Protein AF-0000000065775557 (afdb_homodimer)

Solvent-accessible surface area (backbone atoms only — not comparable to full-atom values): 35791 Å² total; per-residue (Å²): 135,80,48,31,35,37,38,35,32,49,50,27,34,45,52,22,47,52,51,50,43,67,72,41,70,83,31,44,38,29,42,41,37,32,56,45,27,52,47,68,38,36,59,64,46,58,73,57,49,73,91,52,60,26,36,30,23,51,44,69,69,57,49,49,49,35,45,76,69,64,54,80,61,49,35,34,23,67,68,22,69,86,49,64,82,44,52,62,54,28,52,76,65,63,39,28,30,31,41,40,51,68,70,52,51,51,36,50,65,67,54,89,65,99,52,48,33,48,39,29,44,28,35,29,48,64,18,66,68,65,29,36,47,73,89,47,44,66,60,51,53,54,52,48,72,68,26,80,47,39,38,82,69,48,29,38,31,44,59,73,31,34,47,56,41,82,86,47,64,62,40,59,52,26,51,50,48,47,51,62,72,51,59,85,57,88,42,53,39,31,48,8,32,40,36,24,53,74,72,33,70,90,32,56,36,48,26,29,37,39,36,58,42,41,48,17,36,46,72,37,92,91,44,47,19,58,80,74,75,27,37,49,17,51,32,37,34,31,24,26,74,39,70,42,82,40,48,52,71,44,35,22,30,50,72,48,72,27,61,35,88,44,62,29,27,36,32,28,30,39,46,12,26,30,36,27,47,61,54,71,40,43,67,56,38,59,31,34,45,86,88,36,77,31,27,29,42,19,46,43,34,55,60,27,29,33,27,44,58,38,67,82,54,80,80,51,65,64,40,56,29,36,64,23,17,82,93,40,44,45,51,59,44,17,55,67,48,72,57,52,39,67,54,60,48,19,16,44,15,79,72,39,42,78,41,82,41,111,133,80,48,32,35,36,38,34,32,51,51,30,34,45,53,22,47,51,51,51,43,67,72,41,72,83,32,45,38,29,43,42,36,31,58,46,28,53,46,68,37,35,62,64,45,58,74,56,48,72,89,53,60,27,36,28,24,50,45,70,70,56,50,50,49,35,47,76,67,65,54,79,62,48,35,35,23,67,68,23,71,86,48,64,83,44,52,62,55,29,52,77,64,63,38,28,31,31,40,41,50,68,70,52,52,50,36,48,66,70,53,88,66,98,53,48,33,48,40,29,44,28,36,28,48,63,20,65,68,65,30,37,46,74,90,48,44,65,61,52,52,54,52,48,71,71,26,80,48,39,40,81,69,47,28,37,32,46,61,73,31,34,47,56,41,83,87,48,65,63,40,59,52,25,51,50,49,48,50,62,73,51,58,87,57,86,41,54,37,31,45,9,32,40,35,24,56,75,73,32,70,89,32,56,37,50,28,30,38,38,37,59,42,42,48,18,37,45,70,36,94,90,43,48,18,58,80,73,74,28,38,49,19,52,32,35,34,31,25,26,73,38,69,41,82,41,51,53,73,45,34,23,30,51,70,48,70,26,59,35,89,44,62,30,27,36,32,28,31,40,46,12,27,32,35,27,46,62,54,68,41,44,66,56,39,57,30,34,44,85,88,37,78,32,26,29,42,21,46,42,35,55,59,27,29,32,28,46,58,38,67,83,55,81,81,51,66,64,38,56,30,35,64,24,18,82,94,41,44,47,51,58,46,17,56,68,46,70,58,53,38,68,56,61,48,19,15,43,16,79,74,40,41,79,41,81,40,112

pLDDT: mean 97.49, std 2.36, range [70.75, 98.88]

Foldseek 3Di:
DAQKAKEFELVLLVQLLVVLCVLQVQAAEAEECELCHLQQHRQVSLVSNPPHQHYEYQAVVSVVVNVVSPNPHAYEHANFYDALVCLQVCVVSLHAYEDFDDRRLVSQQPDDYPAAHAYEAEDALDQPPTHDYLVCLVVSCVSLVVGRNYDPDHEYEYEADCLQPLPDCRRVSSLVSRCVSCPPGPHWYAYAEQSCSQRPVSRSTRYYYYGPLSQQADPHLVDGSVNVVHFHRIWMKRWFQDKDWDAAQDADDPPSLFGHNHTFIKTKGFAFVLQVPDQLQDWQQWKDWPNDTWTWGDTTDNGITMTTQTHPHPDDGPTMIINDGRSRHLSSNQVNSVHGSSSRSSRGDPSHHYHYDD/DAFKAKEFELVLLVQLLVVLCVLQVQAAEAEECELCHLQQHRQVSLVSNPPHQHYEYQAVVSVVVNVVSPNPHAYEHANFYDALVCLQVCVVSQHAYEDFDDRRLVSQQPDDYPAAHAYEAEDALDQPPTHDYLVCLVVSCVSLVVRRNYDPDHEYEYEADCLLPLPDCRRVSSLVSRCVSCPPGPHWYAYAEQSCSQRPSSRSTRYYYYGPLSQQADPHLVDGSVNVVHFHRIWMKRWFQDKDWDAAQDADDPPSLFGHNHTFIKTKRFAFVLQVPDQLQDWQQWKDWPNDTWTWGDTTDNGITMTTQTHPHPDDGPTMMINDGRSRHLSSSQVNSVHGSSSRSSRGDPSHHYHYDD

Nearest PDB structures (foldseek):
  2odo-assembly2_D  TM=9.714E-01  e=2.229E-47  Pseudomonas fluorescens
  1rcq-assembly1_A-2  TM=9.697E-01  e=4.022E-47  Pseudomonas aeruginosa
  6a2f-assembly1_B  TM=9.727E-01  e=4.797E-46  Pseudomonas aeruginosa PAO1
  4qhr-assembly1_A  TM=9.374E-01  e=7.670E-43  Acinetobacter baumannii ACICU
  4qhr-assembly1_B  TM=9.250E-01  e=4.752E-36  Acinetobacter baumannii ACICU

InterPro domains:
  IPR000821 Alanine racemase [MF_01201] (3-357)
  IPR000821 Alanine racemase [PR00992] (26-42)
  IPR000821 Alanine racemase [PR00992] (60-78)
  IPR000821 Alanine racemase [PR00992] (120-132)
  IPR000821 Alanine racemase [PR00992] (155-166)
  IPR000821 Alanine racemase [PR00992] (192-219)
  IPR000821 Alanine racemase [PR00992] (249-264)
  IPR000821 Alanine racemase [PR00992] (266-281)
  IPR000821 Alanine racemase [PR00992] (287-304)
  IPR000821 Alanine racemase [PR00992] (339-352)
  IPR000821 Alanine racemase [PTHR30511] (2-357)
  IPR000821 Alanine racemase [TIGR00492] (4-357)
  IPR001608 Alanine racemase, N-terminal [PF01168] (8-219)
  IPR009006 Alanine racemase/group IV decarboxylase, C-terminal [G3DSA:2.40.37.10] (213-357)
  IPR009006 Alanine racemase/group IV decarboxylase, C-terminal [SSF50621] (226-357)
  IPR011079 Alanine racemase, C-terminal [PF00842] (234-356)
  IPR011079 Alanine racemase, C-terminal [SM01005] (233-357)
  IPR020622 Alanine racemase, pyridoxal-phosphate attachment site [PS00395] (31-41)
  IPR029066 PLP-binding barrel [G3DSA:3.20.20.10] (10-212)
  IPR029066 PLP-binding barrel [SSF51419] (8-234)

Secondary structure (DSSP, 8-state):
--S-EEEEEHHHHHHHHHHHHHHSTTSEEEEE-HHHHHTT-HHHHHHH-TT-SEEEESSHHHHHHHHHTT--SEEEETT--SSGGGHHHHHHTTEEEEE-SHHHHHHHHH---SS-B-EEEEB-SS--SSSB-GGGHHHHHHHHHH-TTB-SS-EEE---SSTT-TT-THHHHHHHHHHHHTTT-SS-EE---HHHHHH-GGG--SEE---GGGGT--SSTT--TGGGT----EEEEEEEEEEEEE-TT-EESGGG-EE-SSSEEEEEES--GGGT--TT--TT-EEEETTEEEEB-S---SS-EEEE--TT----TT-EEEEESSSS-HHHHHHHHTS-HHHHHH---TTSEEEEE-/--S-EEEEEHHHHHHHHHHHHHHSTTSEEEEE-HHHHHTT-HHHHHHH-TT-SEEEESSHHHHHHHHHTT--SEEEETT--SSGGGHHHHHHTTEEEEE-SHHHHHHHHH---SS-B-EEEEB-SS--SSSB-GGGHHHHHHHHHH-TTB-SS-EEE---SSTT-TT-THHHHHHHHHHHHTTT-SS-EE---HHHHHH-GGG--SEE---GGGGT--SSTT--TGGGT----EEEEEEEEEEEEE-TT-EESGGG-EE-SSSEEEEEES--GGGT--TT--TT-EEEETTEEEEB-S---SS-EEEE--TT----TT-EEEEESSSS-HHHHHHHHTS-HHHHHH---TTSEEEEE-

Radius of gyration: 26.83 Å; Cα contacts (8 Å, |Δi|>4): 1824; chains: 2; bounding box: 52×80×66 Å

Sequence (716 aa):
MTAAAAQIDMSALAHNLQKIKQQAPNSKLLAVVKANGYGHGLLNIAKGAHGVDAFGVARIEEALQLRAGGIVKQVLLLEGFYSAGDLPILVANNIQTAVHCKEQLEALENADLEGPVVVWLKVDSGMHRLGIRPEEYQEYVDRLHACKNVAQPLRYMSHFGCADELDNPTTNEQIETFMSLTDGCQGERSLAASAGLLAWPDSQLDWVRPGIIMYGVSPFSEKTAQDLGYLPTMTLTSHLIAVREVKAGESVGYGAMWTSERDTKIGVIAIGYGDGYPIAAPNGTPVLVNGRKVPVAGRVSMDMLTVDLGPDAEDNVGDEAILWGRDLPAEEVAEHIGTIAYELVTKLTSRVQMQYIPMTAAAAQIDMSALAHNLQKIKQQAPNSKLLAVVKANGYGHGLLNIAKGAHGVDAFGVARIEEALQLRAGGIVKQVLLLEGFYSAGDLPILVANNIQTAVHCKEQLEALENADLEGPVVVWLKVDSGMHRLGIRPEEYQEYVDRLHACKNVAQPLRYMSHFGCADELDNPTTNEQIETFMSLTDGCQGERSLAASAGLLAWPDSQLDWVRPGIIMYGVSPFSEKTAQDLGYLPTMTLTSHLIAVREVKAGESVGYGAMWTSERDTKIGVIAIGYGDGYPIAAPNGTPVLVNGRKVPVAGRVSMDMLTVDLGPDAEDNVGDEAILWGRDLPAEEVAEHIGTIAYELVTKLTSRVQMQYIP

Structure (mmCIF, N/CA/C/O backbone):
data_AF-0000000065775557-model_v1
#
loop_
_entity.id
_entity.type
_entity.pdbx_description
1 polymer 'Alanine racemase'
#
loop_
_atom_site.group_PDB
_atom_site.id
_atom_site.type_symbol
_atom_site.label_atom_id
_atom_site.label_alt_id
_atom_site.label_comp_id
_atom_site.label_asym_id
_atom_site.label_entity_id
_atom_site.label_seq_id
_atom_site.pdbx_PDB_ins_code
_atom_site.Cartn_x
_atom_site.Cartn_y
_atom_site.Cartn_z
_atom_site.occupancy
_atom_site.B_iso_or_equiv
_atom_site.auth_seq_id
_atom_site.auth_comp_id
_atom_site.auth_asym_id
_atom_site.auth_atom_id
_atom_site.pdbx_PDB_model_num
ATOM 1 N N . MET A 1 1 ? 16.047 -16.781 0.888 1 70.75 1 MET A N 1
ATOM 2 C CA . MET A 1 1 ? 16.125 -15.562 0.098 1 70.75 1 MET A CA 1
ATOM 3 C C . MET A 1 1 ? 14.828 -14.758 0.212 1 70.75 1 MET A C 1
ATOM 5 O O . MET A 1 1 ? 13.734 -15.32 0.126 1 70.75 1 MET A O 1
ATOM 9 N N . THR A 1 2 ? 15.008 -13.469 0.599 1 76 2 THR A N 1
ATOM 10 C CA . THR A 1 2 ? 13.859 -12.586 0.765 1 76 2 THR A CA 1
ATOM 11 C C . THR A 1 2 ? 13.383 -12.062 -0.586 1 76 2 THR A C 1
ATOM 13 O O . THR A 1 2 ? 14.18 -11.602 -1.4 1 76 2 THR A O 1
ATOM 16 N N . ALA A 1 3 ? 12.07 -12.172 -0.844 1 82.38 3 ALA A N 1
ATOM 17 C CA . ALA A 1 3 ? 11.5 -11.812 -2.143 1 82.38 3 ALA A CA 1
ATOM 18 C C . ALA A 1 3 ? 11.664 -10.32 -2.42 1 82.38 3 ALA A C 1
ATOM 20 O O . ALA A 1 3 ? 12.188 -9.93 -3.467 1 82.38 3 ALA A O 1
ATOM 21 N N . ALA A 1 4 ? 11.305 -9.484 -1.542 1 94.25 4 ALA A N 1
ATOM 22 C CA . ALA A 1 4 ? 11.391 -8.031 -1.689 1 94.25 4 ALA A CA 1
ATOM 23 C C . ALA A 1 4 ? 11.875 -7.379 -0.4 1 94.25 4 ALA A C 1
ATOM 25 O O . ALA A 1 4 ? 11.438 -7.742 0.693 1 94.25 4 ALA A O 1
ATOM 26 N N . ALA A 1 5 ? 12.836 -6.465 -0.557 1 97.12 5 ALA A N 1
ATOM 27 C CA . ALA A 1 5 ? 13.406 -5.801 0.615 1 97.12 5 ALA A CA 1
ATOM 28 C C . ALA A 1 5 ? 13.578 -4.305 0.367 1 97.12 5 ALA A C 1
ATOM 30 O O . ALA A 1 5 ? 13.961 -3.891 -0.728 1 97.12 5 ALA A O 1
ATOM 31 N N . ALA A 1 6 ? 13.242 -3.533 1.361 1 98.31 6 ALA A N 1
ATOM 32 C CA . ALA A 1 6 ? 13.555 -2.105 1.386 1 98.31 6 ALA A CA 1
ATOM 33 C C . ALA A 1 6 ? 14.773 -1.828 2.266 1 98.31 6 ALA A C 1
ATOM 35 O O . ALA A 1 6 ? 14.703 -1.947 3.49 1 98.31 6 ALA A O 1
ATOM 36 N N . GLN A 1 7 ? 15.852 -1.526 1.64 1 98.44 7 GLN A N 1
ATOM 37 C CA . GLN A 1 7 ? 17.062 -1.161 2.373 1 98.44 7 GLN A CA 1
ATOM 38 C C . GLN A 1 7 ? 17.062 0.322 2.732 1 98.44 7 GLN A C 1
ATOM 40 O O . GLN A 1 7 ? 16.984 1.18 1.85 1 98.44 7 GLN A O 1
ATOM 45 N N . ILE A 1 8 ? 17.125 0.586 3.994 1 98.75 8 ILE A N 1
ATOM 46 C CA . ILE A 1 8 ? 17.094 1.96 4.484 1 98.75 8 ILE A CA 1
ATOM 47 C C . ILE A 1 8 ? 18.484 2.391 4.922 1 98.75 8 ILE A C 1
ATOM 49 O O . ILE A 1 8 ? 19.031 1.859 5.891 1 98.75 8 ILE A O 1
ATOM 53 N N . ASP A 1 9 ? 19.047 3.309 4.258 1 98.62 9 ASP A N 1
ATOM 54 C CA . ASP A 1 9 ? 20.375 3.846 4.531 1 98.62 9 ASP A CA 1
ATOM 55 C C . ASP A 1 9 ? 20.328 4.938 5.598 1 98.62 9 ASP A C 1
ATOM 57 O O . ASP A 1 9 ? 19.984 6.086 5.301 1 98.62 9 ASP A O 1
ATOM 61 N N . MET A 1 10 ? 20.797 4.617 6.785 1 98.44 10 MET A N 1
ATOM 62 C CA . MET A 1 10 ? 20.688 5.547 7.906 1 98.44 10 MET A CA 1
ATOM 63 C C . MET A 1 10 ? 21.719 6.668 7.781 1 98.44 10 MET A C 1
ATOM 65 O O . MET A 1 10 ? 21.516 7.758 8.328 1 98.44 10 MET A O 1
ATOM 69 N N . SER A 1 11 ? 22.797 6.457 7.078 1 98.5 11 SER A N 1
ATOM 70 C CA . SER A 1 11 ? 23.766 7.52 6.828 1 98.5 11 SER A CA 1
ATOM 71 C C . SER A 1 11 ? 23.203 8.57 5.887 1 98.5 11 SER A C 1
ATOM 73 O O . SER A 1 11 ? 23.516 9.758 6.008 1 98.5 11 SER A O 1
ATOM 75 N N . ALA A 1 12 ? 22.422 8.109 4.918 1 98.69 12 ALA A N 1
ATOM 76 C CA . ALA A 1 12 ? 21.734 9.055 4.039 1 98.69 12 ALA A CA 1
ATOM 77 C C . ALA A 1 12 ? 20.766 9.93 4.828 1 98.69 12 ALA A C 1
ATOM 79 O O . ALA A 1 12 ? 20.688 11.133 4.594 1 98.69 12 ALA A O 1
ATOM 80 N N . LEU A 1 13 ? 20.047 9.328 5.75 1 98.75 13 LEU A N 1
ATOM 81 C CA . LEU A 1 13 ? 19.156 10.086 6.613 1 98.75 13 LEU A CA 1
ATOM 82 C C . LEU A 1 13 ? 19.922 11.156 7.391 1 98.75 13 LEU A C 1
ATOM 84 O O . LEU A 1 13 ? 19.5 12.312 7.438 1 98.75 13 LEU A O 1
ATOM 88 N N . ALA A 1 14 ? 21.031 10.781 7.949 1 98.56 14 ALA A N 1
ATOM 89 C CA . ALA A 1 14 ? 21.859 11.711 8.711 1 98.56 14 ALA A CA 1
ATOM 90 C C . ALA A 1 14 ? 22.344 12.859 7.832 1 98.56 14 ALA A C 1
ATOM 92 O O . ALA A 1 14 ? 22.297 14.023 8.242 1 98.56 14 ALA A O 1
ATOM 93 N N . HIS A 1 15 ? 22.797 12.5 6.684 1 98.62 15 HIS A N 1
ATOM 94 C CA . HIS A 1 15 ? 23.234 13.508 5.723 1 98.62 15 HIS A CA 1
ATOM 95 C C . HIS A 1 15 ? 22.125 14.492 5.406 1 98.62 15 HIS A C 1
ATOM 97 O O . HIS A 1 15 ? 22.344 15.711 5.406 1 98.62 15 HIS A O 1
ATOM 103 N N . ASN A 1 16 ? 20.969 13.992 5.09 1 98.81 16 ASN A N 1
ATOM 104 C CA . ASN A 1 16 ? 19.828 14.82 4.73 1 98.81 16 ASN A CA 1
ATOM 105 C C . ASN A 1 16 ? 19.438 15.766 5.867 1 98.81 16 ASN A C 1
ATOM 107 O O . ASN A 1 16 ? 19.141 16.938 5.633 1 98.81 16 ASN A O 1
ATOM 111 N N . LEU A 1 17 ? 19.422 15.234 7.09 1 98.62 17 LEU A N 1
ATOM 112 C CA . LEU A 1 17 ? 19.078 16.047 8.25 1 98.62 17 LEU A CA 1
ATOM 113 C C . LEU A 1 17 ? 20.094 17.156 8.461 1 98.62 17 LEU A C 1
ATOM 115 O O . LEU A 1 17 ? 19.719 18.297 8.781 1 98.62 17 LEU A O 1
ATOM 119 N N . GLN A 1 18 ? 21.297 16.906 8.281 1 98.38 18 GLN A N 1
ATOM 120 C CA . GLN A 1 18 ? 22.344 17.922 8.391 1 98.38 18 GLN A CA 1
ATOM 121 C C . GLN A 1 18 ? 22.156 19.016 7.332 1 98.38 18 GLN A C 1
ATOM 123 O O . GLN A 1 18 ? 22.281 20.203 7.629 1 98.38 18 GLN A O 1
ATOM 128 N N . LYS A 1 19 ? 21.859 18.609 6.176 1 98.44 19 LYS A N 1
ATOM 129 C CA . LYS A 1 19 ? 21.641 19.562 5.102 1 98.44 19 LYS A CA 1
ATOM 130 C C . LYS A 1 19 ? 20.438 20.453 5.398 1 98.44 19 LYS A C 1
ATOM 132 O O . LYS A 1 19 ? 20.469 21.656 5.133 1 98.44 19 LYS A O 1
ATOM 137 N N . ILE A 1 20 ? 19.391 19.891 5.906 1 98.44 20 ILE A N 1
ATOM 138 C CA . ILE A 1 20 ? 18.188 20.641 6.281 1 98.44 20 ILE A CA 1
ATOM 139 C C . ILE A 1 20 ? 18.547 21.688 7.32 1 98.44 20 ILE A C 1
ATOM 141 O O . ILE A 1 20 ? 18.109 22.844 7.219 1 98.44 20 ILE A O 1
ATOM 145 N N . LYS A 1 21 ? 19.328 21.328 8.281 1 97.56 21 LYS A N 1
ATOM 146 C CA . LYS A 1 21 ? 19.766 22.266 9.312 1 97.56 21 LYS A CA 1
ATOM 147 C C . LYS A 1 21 ? 20.562 23.422 8.711 1 97.56 21 LYS A C 1
ATOM 149 O O . LYS A 1 21 ? 20.438 24.562 9.156 1 97.56 21 LYS A O 1
ATOM 154 N N . GLN A 1 22 ? 21.297 23.078 7.711 1 97.25 22 GLN A N 1
ATOM 155 C CA . GLN A 1 22 ? 22.078 24.109 7.031 1 97.25 22 GLN A CA 1
ATOM 156 C C . GLN A 1 22 ? 21.172 25.047 6.234 1 97.25 22 GLN A C 1
ATOM 158 O O . GLN A 1 22 ? 21.469 26.234 6.109 1 97.25 22 GLN A O 1
ATOM 163 N N . GLN A 1 23 ? 20.156 24.562 5.754 1 96.5 23 GLN A N 1
ATOM 164 C CA . GLN A 1 23 ? 19.219 25.328 4.934 1 96.5 23 GLN A CA 1
ATOM 165 C C . GLN A 1 23 ? 18.375 26.25 5.789 1 96.5 23 GLN A C 1
ATOM 167 O O . GLN A 1 23 ? 17.969 27.328 5.34 1 96.5 23 GLN A O 1
ATOM 172 N N . ALA A 1 24 ? 18.016 25.812 6.957 1 97.44 24 ALA A N 1
ATOM 173 C CA . ALA A 1 24 ? 17.219 26.594 7.891 1 97.44 24 ALA A CA 1
ATOM 174 C C . ALA A 1 24 ? 17.891 26.688 9.258 1 97.44 24 ALA A C 1
ATOM 176 O O . ALA A 1 24 ? 17.344 26.219 10.258 1 97.44 24 ALA A O 1
ATOM 177 N N . PRO A 1 25 ? 18.984 27.375 9.312 1 96.94 25 PRO A N 1
ATOM 178 C CA . PRO A 1 25 ? 19.812 27.375 10.516 1 96.94 25 PRO A CA 1
ATOM 179 C C . PRO A 1 25 ? 19.125 28.062 11.703 1 96.94 25 PRO A C 1
ATOM 181 O O . PRO A 1 25 ? 19.5 27.812 12.852 1 96.94 25 PRO A O 1
ATOM 184 N N . ASN A 1 26 ? 18.172 28.875 11.477 1 97.88 26 ASN A N 1
ATOM 185 C CA . ASN A 1 26 ? 17.562 29.641 12.562 1 97.88 26 ASN A CA 1
ATOM 186 C C . ASN A 1 26 ? 16.234 29.016 13.008 1 97.88 26 ASN A C 1
ATOM 188 O O . ASN A 1 26 ? 15.539 29.578 13.859 1 97.88 26 ASN A O 1
ATOM 192 N N . SER A 1 27 ? 15.859 27.938 12.438 1 98.69 27 SER A N 1
ATOM 193 C CA . SER A 1 27 ? 14.602 27.266 12.766 1 98.69 27 SER A CA 1
ATOM 194 C C . SER A 1 27 ? 14.852 26 13.594 1 98.69 27 SER A C 1
ATOM 196 O O . SER A 1 27 ? 15.883 25.344 13.43 1 98.69 27 SER A O 1
ATOM 198 N N . LYS A 1 28 ? 13.93 25.719 14.508 1 98.69 28 LYS A N 1
ATOM 199 C CA . LYS A 1 28 ? 13.875 24.375 15.094 1 98.69 28 LYS A CA 1
ATOM 200 C C . LYS A 1 28 ? 13.367 23.359 14.078 1 98.69 28 LYS A C 1
ATOM 202 O O . LYS A 1 28 ? 12.641 23.703 13.148 1 98.69 28 LYS A O 1
ATOM 207 N N . LEU A 1 29 ? 13.781 22.141 14.305 1 98.56 29 LEU A N 1
ATOM 208 C CA . LEU A 1 29 ? 13.453 21.094 13.336 1 98.56 29 LEU A CA 1
ATOM 209 C C . LEU A 1 29 ? 12.43 20.125 13.906 1 98.56 29 LEU A C 1
ATOM 211 O O . LEU A 1 29 ? 12.719 19.422 14.875 1 98.56 29 LEU A O 1
ATOM 215 N N . LEU A 1 30 ? 11.266 20.125 13.375 1 98.81 30 LEU A N 1
ATOM 216 C CA . LEU A 1 30 ? 10.25 19.094 13.625 1 98.81 30 LEU A CA 1
ATOM 217 C C . LEU A 1 30 ? 10.258 18.047 12.523 1 98.81 30 LEU A C 1
ATOM 219 O O . LEU A 1 30 ? 9.719 18.266 11.438 1 98.81 30 LEU A O 1
ATOM 223 N N . ALA A 1 31 ? 10.844 16.891 12.75 1 98.88 31 ALA A N 1
ATOM 224 C CA . ALA A 1 31 ? 10.93 15.805 11.766 1 98.88 31 ALA A CA 1
ATOM 225 C C . ALA A 1 31 ? 9.594 15.07 11.648 1 98.88 31 ALA A C 1
ATOM 227 O O . ALA A 1 31 ? 9.102 14.5 12.625 1 98.88 31 ALA A O 1
ATOM 228 N N . VAL A 1 32 ? 9.07 15.102 10.484 1 98.88 32 VAL A N 1
ATOM 229 C CA . VAL A 1 32 ? 7.785 14.445 10.289 1 98.88 32 VAL A CA 1
ATOM 230 C C . VAL A 1 32 ? 8 12.961 9.984 1 98.88 32 VAL A C 1
ATOM 232 O O . VAL A 1 32 ? 8.617 12.617 8.977 1 98.88 32 VAL A O 1
ATOM 235 N N . VAL A 1 33 ? 7.43 12.07 10.852 1 98.75 33 VAL A N 1
ATOM 236 C CA . VAL A 1 33 ? 7.68 10.633 10.734 1 98.75 33 VAL A CA 1
ATOM 237 C C . VAL A 1 33 ? 6.352 9.891 10.617 1 98.75 33 VAL A C 1
ATOM 239 O O . VAL A 1 33 ? 6.273 8.703 10.945 1 98.75 33 VAL A O 1
ATOM 242 N N . LYS A 1 34 ? 5.34 10.617 10.219 1 98.12 34 LYS A N 1
ATOM 243 C CA . LYS A 1 34 ? 4.039 9.984 10.031 1 98.12 34 LYS A CA 1
ATOM 244 C C . LYS A 1 34 ? 4.098 8.93 8.93 1 98.12 34 LYS A C 1
ATOM 246 O O . LYS A 1 34 ? 5.094 8.836 8.203 1 98.12 34 LYS A O 1
ATOM 251 N N . ALA A 1 35 ? 2.941 8.062 8.852 1 97.56 35 ALA A N 1
ATOM 252 C CA . ALA A 1 35 ? 2.83 7.035 7.824 1 97.56 35 ALA A CA 1
ATOM 253 C C . ALA A 1 35 ? 4.016 6.078 7.871 1 97.56 35 ALA A C 1
ATOM 255 O O . ALA A 1 35 ? 4.656 5.816 6.852 1 97.56 35 ALA A O 1
ATOM 256 N N . ASN A 1 36 ? 4.371 5.613 9.094 1 97.44 36 ASN A N 1
ATOM 257 C CA . ASN A 1 36 ? 5.465 4.672 9.305 1 97.44 36 ASN A CA 1
ATOM 258 C C . ASN A 1 36 ? 6.797 5.242 8.828 1 97.44 36 ASN A C 1
ATOM 260 O O . ASN A 1 36 ? 7.539 4.574 8.102 1 97.44 36 ASN A O 1
ATOM 264 N N . GLY A 1 37 ? 7.039 6.559 9.188 1 98 37 GLY A N 1
ATOM 265 C CA . GLY A 1 37 ? 8.234 7.215 8.68 1 98 37 GLY A CA 1
ATOM 266 C C . GLY A 1 37 ? 8.266 7.312 7.168 1 98 37 GLY A C 1
ATOM 267 O O . GLY A 1 37 ? 9.266 6.961 6.539 1 98 37 GLY A O 1
ATOM 268 N N . TYR A 1 38 ? 7.117 7.676 6.594 1 98.25 38 TYR A N 1
ATOM 269 C CA . TYR A 1 38 ? 6.984 7.715 5.141 1 98.25 38 TYR A CA 1
ATOM 270 C C . TYR A 1 38 ? 7.398 6.387 4.52 1 98.25 38 TYR A C 1
ATOM 272 O O . TYR A 1 38 ? 8.062 6.359 3.482 1 98.25 38 TYR A O 1
ATOM 280 N N . GLY A 1 39 ? 7.066 5.316 5.203 1 97.88 39 GLY A N 1
ATOM 281 C CA . GLY A 1 39 ? 7.332 3.982 4.688 1 97.88 39 GLY A CA 1
ATOM 282 C C . GLY A 1 39 ? 8.711 3.467 5.055 1 97.88 39 GLY A C 1
ATOM 283 O O . GLY A 1 39 ? 9.086 2.357 4.672 1 97.88 39 GLY A O 1
ATOM 284 N N . HIS A 1 40 ? 9.492 4.168 5.852 1 98.62 40 HIS A N 1
ATOM 285 C CA . HIS A 1 40 ? 10.883 3.82 6.129 1 98.62 40 HIS A CA 1
ATOM 286 C C . HIS A 1 40 ? 11.039 3.232 7.527 1 98.62 40 HIS A C 1
ATOM 288 O O . HIS A 1 40 ? 12.156 2.936 7.961 1 98.62 40 HIS A O 1
ATOM 294 N N . GLY A 1 41 ? 9.938 3.07 8.281 1 97.94 41 GLY A N 1
ATOM 295 C CA . GLY A 1 41 ? 10 2.564 9.648 1 97.94 41 GLY A CA 1
ATOM 296 C C . GLY A 1 41 ? 10.031 3.664 10.688 1 97.94 41 GLY A C 1
ATOM 297 O O . GLY A 1 41 ? 11.094 4.211 10.984 1 97.94 41 GLY A O 1
ATOM 298 N N . LEU A 1 42 ? 8.961 3.857 11.336 1 97.94 42 LEU A N 1
ATOM 299 C CA . LEU A 1 42 ? 8.727 4.992 12.219 1 97.94 42 LEU A CA 1
ATOM 300 C C . LEU A 1 42 ? 9.766 5.039 13.336 1 97.94 42 LEU A C 1
ATOM 302 O O . LEU A 1 42 ? 10.492 6.027 13.469 1 97.94 42 LEU A O 1
ATOM 306 N N . LEU A 1 43 ? 9.906 3.994 14.055 1 98.06 43 LEU A N 1
ATOM 307 C CA . LEU A 1 43 ? 10.734 3.984 15.258 1 98.06 43 LEU A CA 1
ATOM 308 C C . LEU A 1 43 ? 12.211 4.07 14.906 1 98.06 43 LEU A C 1
ATOM 310 O O . LEU A 1 43 ? 12.953 4.848 15.516 1 98.06 43 LEU A O 1
ATOM 314 N N . ASN A 1 44 ? 12.625 3.287 13.867 1 98.25 44 ASN A N 1
ATOM 315 C CA . ASN A 1 44 ? 14.031 3.303 13.461 1 98.25 44 ASN A CA 1
ATOM 316 C C . ASN A 1 44 ? 14.445 4.668 12.93 1 98.25 44 ASN A C 1
ATOM 318 O O . ASN A 1 44 ? 15.547 5.148 13.219 1 98.25 44 ASN A O 1
ATOM 322 N N . ILE A 1 45 ? 13.57 5.281 12.211 1 98.75 45 ILE A N 1
ATOM 323 C CA . ILE A 1 45 ? 13.852 6.613 11.688 1 98.75 45 ILE A CA 1
ATOM 324 C C . ILE A 1 45 ? 13.961 7.609 12.844 1 98.75 45 ILE A C 1
ATOM 326 O O . ILE A 1 45 ? 14.898 8.414 12.883 1 98.75 45 ILE A O 1
ATOM 330 N N . ALA A 1 46 ? 13.016 7.543 13.75 1 98.75 46 ALA A N 1
ATOM 331 C CA . ALA A 1 46 ? 13.008 8.469 14.875 1 98.75 46 ALA A CA 1
ATOM 332 C C . ALA A 1 46 ? 14.281 8.32 15.711 1 98.75 46 ALA A C 1
ATOM 334 O O . ALA A 1 46 ? 14.898 9.312 16.094 1 98.75 46 ALA A O 1
ATOM 335 N N . LYS A 1 47 ? 14.68 7.105 15.945 1 98 47 LYS A N 1
ATOM 336 C CA . LYS A 1 47 ? 15.883 6.844 16.734 1 98 47 LYS A CA 1
ATOM 337 C C . LYS A 1 47 ? 17.141 7.312 16 1 98 47 LYS A C 1
ATOM 339 O O . LYS A 1 47 ? 18.109 7.723 16.625 1 98 47 LYS A O 1
ATOM 344 N N . GLY A 1 48 ? 17.047 7.238 14.672 1 97.38 48 GLY A N 1
ATOM 345 C CA . GLY A 1 48 ? 18.203 7.609 13.867 1 97.38 48 GLY A CA 1
ATOM 346 C C . GLY A 1 48 ? 18.234 9.086 13.516 1 97.38 48 GLY A C 1
ATOM 347 O O . GLY A 1 48 ? 19.234 9.578 12.984 1 97.38 48 GLY A O 1
ATOM 348 N N . ALA A 1 49 ? 17.188 9.781 13.805 1 97.69 49 ALA A N 1
ATOM 349 C CA . ALA A 1 49 ? 17.094 11.195 13.453 1 97.69 49 ALA A CA 1
ATOM 350 C C . ALA A 1 49 ? 17.75 12.07 14.516 1 97.69 49 ALA A C 1
ATOM 352 O O . ALA A 1 49 ? 17.062 12.805 15.242 1 97.69 49 ALA A O 1
ATOM 353 N N . HIS A 1 50 ? 19.016 12.148 14.477 1 95.31 50 HIS A N 1
ATOM 354 C CA . HIS A 1 50 ? 19.766 12.93 15.445 1 95.31 50 HIS A CA 1
ATOM 355 C C . HIS A 1 50 ? 19.688 14.422 15.148 1 95.31 50 HIS A C 1
ATOM 357 O O . HIS A 1 50 ? 19.625 14.82 13.984 1 95.31 50 HIS A O 1
ATOM 363 N N . GLY A 1 51 ? 19.625 15.195 16.156 1 94.69 51 GLY A N 1
ATOM 364 C CA . GLY A 1 51 ? 19.672 16.641 16 1 94.69 51 GLY A CA 1
ATOM 365 C C . GLY A 1 51 ? 18.297 17.266 15.797 1 94.69 51 GLY A C 1
ATOM 366 O O . GLY A 1 51 ? 18.188 18.484 15.695 1 94.69 51 GLY A O 1
ATOM 367 N N . VAL A 1 52 ? 17.297 16.5 15.719 1 97.94 52 VAL A N 1
ATOM 368 C CA . VAL A 1 52 ? 15.969 17.062 15.539 1 97.94 52 VAL A CA 1
ATOM 369 C C . VAL A 1 52 ? 15.422 17.516 16.891 1 97.94 52 VAL A C 1
ATOM 371 O O . VAL A 1 52 ? 15.844 17.031 17.938 1 97.94 52 VAL A O 1
ATOM 374 N N . ASP A 1 53 ? 14.477 18.438 16.875 1 98.56 53 ASP A N 1
ATOM 375 C CA . ASP A 1 53 ? 13.961 19.031 18.094 1 98.56 53 ASP A CA 1
ATOM 376 C C . ASP A 1 53 ? 12.648 18.359 18.516 1 98.56 53 ASP A C 1
ATOM 378 O O . ASP A 1 53 ? 12.289 18.375 19.688 1 98.56 53 ASP A O 1
ATOM 382 N N . ALA A 1 54 ? 11.945 17.844 17.594 1 98.81 54 ALA A N 1
ATOM 383 C CA . ALA A 1 54 ? 10.641 17.234 17.828 1 98.81 54 ALA A CA 1
ATOM 384 C C . ALA A 1 54 ? 10.25 16.312 16.672 1 98.81 54 ALA A C 1
ATOM 386 O O . ALA A 1 54 ? 10.906 16.312 15.625 1 98.81 54 ALA A O 1
ATOM 387 N N . PHE A 1 55 ? 9.242 15.484 16.875 1 98.88 55 PHE A N 1
ATOM 388 C CA . PHE A 1 55 ? 8.711 14.609 15.844 1 98.88 55 PHE A CA 1
ATOM 389 C C . PHE A 1 55 ? 7.25 14.922 15.562 1 98.88 55 PHE A C 1
ATOM 391 O O . PHE A 1 55 ? 6.496 15.266 16.484 1 98.88 55 PHE A O 1
ATOM 398 N N . GLY A 1 56 ? 6.879 14.898 14.312 1 98.81 56 GLY A N 1
ATOM 399 C CA . GLY A 1 56 ? 5.492 15.047 13.898 1 98.81 56 GLY A CA 1
ATOM 400 C C . GLY A 1 56 ? 4.879 13.75 13.406 1 98.81 56 GLY A C 1
ATOM 401 O O . GLY A 1 56 ? 5.496 13.023 12.625 1 98.81 56 GLY A O 1
ATOM 402 N N . VAL A 1 57 ? 3.701 13.43 13.852 1 98.44 57 VAL A N 1
ATOM 403 C CA . VAL A 1 57 ? 2.943 12.258 13.43 1 98.44 57 VAL A CA 1
ATOM 404 C C . VAL A 1 57 ? 1.519 12.664 13.062 1 98.44 57 VAL A C 1
ATOM 406 O O . VAL A 1 57 ? 1.104 13.797 13.32 1 98.44 57 VAL A O 1
ATOM 409 N N . ALA A 1 58 ? 0.827 11.758 12.383 1 96.88 58 ALA A N 1
ATOM 410 C CA . ALA A 1 58 ? -0.542 12.055 11.969 1 96.88 58 ALA A CA 1
ATOM 411 C C . ALA A 1 58 ? -1.547 11.562 13.008 1 96.88 58 ALA A C 1
ATOM 413 O O . ALA A 1 58 ? -2.547 12.227 13.281 1 96.88 58 ALA A O 1
ATOM 414 N N . ARG A 1 59 ? -1.23 10.414 13.625 1 94.12 59 ARG A N 1
ATOM 415 C CA . ARG A 1 59 ? -2.201 9.719 14.461 1 94.12 59 ARG A CA 1
ATOM 416 C C . ARG A 1 59 ? -1.628 9.43 15.852 1 94.12 59 ARG A C 1
ATOM 418 O O . ARG A 1 59 ? -0.413 9.289 16 1 94.12 59 ARG A O 1
ATOM 425 N N . ILE A 1 60 ? -2.518 9.273 16.797 1 95.88 60 ILE A N 1
ATOM 426 C CA . ILE A 1 60 ? -2.119 9.055 18.172 1 95.88 60 ILE A CA 1
ATOM 427 C C . ILE A 1 60 ? -1.348 7.742 18.297 1 95.88 60 ILE A C 1
ATOM 429 O O . ILE A 1 60 ? -0.408 7.637 19.094 1 95.88 60 ILE A O 1
ATOM 433 N N . GLU A 1 61 ? -1.714 6.723 17.5 1 95.44 61 GLU A N 1
ATOM 434 C CA . GLU A 1 61 ? -1.045 5.43 17.547 1 95.44 61 GLU A CA 1
ATOM 435 C C . GLU A 1 61 ? 0.438 5.559 17.203 1 95.44 61 GLU A C 1
ATOM 437 O O . GLU A 1 61 ? 1.275 4.863 17.781 1 95.44 61 GLU A O 1
ATOM 442 N N . GLU A 1 62 ? 0.735 6.398 16.312 1 97.38 62 GLU A N 1
ATOM 443 C CA . GLU A 1 62 ? 2.127 6.645 15.945 1 97.38 62 GLU A CA 1
ATOM 444 C C . GLU A 1 62 ? 2.887 7.316 17.094 1 97.38 62 GLU A C 1
ATOM 446 O O . GLU A 1 62 ? 4.039 6.977 17.359 1 97.38 62 GLU A O 1
ATOM 451 N N . ALA A 1 63 ? 2.227 8.266 17.719 1 98.19 63 ALA A N 1
ATOM 452 C CA . ALA A 1 63 ? 2.842 8.938 18.859 1 98.19 63 ALA A CA 1
ATOM 453 C C . ALA A 1 63 ? 3.139 7.953 19.984 1 98.19 63 ALA A C 1
ATOM 455 O O . ALA A 1 63 ? 4.219 7.988 20.578 1 98.19 63 ALA A O 1
ATOM 456 N N . LEU A 1 64 ? 2.164 7.113 20.266 1 97.81 64 LEU A N 1
ATOM 457 C CA . LEU A 1 64 ? 2.32 6.129 21.328 1 97.81 64 LEU A CA 1
ATOM 458 C C . LEU A 1 64 ? 3.43 5.137 20.984 1 97.81 64 LEU A C 1
ATOM 460 O O . LEU A 1 64 ? 4.145 4.672 21.875 1 97.81 64 LEU A O 1
ATOM 464 N N . GLN A 1 65 ? 3.561 4.809 19.703 1 97.75 65 GLN A N 1
ATOM 465 C CA . GLN A 1 65 ? 4.66 3.949 19.281 1 97.75 65 GLN A CA 1
ATOM 466 C C . GLN A 1 65 ? 6.008 4.598 19.578 1 97.75 65 GLN A C 1
ATOM 468 O O . GLN A 1 65 ? 6.945 3.924 20.016 1 97.75 65 GLN A O 1
ATOM 473 N N . LEU A 1 66 ? 6.102 5.863 19.281 1 98.62 66 LEU A N 1
ATOM 474 C CA . LEU A 1 66 ? 7.336 6.582 19.562 1 98.62 66 LEU A CA 1
ATOM 475 C C . LEU A 1 66 ? 7.648 6.539 21.062 1 98.62 66 LEU A C 1
ATOM 477 O O . LEU A 1 66 ? 8.781 6.246 21.453 1 98.62 66 LEU A O 1
ATOM 481 N N . ARG A 1 67 ? 6.625 6.801 21.906 1 98.69 67 ARG A N 1
ATOM 482 C CA . ARG A 1 67 ? 6.809 6.766 23.344 1 98.69 67 ARG A CA 1
ATOM 483 C C . ARG A 1 67 ? 7.203 5.371 23.812 1 98.69 67 ARG A C 1
ATOM 485 O O . ARG A 1 67 ? 8.156 5.215 24.578 1 98.69 67 ARG A O 1
ATOM 492 N N . ALA A 1 68 ? 6.465 4.395 23.359 1 98.12 68 ALA A N 1
ATOM 493 C CA . ALA A 1 68 ? 6.758 3.01 23.719 1 98.12 68 ALA A CA 1
ATOM 494 C C . ALA A 1 68 ? 8.172 2.619 23.297 1 98.12 68 ALA A C 1
ATOM 496 O O . ALA A 1 68 ? 8.812 1.786 23.938 1 98.12 68 ALA A O 1
ATOM 497 N N . GLY A 1 69 ? 8.625 3.285 22.281 1 98.25 69 GLY A N 1
ATOM 498 C CA . GLY A 1 69 ? 9.953 3.002 21.75 1 98.25 69 GLY A CA 1
ATOM 499 C C . GLY A 1 69 ? 11.047 3.787 22.453 1 98.25 69 GLY A C 1
ATOM 500 O O . GLY A 1 69 ? 12.227 3.674 22.094 1 98.25 69 GLY A O 1
ATOM 501 N N . GLY A 1 70 ? 10.711 4.648 23.344 1 98.06 70 GLY A N 1
ATOM 502 C CA . GLY A 1 70 ? 11.695 5.324 24.172 1 98.06 70 GLY A CA 1
ATOM 503 C C . GLY A 1 70 ? 12.008 6.734 23.703 1 98.06 70 GLY A C 1
ATOM 504 O O . GLY A 1 70 ? 12.945 7.367 24.188 1 98.06 70 GLY A O 1
ATOM 505 N N . ILE A 1 71 ? 11.281 7.203 22.75 1 98.31 71 ILE A N 1
ATOM 506 C CA . ILE A 1 71 ? 11.508 8.562 22.281 1 98.31 71 ILE A CA 1
ATOM 507 C C . ILE A 1 71 ? 11.016 9.562 23.328 1 98.31 71 ILE A C 1
ATOM 509 O O . ILE A 1 71 ? 9.836 9.539 23.703 1 98.31 71 ILE A O 1
ATOM 513 N N . VAL A 1 72 ? 11.859 10.461 23.75 1 97.19 72 VAL A N 1
ATOM 514 C CA . VAL A 1 72 ? 11.508 11.367 24.828 1 97.19 72 VAL A CA 1
ATOM 515 C C . VAL A 1 72 ? 11.266 12.773 24.281 1 97.19 72 VAL A C 1
ATOM 517 O O . VAL A 1 72 ? 10.727 13.633 24.969 1 97.19 72 VAL A O 1
ATOM 520 N N . LYS A 1 73 ? 11.68 13.023 23 1 97.69 73 LYS A N 1
ATOM 521 C CA . LYS A 1 73 ? 11.508 14.328 22.375 1 97.69 73 LYS A CA 1
ATOM 522 C C . LYS A 1 73 ? 10.031 14.68 22.234 1 97.69 73 LYS A C 1
ATOM 524 O O . LYS A 1 73 ? 9.164 13.797 22.328 1 97.69 73 LYS A O 1
ATOM 529 N N . GLN A 1 74 ? 9.812 15.953 22 1 98.19 74 GLN A N 1
ATOM 530 C CA . GLN A 1 74 ? 8.453 16.422 21.766 1 98.19 74 GLN A CA 1
ATOM 531 C C . GLN A 1 74 ? 7.828 15.719 20.562 1 98.19 74 GLN A C 1
ATOM 533 O O . GLN A 1 74 ? 8.516 15.43 19.578 1 98.19 74 GLN A O 1
ATOM 538 N N . VAL A 1 75 ? 6.547 15.375 20.703 1 98.81 75 VAL A N 1
ATOM 539 C CA . VAL A 1 75 ? 5.785 14.773 19.609 1 98.81 75 VAL A CA 1
ATOM 540 C C . VAL A 1 75 ? 4.523 15.594 19.344 1 98.81 75 VAL A C 1
ATOM 542 O O . VAL A 1 75 ? 3.779 15.906 20.281 1 98.81 75 VAL A O 1
ATOM 545 N N . LEU A 1 76 ? 4.312 15.938 18.125 1 98.88 76 LEU A N 1
ATOM 546 C CA . LEU A 1 76 ? 3.145 16.719 17.734 1 98.88 76 LEU A CA 1
ATOM 547 C C . LEU A 1 76 ? 2.191 15.891 16.875 1 98.88 76 LEU A C 1
ATOM 549 O O . LEU A 1 76 ? 2.609 15.273 15.898 1 98.88 76 LEU A O 1
ATOM 553 N N . LEU A 1 77 ? 0.923 15.859 17.219 1 98.25 77 LEU A N 1
ATOM 554 C CA . LEU A 1 77 ? -0.137 15.312 16.391 1 98.25 77 LEU A CA 1
ATOM 555 C C . LEU A 1 77 ? -0.6 16.328 15.352 1 98.25 77 LEU A C 1
ATOM 557 O O . LEU A 1 77 ? -1.354 17.25 15.68 1 98.25 77 LEU A O 1
ATOM 561 N N . LEU A 1 78 ? -0.282 16.047 14.148 1 98.12 78 LEU A N 1
ATOM 562 C CA . LEU A 1 78 ? -0.492 17.047 13.102 1 98.12 78 LEU A CA 1
ATOM 563 C C . LEU A 1 78 ? -1.968 17.141 12.734 1 98.12 78 LEU A C 1
ATOM 565 O O . LEU A 1 78 ? -2.439 18.203 12.32 1 98.12 78 LEU A O 1
ATOM 569 N N . GLU A 1 79 ? -2.738 16.047 12.859 1 96.12 79 GLU A N 1
ATOM 570 C CA . GLU A 1 79 ? -4.164 16.047 12.539 1 96.12 79 GLU A CA 1
ATOM 571 C C . GLU A 1 79 ? -5.008 16.297 13.789 1 96.12 79 GLU A C 1
ATOM 573 O O . GLU A 1 79 ? -6.238 16.234 13.734 1 96.12 79 GLU A O 1
ATOM 578 N N . GLY A 1 80 ? -4.289 16.547 14.914 1 97.31 80 GLY A N 1
ATOM 579 C CA . GLY A 1 80 ? -5.02 16.672 16.172 1 97.31 80 GLY A CA 1
ATOM 580 C C . GLY A 1 80 ? -5.613 15.352 16.641 1 97.31 80 GLY A C 1
ATOM 581 O O . GLY A 1 80 ? -5.395 14.305 16.016 1 97.31 80 GLY A O 1
ATOM 582 N N . PHE A 1 81 ? -6.262 15.43 17.828 1 97.19 81 PHE A N 1
ATOM 583 C CA . PHE A 1 81 ? -6.945 14.258 18.359 1 97.19 81 PHE A CA 1
ATOM 584 C C . PHE A 1 81 ? -8.32 14.102 17.734 1 97.19 81 PHE A C 1
ATOM 586 O O . PHE A 1 81 ? -8.898 15.07 17.234 1 97.19 81 PHE A O 1
ATOM 593 N N . TYR A 1 82 ? -8.836 12.93 17.703 1 94.25 82 TYR A N 1
ATOM 594 C CA . TYR A 1 82 ? -10.062 12.648 16.969 1 94.25 82 TYR A CA 1
ATOM 595 C C . TYR A 1 82 ? -11.281 12.75 17.875 1 94.25 82 TYR A C 1
ATOM 597 O O . TYR A 1 82 ? -12.398 12.992 17.422 1 94.25 82 TYR A O 1
ATOM 605 N N . SER A 1 83 ? -11.047 12.531 19.188 1 93.94 83 SER A N 1
ATOM 606 C CA . SER A 1 83 ? -12.148 12.562 20.141 1 93.94 83 SER A CA 1
ATOM 607 C C . SER A 1 83 ? -11.68 13.062 21.516 1 93.94 83 SER A C 1
ATOM 609 O O . SER A 1 83 ? -10.484 13.031 21.812 1 93.94 83 SER A O 1
ATOM 611 N N . ALA A 1 84 ? -12.656 13.469 22.297 1 96.19 84 ALA A N 1
ATOM 612 C CA . ALA A 1 84 ? -12.359 13.953 23.641 1 96.19 84 ALA A CA 1
ATOM 613 C C . ALA A 1 84 ? -11.664 12.883 24.469 1 96.19 84 ALA A C 1
ATOM 615 O O . ALA A 1 84 ? -10.828 13.188 25.328 1 96.19 84 ALA A O 1
ATOM 616 N N . GLY A 1 85 ? -11.977 11.648 24.188 1 95.5 85 GLY A N 1
ATOM 617 C CA . GLY A 1 85 ? -11.398 10.531 24.922 1 95.5 85 GLY A CA 1
ATOM 618 C C . GLY A 1 85 ? -9.898 10.391 24.703 1 95.5 85 GLY A C 1
ATOM 619 O O . GLY A 1 85 ? -9.219 9.711 25.469 1 95.5 85 GLY A O 1
ATOM 620 N N . ASP A 1 86 ? -9.344 11.078 23.734 1 96.56 86 ASP A N 1
ATOM 621 C CA . ASP A 1 86 ? -7.918 11.031 23.438 1 96.56 86 ASP A CA 1
ATOM 622 C C . ASP A 1 86 ? -7.129 11.969 24.344 1 96.56 86 ASP A C 1
ATOM 624 O O . ASP A 1 86 ? -5.918 11.805 24.516 1 96.56 86 ASP A O 1
ATOM 628 N N . LEU A 1 87 ? -7.777 12.977 24.906 1 98.12 87 LEU A N 1
ATOM 629 C CA . LEU A 1 87 ? -7.102 14.078 25.578 1 98.12 87 LEU A CA 1
ATOM 630 C C . LEU A 1 87 ? -6.324 13.57 26.797 1 98.12 87 LEU A C 1
ATOM 632 O O . LEU A 1 87 ? -5.152 13.906 26.969 1 98.12 87 LEU A O 1
ATOM 636 N N . PRO A 1 88 ? -6.934 12.656 27.641 1 97.94 88 PRO A N 1
ATOM 637 C CA . PRO A 1 88 ? -6.137 12.133 28.75 1 97.94 88 PRO A CA 1
ATOM 638 C C . PRO A 1 88 ? -4.895 11.383 28.281 1 97.94 88 PRO A C 1
ATOM 640 O O . PRO A 1 88 ? -3.865 11.391 28.969 1 97.94 88 PRO A O 1
ATOM 643 N N . ILE A 1 89 ? -4.984 10.734 27.125 1 97.56 89 ILE A N 1
ATOM 644 C CA . ILE A 1 89 ? -3.857 10 26.562 1 97.56 89 ILE A CA 1
ATOM 645 C C . ILE A 1 89 ? -2.748 10.969 26.172 1 97.56 89 ILE A C 1
ATOM 647 O O . ILE A 1 89 ? -1.568 10.703 26.406 1 97.56 89 ILE A O 1
ATOM 651 N N . LEU A 1 90 ? -3.146 12.086 25.547 1 98.19 90 LEU A N 1
ATOM 652 C CA . LEU A 1 90 ? -2.168 13.094 25.172 1 98.19 90 LEU A CA 1
ATOM 653 C C . LEU A 1 90 ? -1.422 13.617 26.406 1 98.19 90 LEU A C 1
ATOM 655 O O . LEU A 1 90 ? -0.194 13.727 26.391 1 98.19 90 LEU A O 1
ATOM 659 N N . VAL A 1 91 ? -2.16 13.898 27.469 1 98.12 91 VAL A N 1
ATOM 660 C CA . VAL A 1 91 ? -1.576 14.445 28.688 1 98.12 91 VAL A CA 1
ATOM 661 C C . VAL A 1 91 ? -0.644 13.414 29.328 1 98.12 91 VAL A C 1
ATOM 663 O O . VAL A 1 91 ? 0.502 13.727 29.656 1 98.12 91 VAL A O 1
ATOM 666 N N . ALA A 1 92 ? -1.143 12.18 29.406 1 97.81 92 ALA A N 1
ATOM 667 C CA . ALA A 1 92 ? -0.388 11.117 30.062 1 97.81 92 ALA A CA 1
ATOM 668 C C . ALA A 1 92 ? 0.924 10.844 29.328 1 97.81 92 ALA A C 1
ATOM 670 O O . ALA A 1 92 ? 1.903 10.414 29.938 1 97.81 92 ALA A O 1
ATOM 671 N N . ASN A 1 93 ? 0.992 11.141 28.047 1 98.06 93 ASN A N 1
ATOM 672 C CA . ASN A 1 93 ? 2.16 10.789 27.25 1 98.06 93 ASN A CA 1
ATOM 673 C C . ASN A 1 93 ? 2.898 12.031 26.766 1 98.06 93 ASN A C 1
ATOM 675 O O . ASN A 1 93 ? 3.799 11.938 25.922 1 98.06 93 ASN A O 1
ATOM 679 N N . ASN A 1 94 ? 2.479 13.211 27.203 1 98.06 94 ASN A N 1
ATOM 680 C CA . ASN A 1 94 ? 3.088 14.492 26.844 1 98.06 94 ASN A CA 1
ATOM 681 C C . ASN A 1 94 ? 3.139 14.672 25.328 1 98.06 94 ASN A C 1
ATOM 683 O O . ASN A 1 94 ? 4.207 14.922 24.766 1 98.06 94 ASN A O 1
ATOM 687 N N . ILE A 1 95 ? 2.029 14.453 24.703 1 98.5 95 ILE A N 1
ATOM 688 C CA . ILE A 1 95 ? 1.877 14.617 23.266 1 98.5 95 ILE A CA 1
ATOM 689 C C . ILE A 1 95 ? 1.193 15.953 22.969 1 98.5 95 ILE A C 1
ATOM 691 O O . ILE A 1 95 ? 0.171 16.281 23.578 1 98.5 95 ILE A O 1
ATOM 695 N N . GLN A 1 96 ? 1.808 16.766 22.094 1 98.81 96 GLN A N 1
ATOM 696 C CA . GLN A 1 96 ? 1.236 18.047 21.656 1 98.81 96 GLN A CA 1
ATOM 697 C C . GLN A 1 96 ? 0.207 17.828 20.547 1 98.81 96 GLN A C 1
ATOM 699 O O . GLN A 1 96 ? 0.212 16.781 19.891 1 98.81 96 GLN A O 1
ATOM 704 N N . THR A 1 97 ? -0.685 18.781 20.391 1 98.81 97 THR A N 1
ATOM 705 C CA . THR A 1 97 ? -1.746 18.531 19.422 1 98.81 97 THR A CA 1
ATOM 706 C C . THR A 1 97 ? -2.045 19.797 18.609 1 98.81 97 THR A C 1
ATOM 708 O O . THR A 1 97 ? -2.025 20.906 19.141 1 98.81 97 THR A O 1
ATOM 711 N N . ALA A 1 98 ? -2.25 19.625 17.344 1 98.75 98 ALA A N 1
ATOM 712 C CA . ALA A 1 98 ? -2.891 20.672 16.547 1 98.75 98 ALA A CA 1
ATOM 713 C C . ALA A 1 98 ? -4.367 20.812 16.891 1 98.75 98 ALA A C 1
ATOM 715 O O . ALA A 1 98 ? -5.012 19.828 17.281 1 98.75 98 ALA A O 1
ATOM 716 N N . VAL A 1 99 ? -4.887 21.938 16.844 1 98.75 99 VAL A N 1
ATOM 717 C CA . VAL A 1 99 ? -6.312 22.234 16.906 1 98.75 99 VAL A CA 1
ATOM 718 C C . VAL A 1 99 ? -6.762 22.938 15.625 1 98.75 99 VAL A C 1
ATOM 720 O O . VAL A 1 99 ? -6.23 23.984 15.266 1 98.75 99 VAL A O 1
ATOM 723 N N . HIS A 1 100 ? -7.727 22.312 14.984 1 98 100 HIS A N 1
ATOM 724 C CA . HIS A 1 100 ? -8.055 22.828 13.664 1 98 100 HIS A CA 1
ATOM 725 C C . HIS A 1 100 ? -9.562 22.938 13.469 1 98 100 HIS A C 1
ATOM 727 O O . HIS A 1 100 ? -10.031 23.328 12.398 1 98 100 HIS A O 1
ATOM 733 N N . CYS A 1 101 ? -10.375 22.594 14.484 1 96.75 101 CYS A N 1
ATOM 734 C CA . CYS A 1 101 ? -11.82 22.672 14.328 1 96.75 101 CYS A CA 1
ATOM 735 C C . CYS A 1 101 ? -12.508 22.938 15.664 1 96.75 101 CYS A C 1
ATOM 737 O O . CYS A 1 101 ? -11.867 22.859 16.719 1 96.75 101 CYS A O 1
ATOM 739 N N . LYS A 1 102 ? -13.789 23.203 15.602 1 97.12 102 LYS A N 1
ATOM 740 C CA . LYS A 1 102 ? -14.578 23.594 16.766 1 97.12 102 LYS A CA 1
ATOM 741 C C . LYS A 1 102 ? -14.734 22.422 17.734 1 97.12 102 LYS A C 1
ATOM 743 O O . LYS A 1 102 ? -14.734 22.609 18.953 1 97.12 102 LYS A O 1
ATOM 748 N N . GLU A 1 103 ? -14.867 21.25 17.219 1 97.38 103 GLU A N 1
ATOM 749 C CA . GLU A 1 103 ? -15.047 20.062 18.062 1 97.38 103 GLU A CA 1
ATOM 750 C C . GLU A 1 103 ? -13.852 19.844 18.984 1 97.38 103 GLU A C 1
ATOM 752 O O . GLU A 1 103 ? -14.008 19.516 20.156 1 97.38 103 GLU A O 1
ATOM 757 N N . GLN A 1 104 ? -12.703 20.047 18.484 1 98.12 104 GLN A N 1
ATOM 758 C CA . GLN A 1 104 ? -11.484 19.906 19.266 1 98.12 104 GLN A CA 1
ATOM 759 C C . GLN A 1 104 ? -11.398 21 20.328 1 98.12 104 GLN A C 1
ATOM 761 O O . GLN A 1 104 ? -11.039 20.734 21.484 1 98.12 104 GLN A O 1
ATOM 766 N N . LEU A 1 105 ? -11.711 22.266 19.906 1 98.56 105 LEU A N 1
ATOM 767 C CA . LEU A 1 105 ? -11.711 23.391 20.844 1 98.56 105 LEU A CA 1
ATOM 768 C C . LEU A 1 105 ? -12.656 23.125 22.016 1 98.56 105 LEU A C 1
ATOM 770 O O . LEU A 1 105 ? -12.266 23.25 23.172 1 98.56 105 LEU A O 1
ATOM 774 N N . GLU A 1 106 ? -13.852 22.703 21.688 1 98.56 106 GLU A N 1
ATOM 775 C CA . GLU A 1 106 ? -14.859 22.438 22.703 1 98.56 106 GLU A CA 1
ATOM 776 C C . GLU A 1 106 ? -14.453 21.266 23.594 1 98.56 106 GLU A C 1
ATOM 778 O O . GLU A 1 106 ? -14.703 21.281 24.797 1 98.56 106 GLU A O 1
ATOM 783 N N . ALA A 1 107 ? -13.859 20.266 23 1 98.38 107 ALA A N 1
ATOM 784 C CA . ALA A 1 107 ? -13.367 19.141 23.797 1 98.38 107 ALA A CA 1
ATOM 785 C C . ALA A 1 107 ? -12.336 19.594 24.828 1 98.38 107 ALA A C 1
ATOM 787 O O . ALA A 1 107 ? -12.375 19.156 25.969 1 98.38 107 ALA A O 1
ATOM 788 N N . LEU A 1 108 ? -11.445 20.438 24.438 1 98.69 108 LEU A N 1
ATOM 789 C CA . LEU A 1 108 ? -10.438 20.984 25.344 1 98.69 108 LEU A CA 1
ATOM 790 C C . LEU A 1 108 ? -11.086 21.781 26.469 1 98.69 108 LEU A C 1
ATOM 792 O O . LEU A 1 108 ? -10.742 21.609 27.641 1 98.69 108 LEU A O 1
ATOM 796 N N . GLU A 1 109 ? -12.047 22.625 26.078 1 98.69 109 GLU A N 1
ATOM 797 C CA . GLU A 1 109 ? -12.703 23.5 27.031 1 98.69 109 GLU A CA 1
ATOM 798 C C . GLU A 1 109 ? -13.477 22.703 28.078 1 98.69 109 GLU A C 1
ATOM 800 O O . GLU A 1 109 ? -13.594 23.125 29.234 1 98.69 109 GLU A O 1
ATOM 805 N N . ASN A 1 110 ? -13.938 21.562 27.688 1 98.38 110 ASN A N 1
ATOM 806 C CA . ASN A 1 110 ? -14.836 20.797 28.547 1 98.38 110 ASN A CA 1
ATOM 807 C C . ASN A 1 110 ? -14.102 19.672 29.281 1 98.38 110 ASN A C 1
ATOM 809 O O . ASN A 1 110 ? -14.688 18.984 30.109 1 98.38 110 ASN A O 1
ATOM 813 N N . ALA A 1 111 ? -12.898 19.531 29.016 1 98.12 111 ALA A N 1
ATOM 814 C CA . ALA A 1 111 ? -12.148 18.406 29.578 1 98.12 111 ALA A CA 1
ATOM 815 C C . ALA A 1 111 ? -11.68 18.719 31 1 98.12 111 ALA A C 1
ATOM 817 O O . ALA A 1 111 ? -11.57 19.891 31.375 1 98.12 111 ALA A O 1
ATOM 818 N N . ASP A 1 112 ? -11.586 17.688 31.797 1 98 112 ASP A N 1
ATOM 819 C CA . ASP A 1 112 ? -10.898 17.719 33.094 1 98 112 ASP A CA 1
ATOM 820 C C . ASP A 1 112 ? -9.578 16.938 33.031 1 98 112 ASP A C 1
ATOM 822 O O . ASP A 1 112 ? -9.57 15.711 33.125 1 98 112 ASP A O 1
ATOM 826 N N . LEU A 1 113 ? -8.555 17.672 32.812 1 98.19 113 LEU A N 1
ATOM 827 C CA . LEU A 1 113 ? -7.258 17.047 32.594 1 98.19 113 LEU A CA 1
ATOM 828 C C . LEU A 1 113 ? -6.32 17.25 33.75 1 98.19 113 LEU A C 1
ATOM 830 O O . LEU A 1 113 ? -6.465 18.234 34.5 1 98.19 113 LEU A O 1
ATOM 834 N N . GLU A 1 114 ? -5.352 16.406 33.906 1 97.94 114 GLU A N 1
ATOM 835 C CA . GLU A 1 114 ? -4.379 16.484 35 1 97.94 114 GLU A CA 1
ATOM 836 C C . GLU A 1 114 ? -3.373 17.609 34.75 1 97.94 114 GLU A C 1
ATOM 838 O O . GLU A 1 114 ? -2.682 18.031 35.688 1 97.94 114 GLU A O 1
ATOM 843 N N . GLY A 1 115 ? -3.275 18.094 33.594 1 97.69 115 GLY A N 1
ATOM 844 C CA . GLY A 1 115 ? -2.398 19.172 33.156 1 97.69 115 GLY A CA 1
ATOM 845 C C . GLY A 1 115 ? -2.736 19.719 31.797 1 97.69 115 GLY A C 1
ATOM 846 O O . GLY A 1 115 ? -3.502 19.109 31.047 1 97.69 115 GLY A O 1
ATOM 847 N N . PRO A 1 116 ? -2.176 20.812 31.516 1 98.25 116 PRO A N 1
ATOM 848 C CA . PRO A 1 116 ? -2.494 21.422 30.219 1 98.25 116 PRO A CA 1
ATOM 849 C C . PRO A 1 116 ? -1.785 20.719 29.047 1 98.25 116 PRO A C 1
ATOM 851 O O . PRO A 1 116 ? -0.761 20.062 29.25 1 98.25 116 PRO A O 1
ATOM 854 N N . VAL A 1 117 ? -2.342 20.844 27.938 1 98.44 117 VAL A N 1
ATOM 855 C CA . VAL A 1 117 ? -1.771 20.312 26.719 1 98.44 117 VAL A CA 1
ATOM 856 C C . VAL A 1 117 ? -1.197 21.438 25.859 1 98.44 117 VAL A C 1
ATOM 858 O O . VAL A 1 117 ? -1.767 22.531 25.812 1 98.44 117 VAL A O 1
ATOM 861 N N . VAL A 1 118 ? -0.056 21.188 25.234 1 98.69 118 VAL A N 1
ATOM 862 C CA . VAL A 1 118 ? 0.519 22.156 24.312 1 98.69 118 VAL A CA 1
ATOM 863 C C . VAL A 1 118 ? -0.254 22.141 23 1 98.69 118 VAL A C 1
ATOM 865 O O . VAL A 1 118 ? -0.407 21.078 22.375 1 98.69 118 VAL A O 1
ATOM 868 N N . VAL A 1 119 ? -0.663 23.312 22.578 1 98.75 119 VAL A N 1
ATOM 869 C CA . VAL A 1 119 ? -1.563 23.391 21.438 1 98.75 119 VAL A CA 1
ATOM 870 C C . VAL A 1 119 ? -0.909 24.203 20.312 1 98.75 119 VAL A C 1
ATOM 872 O O . VAL A 1 119 ? -0.333 25.266 20.578 1 98.75 119 VAL A O 1
ATOM 875 N N . TRP A 1 120 ? -0.947 23.656 19.109 1 98.88 120 TRP A N 1
ATOM 876 C CA . TRP A 1 120 ? -0.659 24.375 17.875 1 98.88 120 TRP A CA 1
ATOM 877 C C . TRP A 1 120 ? -1.947 24.75 17.141 1 98.88 120 TRP A C 1
ATOM 879 O O . TRP A 1 120 ? -2.619 23.891 16.578 1 98.88 120 TRP A O 1
ATOM 889 N N . LEU A 1 121 ? -2.322 25.984 17.125 1 98.81 121 LEU A N 1
ATOM 890 C CA . LEU A 1 121 ? -3.506 26.391 16.375 1 98.81 121 LEU A CA 1
ATOM 891 C C . LEU A 1 121 ? -3.234 26.391 14.875 1 98.81 121 LEU A C 1
ATOM 893 O O . LEU A 1 121 ? -2.342 27.094 14.398 1 98.81 121 LEU A O 1
ATOM 897 N N . LYS A 1 122 ? -3.92 25.562 14.172 1 98.75 122 LYS A N 1
ATOM 898 C CA . LYS A 1 122 ? -3.76 25.469 12.719 1 98.75 122 LYS A CA 1
ATOM 899 C C . LYS A 1 122 ? -4.727 26.391 12 1 98.75 122 LYS A C 1
ATOM 901 O O . LYS A 1 122 ? -5.938 26.344 12.227 1 98.75 122 LYS A O 1
ATOM 906 N N . VAL A 1 123 ? -4.172 27.188 11.156 1 97.94 123 VAL A N 1
ATOM 907 C CA . VAL A 1 123 ? -4.949 28.141 10.391 1 97.94 123 VAL A CA 1
ATOM 908 C C . VAL A 1 123 ? -5.094 27.672 8.945 1 97.94 123 VAL A C 1
ATOM 910 O O . VAL A 1 123 ? -4.137 27.156 8.352 1 97.94 123 VAL A O 1
ATOM 913 N N . ASP A 1 124 ? -6.312 27.719 8.438 1 97.88 124 ASP A N 1
ATOM 914 C CA . ASP A 1 124 ? -6.535 27.5 7.012 1 97.88 124 ASP A CA 1
ATOM 915 C C . ASP A 1 124 ? -6.164 28.75 6.207 1 97.88 124 ASP A C 1
ATOM 917 O O . ASP A 1 124 ? -7.004 29.625 5.98 1 97.88 124 ASP A O 1
ATOM 921 N N . SER A 1 125 ? -4.992 28.719 5.691 1 97.31 125 SER A N 1
ATOM 922 C CA . SER A 1 125 ? -4.516 29.906 4.98 1 97.31 125 SER A CA 1
ATOM 923 C C . SER A 1 125 ? -4.875 29.844 3.5 1 97.31 125 SER A C 1
ATOM 925 O O . SER A 1 125 ? -4.625 30.797 2.754 1 97.31 125 SER A O 1
ATOM 927 N N . GLY A 1 126 ? -5.477 28.688 3.086 1 94.75 126 GLY A N 1
ATOM 928 C CA . GLY A 1 126 ? -5.844 28.672 1.679 1 94.75 126 GLY A CA 1
ATOM 929 C C . GLY A 1 126 ? -6.051 27.281 1.134 1 94.75 126 GLY A C 1
ATOM 930 O O . GLY A 1 126 ? -6.648 27.094 0.071 1 94.75 126 GLY A O 1
ATOM 931 N N . MET A 1 127 ? -5.59 26.219 1.811 1 94.81 127 MET A N 1
ATOM 932 C CA . MET A 1 127 ? -5.664 24.828 1.354 1 94.81 127 MET A CA 1
ATOM 933 C C . MET A 1 127 ? -7.07 24.281 1.542 1 94.81 127 MET A C 1
ATOM 935 O O . MET A 1 127 ? -7.48 23.359 0.825 1 94.81 127 MET A O 1
ATOM 939 N N . HIS A 1 128 ? -7.824 24.703 2.512 1 95.44 128 HIS A N 1
ATOM 940 C CA . HIS A 1 128 ? -9.211 24.375 2.842 1 95.44 128 HIS A CA 1
ATOM 941 C C . HIS A 1 128 ? -9.367 22.891 3.109 1 95.44 128 HIS A C 1
ATOM 943 O O . HIS A 1 128 ? -10.328 22.266 2.637 1 95.44 128 HIS A O 1
ATOM 949 N N . ARG A 1 129 ? -8.367 22.266 3.715 1 94.81 129 ARG A N 1
ATOM 950 C CA . ARG A 1 129 ? -8.414 20.875 4.164 1 94.81 129 ARG A CA 1
ATOM 951 C C . ARG A 1 129 ? -8.586 20.797 5.68 1 94.81 129 ARG A C 1
ATOM 953 O O . ARG A 1 129 ? -9.656 20.438 6.168 1 94.81 129 ARG A O 1
ATOM 960 N N . LEU A 1 130 ? -7.66 21.281 6.402 1 96.88 130 LEU A N 1
ATOM 961 C CA . LEU A 1 130 ? -7.762 21.453 7.848 1 96.88 130 LEU A CA 1
ATOM 962 C C . LEU A 1 130 ? -7.387 22.859 8.266 1 96.88 130 LEU A C 1
ATOM 964 O O . LEU A 1 130 ? -6.648 23.547 7.555 1 96.88 130 LEU A O 1
ATOM 968 N N . GLY A 1 131 ? -7.914 23.297 9.43 1 97.94 131 GLY A N 1
ATOM 969 C CA . GLY A 1 131 ? -7.551 24.578 9.984 1 97.94 131 GLY A CA 1
ATOM 970 C C . GLY A 1 131 ? -8.734 25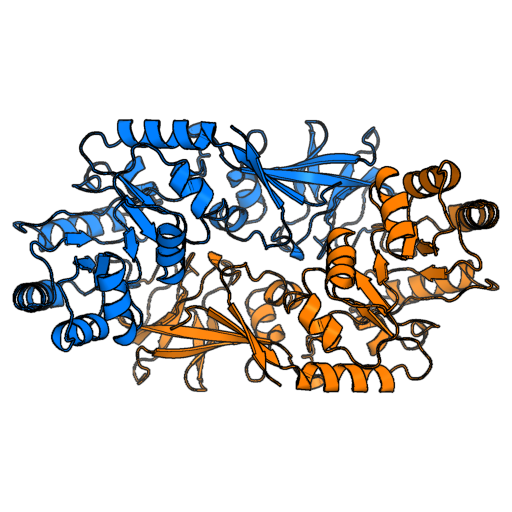.516 10.148 1 97.94 131 GLY A C 1
ATOM 971 O O . GLY A 1 131 ? -9.719 25.422 9.414 1 97.94 131 GLY A O 1
ATOM 972 N N . ILE A 1 132 ? -8.578 26.453 10.984 1 97.44 132 ILE A N 1
ATOM 973 C CA . ILE A 1 132 ? -9.641 27.422 11.211 1 97.44 132 ILE A CA 1
ATOM 974 C C . ILE A 1 132 ? -9.562 28.531 10.172 1 97.44 132 ILE A C 1
ATOM 976 O O . ILE A 1 132 ? -8.477 28.875 9.711 1 97.44 132 ILE A O 1
ATOM 980 N N . ARG A 1 133 ? -10.633 29.109 9.875 1 97.06 133 ARG A N 1
ATOM 981 C CA . ARG A 1 133 ? -10.68 30.203 8.906 1 97.06 133 ARG A CA 1
ATOM 982 C C . ARG A 1 133 ? -10.094 31.469 9.5 1 97.06 133 ARG A C 1
ATOM 984 O O . ARG A 1 133 ? -10.172 31.688 10.711 1 97.06 133 ARG A O 1
ATOM 991 N N . PRO A 1 134 ? -9.609 32.312 8.594 1 97.56 134 PRO A N 1
ATOM 992 C CA . PRO A 1 134 ? -9.023 33.562 9.07 1 97.56 134 PRO A CA 1
ATOM 993 C C . PRO A 1 134 ? -10.008 34.406 9.898 1 97.56 134 PRO A C 1
ATOM 995 O O . PRO A 1 134 ? -9.617 35 10.906 1 97.56 134 PRO A O 1
ATOM 998 N N . GLU A 1 135 ? -11.266 34.344 9.562 1 96.94 135 GLU A N 1
ATOM 999 C CA . GLU A 1 135 ? -12.258 35.188 10.258 1 96.94 135 GLU A CA 1
ATOM 1000 C C . GLU A 1 135 ? -12.539 34.625 11.656 1 96.94 135 GLU A C 1
ATOM 1002 O O . GLU A 1 135 ? -13.109 35.344 12.492 1 96.94 135 GLU A O 1
ATOM 1007 N N . GLU A 1 136 ? -12.188 33.406 11.906 1 97.12 136 GLU A N 1
ATOM 1008 C CA . GLU A 1 136 ? -12.43 32.781 13.195 1 97.12 136 GLU A CA 1
ATOM 1009 C C . GLU A 1 136 ? -11.203 32.875 14.102 1 97.12 136 GLU A C 1
ATOM 1011 O O . GLU A 1 136 ? -11.273 32.531 15.289 1 97.12 136 GLU A O 1
ATOM 1016 N N . TYR A 1 137 ? -10.141 33.375 13.594 1 97.81 137 TYR A N 1
ATOM 1017 C CA . TYR A 1 137 ? -8.82 33.281 14.211 1 97.81 137 TYR A CA 1
ATOM 1018 C C . TYR A 1 137 ? -8.836 33.906 15.609 1 97.81 137 TYR A C 1
ATOM 1020 O O . TYR A 1 137 ? -8.469 33.219 16.578 1 97.81 137 TYR A O 1
ATOM 1028 N N . GLN A 1 138 ? -9.297 35.094 15.695 1 97.88 138 GLN A N 1
ATOM 1029 C CA . GLN A 1 138 ? -9.227 35.812 16.969 1 97.88 138 GLN A CA 1
ATOM 1030 C C . GLN A 1 138 ? -10.094 35.125 18.031 1 97.88 138 GLN A C 1
ATOM 1032 O O . GLN A 1 138 ? -9.695 35.031 19.188 1 97.88 138 GLN A O 1
ATOM 1037 N N . GLU A 1 139 ? -11.234 34.688 17.625 1 98.31 139 GLU A N 1
ATOM 1038 C CA . GLU A 1 139 ? -12.102 33.969 18.547 1 98.31 139 GLU A CA 1
ATOM 1039 C C . GLU A 1 139 ? -11.414 32.75 19.125 1 98.31 139 GLU A C 1
ATOM 1041 O O . GLU A 1 139 ? -11.453 32.5 20.328 1 98.31 139 GLU A O 1
ATOM 1046 N N . TYR A 1 140 ? -10.828 31.922 18.297 1 98.5 140 TYR A N 1
ATOM 1047 C CA . TYR A 1 140 ? -10.133 30.719 18.719 1 98.5 140 TYR A CA 1
ATOM 1048 C C . TYR A 1 140 ? -8.969 31.062 19.641 1 98.5 140 TYR A C 1
ATOM 1050 O O . TYR A 1 140 ? -8.773 30.406 20.672 1 98.5 140 TYR A O 1
ATOM 1058 N N . VAL A 1 141 ? -8.18 32.062 19.297 1 98.44 141 VAL A N 1
ATOM 1059 C CA . VAL A 1 141 ? -7.039 32.469 20.094 1 98.44 141 VAL A CA 1
ATOM 1060 C C . VAL A 1 141 ? -7.508 32.875 21.5 1 98.44 141 VAL A C 1
ATOM 1062 O O . VAL A 1 141 ? -6.961 32.406 22.5 1 98.44 141 VAL A O 1
ATOM 1065 N N . ASP A 1 142 ? -8.562 33.688 21.547 1 98.44 142 ASP A N 1
ATOM 1066 C CA . ASP A 1 142 ? -9.086 34.156 22.828 1 98.44 142 ASP A CA 1
ATOM 1067 C C . ASP A 1 142 ? -9.57 32.969 23.672 1 98.44 142 ASP A C 1
ATOM 1069 O O . ASP A 1 142 ? -9.258 32.875 24.859 1 98.44 142 ASP A O 1
ATOM 1073 N N . ARG A 1 143 ? -10.266 32.094 23.078 1 98.69 143 ARG A N 1
ATOM 1074 C CA . ARG A 1 143 ? -10.844 30.953 23.797 1 98.69 143 ARG A CA 1
ATOM 1075 C C . ARG A 1 143 ? -9.758 30 24.25 1 98.69 143 ARG A C 1
ATOM 1077 O O . ARG A 1 143 ? -9.812 29.469 25.359 1 98.69 143 ARG A O 1
ATOM 1084 N N . LEU A 1 144 ? -8.789 29.75 23.438 1 98.69 144 LEU A N 1
ATOM 1085 C CA . LEU A 1 144 ? -7.695 28.859 23.812 1 98.69 144 LEU A CA 1
ATOM 1086 C C . LEU A 1 144 ? -6.852 29.453 24.922 1 98.69 144 LEU A C 1
ATOM 1088 O O . LEU A 1 144 ? -6.387 28.75 25.812 1 98.69 144 LEU A O 1
ATOM 1092 N N . HIS A 1 145 ? -6.621 30.797 24.891 1 98.25 145 HIS A N 1
ATOM 1093 C CA . HIS A 1 145 ? -5.879 31.469 25.953 1 98.25 145 HIS A CA 1
ATOM 1094 C C . HIS A 1 145 ? -6.621 31.391 27.281 1 98.25 145 HIS A C 1
ATOM 1096 O O . HIS A 1 145 ? -5.992 31.297 28.344 1 98.25 145 HIS A O 1
ATOM 1102 N N . ALA A 1 146 ? -7.887 31.375 27.203 1 98.31 146 ALA A N 1
ATOM 1103 C CA . ALA A 1 146 ? -8.711 31.359 28.406 1 98.31 146 ALA A CA 1
ATOM 1104 C C . ALA A 1 146 ? -8.875 29.953 28.953 1 98.31 146 ALA A C 1
ATOM 1106 O O . ALA A 1 146 ? -9.32 29.75 30.094 1 98.31 146 ALA A O 1
ATOM 1107 N N . CYS A 1 147 ? -8.531 28.984 28.25 1 98.56 147 CYS A N 1
ATOM 1108 C CA . CYS A 1 147 ? -8.766 27.578 28.594 1 98.56 147 CYS A CA 1
ATOM 1109 C C . CYS A 1 147 ? -7.684 27.062 29.531 1 98.56 147 CYS A C 1
ATOM 1111 O O . CYS A 1 147 ? -6.512 27 29.156 1 98.56 147 CYS A O 1
ATOM 1113 N N . LYS A 1 148 ? -8.031 26.578 30.656 1 98.19 148 LYS A N 1
ATOM 1114 C CA . LYS A 1 148 ? -7.086 26.094 31.672 1 98.19 148 LYS A CA 1
ATOM 1115 C C . LYS A 1 148 ? -6.355 24.844 31.188 1 98.19 148 LYS A C 1
ATOM 1117 O O . LYS A 1 148 ? -5.27 24.531 31.672 1 98.19 148 LYS A O 1
ATOM 1122 N N . ASN A 1 149 ? -6.957 24.109 30.219 1 98.62 149 ASN A N 1
ATOM 1123 C CA . ASN A 1 149 ? -6.41 22.844 29.734 1 98.62 149 ASN A CA 1
ATOM 1124 C C . ASN A 1 149 ? -5.367 23.078 28.641 1 98.62 149 ASN A C 1
ATOM 1126 O O . ASN A 1 149 ? -4.852 22.125 28.062 1 98.62 149 ASN A O 1
ATOM 1130 N N . VAL A 1 150 ? -5.078 24.344 28.375 1 98.75 150 VAL A N 1
ATOM 1131 C CA . VAL A 1 150 ? -4.164 24.672 27.281 1 98.75 150 VAL A CA 1
ATOM 1132 C C . VAL A 1 150 ? -2.936 25.391 27.844 1 98.75 150 VAL A C 1
ATOM 1134 O O . VAL A 1 150 ? -3.059 26.406 28.531 1 98.75 150 VAL A O 1
ATOM 1137 N N . ALA A 1 151 ? -1.813 24.812 27.547 1 98.31 151 ALA A N 1
ATOM 1138 C CA . ALA A 1 151 ? -0.556 25.422 27.953 1 98.31 151 ALA A CA 1
ATOM 1139 C C . ALA A 1 151 ? -0.3 26.719 27.172 1 98.31 151 ALA A C 1
ATOM 1141 O O . ALA A 1 151 ? -0.628 26.797 25.984 1 98.31 151 ALA A O 1
ATOM 1142 N N . GLN A 1 152 ? 0.288 27.719 27.859 1 97.38 152 GLN A N 1
ATOM 1143 C CA . GLN A 1 152 ? 0.651 28.984 27.219 1 97.38 152 GLN A CA 1
ATOM 1144 C C . GLN A 1 152 ? 2.164 29.109 27.078 1 97.38 152 GLN A C 1
ATOM 1146 O O . GLN A 1 152 ? 2.92 28.609 27.906 1 97.38 152 GLN A O 1
ATOM 1151 N N . PRO A 1 153 ? 2.695 29.797 26.031 1 97.69 153 PRO A N 1
ATOM 1152 C CA . PRO A 1 153 ? 1.923 30.391 24.938 1 97.69 153 PRO A CA 1
ATOM 1153 C C . PRO A 1 153 ? 1.476 29.375 23.891 1 97.69 153 PRO A C 1
ATOM 1155 O O . PRO A 1 153 ? 2.043 28.281 23.812 1 97.69 153 PRO A O 1
ATOM 1158 N N . LEU A 1 154 ? 0.496 29.75 23.062 1 98.19 154 LEU A N 1
ATOM 1159 C CA . LEU A 1 154 ? 0.088 28.953 21.906 1 98.19 154 LEU A CA 1
ATOM 1160 C C . LEU A 1 154 ? 1.198 28.906 20.875 1 98.19 154 LEU A C 1
ATOM 1162 O O . LEU A 1 154 ? 2.1 29.75 20.875 1 98.19 154 LEU A O 1
ATOM 1166 N N . ARG A 1 155 ? 1.138 27.906 20.047 1 98.69 155 ARG A N 1
ATOM 1167 C CA . ARG A 1 155 ? 1.882 27.891 18.797 1 98.69 155 ARG A CA 1
ATOM 1168 C C . ARG A 1 155 ? 0.94 27.938 17.609 1 98.69 155 ARG A C 1
ATOM 1170 O O . ARG A 1 155 ? -0.259 27.688 17.734 1 98.69 155 ARG A O 1
ATOM 1177 N N . TYR A 1 156 ? 1.478 28.344 16.453 1 98.81 156 TYR A N 1
ATOM 1178 C CA . TYR A 1 156 ? 0.646 28.578 15.273 1 98.81 156 TYR A CA 1
ATOM 1179 C C . TYR A 1 156 ? 1.229 27.891 14.047 1 98.81 156 TYR A C 1
ATOM 1181 O O . TYR A 1 156 ? 2.447 27.875 13.852 1 98.81 156 TYR A O 1
ATOM 1189 N N . MET A 1 157 ? 0.346 27.312 13.266 1 98.81 157 MET A N 1
ATOM 1190 C CA . MET A 1 157 ? 0.847 26.641 12.07 1 98.81 157 MET A CA 1
ATOM 1191 C C . MET A 1 157 ? -0.175 26.703 10.938 1 98.81 157 MET A C 1
ATOM 1193 O O . MET A 1 157 ? -1.348 27 11.172 1 98.81 157 MET A O 1
ATOM 1197 N N . SER A 1 158 ? 0.217 26.516 9.758 1 98.62 158 SER A N 1
ATOM 1198 C CA . SER A 1 158 ? -0.581 26.297 8.555 1 98.62 158 SER A CA 1
ATOM 1199 C C . SER A 1 158 ? 0.094 25.312 7.617 1 98.62 158 SER A C 1
ATOM 1201 O O . SER A 1 158 ? 1.1 24.688 7.977 1 98.62 158 SER A O 1
ATOM 1203 N N . HIS A 1 159 ? -0.54 24.953 6.559 1 98.19 159 HIS A N 1
ATOM 1204 C CA . HIS A 1 159 ? 0.005 24.016 5.582 1 98.19 159 HIS A CA 1
ATOM 1205 C C . HIS A 1 159 ? -0.247 24.5 4.156 1 98.19 159 HIS A C 1
ATOM 1207 O O . HIS A 1 159 ? -1.343 24.953 3.84 1 98.19 159 HIS A O 1
ATOM 1213 N N . PHE A 1 160 ? 0.777 24.406 3.32 1 98 160 PHE A N 1
ATOM 1214 C CA . PHE A 1 160 ? 0.706 24.891 1.949 1 98 160 PHE A CA 1
ATOM 1215 C C . PHE A 1 160 ? -0.023 23.891 1.055 1 98 160 PHE A C 1
ATOM 1217 O O . PHE A 1 160 ? 0.149 22.688 1.195 1 98 160 PHE A O 1
ATOM 1224 N N . GLY A 1 161 ? -0.765 24.422 0.067 1 96.25 161 GLY A N 1
ATOM 1225 C CA . GLY A 1 161 ? -1.423 23.578 -0.927 1 96.25 161 GLY A CA 1
ATOM 1226 C C . GLY A 1 161 ? -0.628 23.453 -2.213 1 96.25 161 GLY A C 1
ATOM 1227 O O . GLY A 1 161 ? -0.793 22.484 -2.951 1 96.25 161 GLY A O 1
ATOM 1228 N N . CYS A 1 162 ? 0.295 24.422 -2.469 1 97.38 162 CYS A N 1
ATOM 1229 C CA . CYS A 1 162 ? 0.933 24.484 -3.779 1 97.38 162 CYS A CA 1
ATOM 1230 C C . CYS A 1 162 ? 2.391 24.906 -3.658 1 97.38 162 CYS A C 1
ATOM 1232 O O . CYS A 1 162 ? 2.912 25.609 -4.535 1 97.38 162 CYS A O 1
ATOM 1234 N N . ALA A 1 163 ? 3.018 24.562 -2.564 1 97.44 163 ALA A N 1
ATOM 1235 C CA . ALA A 1 163 ? 4.375 25.047 -2.314 1 97.44 163 ALA A CA 1
ATOM 1236 C C . ALA A 1 163 ? 5.352 24.484 -3.342 1 97.44 163 ALA A C 1
ATOM 1238 O O . ALA A 1 163 ? 6.426 25.047 -3.561 1 97.44 163 ALA A O 1
ATOM 1239 N N . ASP A 1 164 ? 5.059 23.359 -3.988 1 97 164 ASP A N 1
ATOM 1240 C CA . ASP A 1 164 ? 5.949 22.719 -4.953 1 97 164 ASP A CA 1
ATOM 1241 C C . ASP A 1 164 ? 5.762 23.328 -6.348 1 97 164 ASP A C 1
ATOM 1243 O O . ASP A 1 164 ? 6.492 22.984 -7.277 1 97 164 ASP A O 1
ATOM 1247 N N . GLU A 1 165 ? 4.766 24.141 -6.469 1 96.62 165 GLU A N 1
ATOM 1248 C CA . GLU A 1 165 ? 4.527 24.859 -7.711 1 96.62 165 GLU A CA 1
ATOM 1249 C C . GLU A 1 165 ? 5.062 26.297 -7.633 1 96.62 165 GLU A C 1
ATOM 1251 O O . GLU A 1 165 ? 4.328 27.219 -7.27 1 96.62 165 GLU A O 1
ATOM 1256 N N . LEU A 1 166 ? 6.211 26.5 -8.117 1 95.5 166 LEU A N 1
ATOM 1257 C CA . LEU A 1 166 ? 6.977 27.703 -7.82 1 95.5 166 LEU A CA 1
ATOM 1258 C C . LEU A 1 166 ? 6.379 28.906 -8.531 1 95.5 166 LEU A C 1
ATOM 1260 O O . LEU A 1 166 ? 6.574 30.047 -8.102 1 95.5 166 LEU A O 1
ATOM 1264 N N . ASP A 1 167 ? 5.648 28.688 -9.594 1 94.69 167 ASP A N 1
ATOM 1265 C CA . ASP A 1 167 ? 5.051 29.797 -10.336 1 94.69 167 ASP A CA 1
ATOM 1266 C C . ASP A 1 167 ? 3.623 30.062 -9.867 1 94.69 167 ASP A C 1
ATOM 1268 O O . ASP A 1 167 ? 2.959 30.969 -10.375 1 94.69 167 ASP A O 1
ATOM 1272 N N . ASN A 1 168 ? 3.172 29.312 -8.914 1 94.5 168 ASN A N 1
ATOM 1273 C CA . ASN A 1 168 ? 1.825 29.469 -8.375 1 94.5 168 ASN A CA 1
ATOM 1274 C C . ASN A 1 168 ? 1.778 30.547 -7.289 1 94.5 168 ASN A C 1
ATOM 1276 O O . ASN A 1 168 ? 2.523 30.484 -6.309 1 94.5 168 ASN A O 1
ATOM 1280 N N . PRO A 1 169 ? 0.922 31.547 -7.445 1 95.25 169 PRO A N 1
ATOM 1281 C CA . PRO A 1 169 ? 0.882 32.625 -6.465 1 95.25 169 PRO A CA 1
ATOM 1282 C C . PRO A 1 169 ? 0.293 32.219 -5.125 1 95.25 169 PRO A C 1
ATOM 1284 O O . PRO A 1 169 ? 0.427 32.906 -4.129 1 95.25 169 PRO A O 1
ATOM 1287 N N . THR A 1 170 ? -0.318 31.109 -5.066 1 95.75 170 THR A N 1
ATOM 1288 C CA . THR A 1 170 ? -1.063 30.641 -3.9 1 95.75 170 THR A CA 1
ATOM 1289 C C . THR A 1 170 ? -0.167 30.609 -2.666 1 95.75 170 THR A C 1
ATOM 1291 O O . THR A 1 170 ? -0.583 31 -1.577 1 95.75 170 THR A O 1
ATOM 1294 N N . THR A 1 171 ? 1.051 30.156 -2.811 1 97.81 171 THR A N 1
ATOM 1295 C CA . THR A 1 171 ? 1.946 30.016 -1.668 1 97.81 171 THR A CA 1
ATOM 1296 C C . THR A 1 171 ? 2.254 31.375 -1.044 1 97.81 171 THR A C 1
ATOM 1298 O O . THR A 1 171 ? 2.207 31.531 0.179 1 97.81 171 THR A O 1
ATOM 1301 N N . ASN A 1 172 ? 2.508 32.344 -1.898 1 97.94 172 ASN A N 1
ATOM 1302 C CA . ASN A 1 172 ? 2.748 33.688 -1.385 1 97.94 172 ASN A CA 1
ATOM 1303 C C . ASN A 1 172 ? 1.522 34.219 -0.666 1 97.94 172 ASN A C 1
ATOM 1305 O O . ASN A 1 172 ? 1.646 34.875 0.381 1 97.94 172 ASN A O 1
ATOM 1309 N N . GLU A 1 173 ? 0.387 34.031 -1.25 1 97.69 173 GLU A N 1
ATOM 1310 C CA . GLU A 1 173 ? -0.859 34.469 -0.629 1 97.69 173 GLU A CA 1
ATOM 1311 C C . GLU A 1 173 ? -1.055 33.812 0.736 1 97.69 173 GLU A C 1
ATOM 1313 O O . GLU A 1 173 ? -1.485 34.469 1.688 1 97.69 173 GLU A O 1
ATOM 1318 N N . GLN A 1 174 ? -0.726 32.562 0.856 1 98.25 174 GLN A N 1
ATOM 1319 C CA . GLN A 1 174 ? -0.852 31.828 2.119 1 98.25 174 GLN A CA 1
ATOM 1320 C C . GLN A 1 174 ? 0.122 32.375 3.162 1 98.25 174 GLN A C 1
ATOM 1322 O O . GLN A 1 174 ? -0.224 32.5 4.34 1 98.25 174 GLN A O 1
ATOM 1327 N N . ILE A 1 175 ? 1.351 32.656 2.721 1 98.56 175 ILE A N 1
ATOM 1328 C CA . ILE A 1 175 ? 2.348 33.219 3.625 1 98.56 175 ILE A CA 1
ATOM 1329 C C . ILE A 1 175 ? 1.848 34.562 4.176 1 98.56 175 ILE A C 1
ATOM 1331 O O . ILE A 1 175 ? 1.865 34.781 5.387 1 98.56 175 ILE A O 1
ATOM 1335 N N . GLU A 1 176 ? 1.35 35.406 3.277 1 98.5 176 GLU A N 1
ATOM 1336 C CA . GLU A 1 176 ? 0.868 36.719 3.678 1 98.5 176 GLU A CA 1
ATOM 1337 C C . GLU A 1 176 ? -0.294 36.594 4.66 1 98.5 176 GLU A C 1
ATOM 1339 O O . GLU A 1 176 ? -0.328 37.312 5.672 1 98.5 176 GLU A O 1
ATOM 1344 N N . THR A 1 177 ? -1.218 35.781 4.344 1 98.31 177 THR A N 1
ATOM 1345 C CA . THR A 1 177 ? -2.381 35.562 5.199 1 98.31 177 THR A CA 1
ATOM 1346 C C . THR A 1 177 ? -1.954 35.094 6.594 1 98.31 177 THR A C 1
ATOM 1348 O O . THR A 1 177 ? -2.381 35.688 7.598 1 98.31 177 THR A O 1
ATOM 1351 N N . PHE A 1 178 ? -1.08 34.156 6.656 1 98.69 178 PHE A N 1
ATOM 1352 C CA . PHE A 1 178 ? -0.634 33.594 7.922 1 98.69 178 PHE A CA 1
ATOM 1353 C C . PHE A 1 178 ? 0.139 34.625 8.742 1 98.69 178 PHE A C 1
ATOM 1355 O O . PHE A 1 178 ? -0.08 34.75 9.945 1 98.69 178 PHE A O 1
ATOM 1362 N N . MET A 1 179 ? 1.018 35.312 8.031 1 98.38 179 MET A N 1
ATOM 1363 C CA . MET A 1 179 ? 1.844 36.312 8.703 1 98.38 179 MET A CA 1
ATOM 1364 C C . MET A 1 179 ? 0.986 37.438 9.25 1 98.38 179 MET A C 1
ATOM 1366 O O . MET A 1 179 ? 1.218 37.906 10.367 1 98.38 179 MET A O 1
ATOM 1370 N N . SER A 1 180 ? 0.039 37.844 8.469 1 98.31 180 SER A N 1
ATOM 1371 C CA . SER A 1 180 ? -0.846 38.906 8.898 1 98.31 180 SER A CA 1
ATOM 1372 C C . SER A 1 180 ? -1.664 38.5 10.117 1 98.31 180 SER A C 1
ATOM 1374 O O . SER A 1 180 ? -1.788 39.25 11.078 1 98.31 180 SER A O 1
ATOM 1376 N N . LEU A 1 181 ? -2.184 37.312 10.164 1 98.12 181 LEU A N 1
ATOM 1377 C CA . LEU A 1 181 ? -3.033 36.812 11.242 1 98.12 181 LEU A CA 1
ATOM 1378 C C . LEU A 1 181 ? -2.234 36.656 12.531 1 98.12 181 LEU A C 1
ATOM 1380 O O . LEU A 1 181 ? -2.756 36.875 13.625 1 98.12 181 LEU A O 1
ATOM 1384 N N . THR A 1 182 ? -0.973 36.25 12.375 1 98.19 182 THR A N 1
ATOM 1385 C CA . THR A 1 182 ? -0.204 35.906 13.555 1 98.19 182 THR A CA 1
ATOM 1386 C C . THR A 1 182 ? 0.741 37.031 13.961 1 98.19 182 THR A C 1
ATOM 1388 O O . THR A 1 182 ? 1.657 36.812 14.758 1 98.19 182 THR A O 1
ATOM 1391 N N . ASP A 1 183 ? 0.573 38.125 13.312 1 97.25 183 ASP A N 1
ATOM 1392 C CA . ASP A 1 183 ? 1.378 39.281 13.688 1 97.25 183 ASP A CA 1
ATOM 1393 C C . ASP A 1 183 ? 1.17 39.656 15.156 1 97.25 183 ASP A C 1
ATOM 1395 O O . ASP A 1 183 ? 0.032 39.781 15.617 1 97.25 183 ASP A O 1
ATOM 1399 N N . GLY A 1 184 ? 2.234 39.688 15.898 1 95 184 GLY A N 1
ATOM 1400 C CA . GLY A 1 184 ? 2.164 40.094 17.297 1 95 184 GLY A CA 1
ATOM 1401 C C . GLY A 1 184 ? 1.888 38.938 18.234 1 95 184 GLY A C 1
ATOM 1402 O O . GLY A 1 184 ? 1.814 39.125 19.453 1 95 184 GLY A O 1
ATOM 1403 N N . CYS A 1 185 ? 1.751 37.781 17.734 1 93.44 185 CYS A N 1
ATOM 1404 C CA . CYS A 1 185 ? 1.508 36.656 18.594 1 93.44 185 CYS A CA 1
ATOM 1405 C C . CYS A 1 185 ? 2.709 36.375 19.5 1 93.44 185 CYS A C 1
ATOM 1407 O O . CYS A 1 185 ? 3.828 36.781 19.188 1 93.44 185 CYS A O 1
ATOM 1409 N N . GLN A 1 186 ? 2.52 35.812 20.641 1 92.12 186 GLN A N 1
ATOM 1410 C CA . GLN A 1 186 ? 3.596 35.5 21.578 1 92.12 186 GLN A CA 1
ATOM 1411 C C . GLN A 1 186 ? 4.207 34.125 21.266 1 92.12 186 GLN A C 1
ATOM 1413 O O . GLN A 1 186 ? 5.391 33.906 21.547 1 92.12 186 GLN A O 1
ATOM 1418 N N . GLY A 1 187 ? 3.588 33.219 20.688 1 96.25 187 GLY A N 1
ATOM 1419 C CA . GLY A 1 187 ? 4.047 31.844 20.516 1 96.25 187 GLY A CA 1
ATOM 1420 C C . GLY A 1 187 ? 4.77 31.625 19.203 1 96.25 187 GLY A C 1
ATOM 1421 O O . GLY A 1 187 ? 4.875 32.531 18.375 1 96.25 187 GLY A O 1
ATOM 1422 N N . GLU A 1 188 ? 5.375 30.438 19 1 98.44 188 GLU A N 1
ATOM 1423 C CA . GLU A 1 188 ? 6.18 30.062 17.844 1 98.44 188 GLU A CA 1
ATOM 1424 C C . GLU A 1 188 ? 5.301 29.672 16.672 1 98.44 188 GLU A C 1
ATOM 1426 O O . GLU A 1 188 ? 4.152 29.266 16.844 1 98.44 188 GLU A O 1
ATOM 1431 N N . ARG A 1 189 ? 5.902 29.844 15.469 1 98.75 189 ARG A N 1
ATOM 1432 C CA . ARG A 1 189 ? 5.145 29.688 14.234 1 98.75 189 ARG A CA 1
ATOM 1433 C C . ARG A 1 189 ? 5.824 28.688 13.305 1 98.75 189 ARG A C 1
ATOM 1435 O O . ARG A 1 189 ? 7.055 28.562 13.297 1 98.75 189 ARG A O 1
ATOM 1442 N N . SER A 1 190 ? 4.98 27.984 12.562 1 98.81 190 SER A N 1
ATOM 1443 C CA . SER A 1 190 ? 5.492 27.031 11.586 1 98.81 190 SER A CA 1
ATOM 1444 C C . SER A 1 190 ? 4.672 27.062 10.297 1 98.81 190 SER A C 1
ATOM 1446 O O . SER A 1 190 ? 3.445 26.953 10.336 1 98.81 190 SER A O 1
ATOM 1448 N N . LEU A 1 191 ? 5.379 27.172 9.141 1 98.69 191 LEU A N 1
ATOM 1449 C CA . LEU A 1 191 ? 4.734 27.109 7.832 1 98.69 191 LEU A CA 1
ATOM 1450 C C . LEU A 1 191 ? 5.391 26.047 6.953 1 98.69 191 LEU A C 1
ATOM 1452 O O . LEU A 1 191 ? 4.699 25.25 6.316 1 98.69 191 LEU A O 1
ATOM 1456 N N . ALA A 1 192 ? 6.711 25.984 6.965 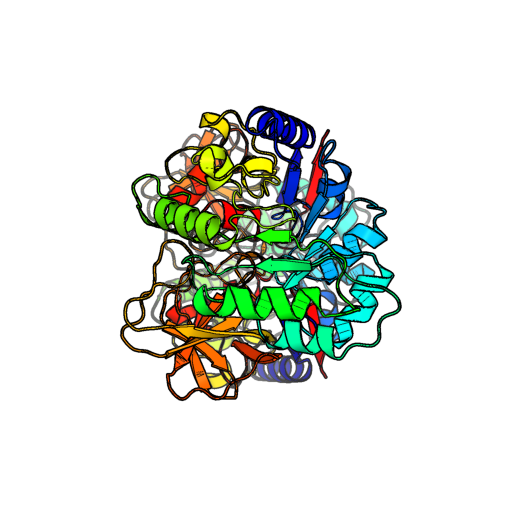1 98.5 192 ALA A N 1
ATOM 1457 C CA . ALA A 1 192 ? 7.5 25.312 5.938 1 98.5 192 ALA A CA 1
ATOM 1458 C C . ALA A 1 192 ? 7.594 23.812 6.215 1 98.5 192 ALA A C 1
ATOM 1460 O O . ALA A 1 192 ? 8.195 23.391 7.211 1 98.5 192 ALA A O 1
ATOM 1461 N N . ALA A 1 193 ? 6.953 23.078 5.336 1 98.25 193 ALA A N 1
ATOM 1462 C CA . ALA A 1 193 ? 7.344 21.688 5.191 1 98.25 193 ALA A CA 1
ATOM 1463 C C . ALA A 1 193 ? 8.484 21.531 4.191 1 98.25 193 ALA A C 1
ATOM 1465 O O . ALA A 1 193 ? 9.336 22.422 4.07 1 98.25 193 ALA A O 1
ATOM 1466 N N . SER A 1 194 ? 8.594 20.406 3.479 1 98.62 194 SER A N 1
ATOM 1467 C CA . SER A 1 194 ? 9.75 20.156 2.623 1 98.62 194 SER A CA 1
ATOM 1468 C C . SER A 1 194 ? 9.844 21.203 1.513 1 98.62 194 SER A C 1
ATOM 1470 O O . SER A 1 194 ? 10.875 21.859 1.355 1 98.62 194 SER A O 1
ATOM 1472 N N . ALA A 1 195 ? 8.758 21.375 0.719 1 98.25 195 ALA A N 1
ATOM 1473 C CA . ALA A 1 195 ? 8.805 22.312 -0.401 1 98.25 195 ALA A CA 1
ATOM 1474 C C . ALA A 1 195 ? 8.992 23.734 0.09 1 98.25 195 ALA A C 1
ATOM 1476 O O . ALA A 1 195 ? 9.758 24.516 -0.5 1 98.25 195 ALA A O 1
ATOM 1477 N N . GLY A 1 196 ? 8.266 24.109 1.167 1 98.25 196 GLY A N 1
ATOM 1478 C CA . GLY A 1 196 ? 8.438 25.438 1.758 1 98.25 196 GLY A CA 1
ATOM 1479 C C . GLY A 1 196 ? 9.867 25.703 2.189 1 98.25 196 GLY A C 1
ATOM 1480 O O . GLY A 1 196 ? 10.422 26.766 1.873 1 98.25 196 GLY A O 1
ATOM 1481 N N . LEU A 1 197 ? 10.453 24.75 2.852 1 98.19 197 LEU A N 1
ATOM 1482 C CA . LEU A 1 197 ? 11.82 24.828 3.354 1 98.19 197 LEU A CA 1
ATOM 1483 C C . LEU A 1 197 ? 12.805 25.062 2.211 1 98.19 197 LEU A C 1
ATOM 1485 O O . LEU A 1 197 ? 13.734 25.859 2.334 1 98.19 197 LEU A O 1
ATOM 1489 N N . LEU A 1 198 ? 12.547 24.422 1.126 1 97.88 198 LEU A N 1
ATOM 1490 C CA . LEU A 1 198 ? 13.523 24.406 0.041 1 97.88 198 LEU A CA 1
ATOM 1491 C C . LEU A 1 198 ? 13.352 25.609 -0.875 1 97.88 198 LEU A C 1
ATOM 1493 O O . LEU A 1 198 ? 14.328 26.125 -1.43 1 97.88 198 LEU A O 1
ATOM 1497 N N . ALA A 1 199 ? 12.086 26.156 -0.988 1 97.69 199 ALA A N 1
ATOM 1498 C CA . ALA A 1 199 ? 11.859 27.094 -2.094 1 97.69 199 ALA A CA 1
ATOM 1499 C C . ALA A 1 199 ? 11.297 28.406 -1.59 1 97.69 199 ALA A C 1
ATOM 1501 O O . ALA A 1 199 ? 11.219 29.391 -2.342 1 97.69 199 ALA A O 1
ATOM 1502 N N . TRP A 1 200 ? 10.914 28.5 -0.365 1 98.06 200 TRP A N 1
ATOM 1503 C CA . TRP A 1 200 ? 10.258 29.703 0.157 1 98.06 200 TRP A CA 1
ATOM 1504 C C . TRP A 1 200 ? 10.914 30.156 1.46 1 98.06 200 TRP A C 1
ATOM 1506 O O . TRP A 1 200 ? 10.375 29.906 2.545 1 98.06 200 TRP A O 1
ATOM 1516 N N . PRO A 1 201 ? 11.969 30.875 1.361 1 97.06 201 PRO A N 1
ATOM 1517 C CA . PRO A 1 201 ? 12.742 31.25 2.547 1 97.06 201 PRO A CA 1
ATOM 1518 C C . PRO A 1 201 ? 11.906 31.984 3.592 1 97.06 201 PRO A C 1
ATOM 1520 O O . PRO A 1 201 ? 12.125 31.812 4.793 1 97.06 201 PRO A O 1
ATOM 1523 N N . ASP A 1 202 ? 10.938 32.75 3.127 1 97.12 202 ASP A N 1
ATOM 1524 C CA . ASP A 1 202 ? 10.109 33.531 4.035 1 97.12 202 ASP A CA 1
ATOM 1525 C C . ASP A 1 202 ? 9.211 32.625 4.883 1 97.12 202 ASP A C 1
ATOM 1527 O O . ASP A 1 202 ? 8.625 33.062 5.871 1 97.12 202 ASP A O 1
ATOM 1531 N N . SER A 1 203 ? 9.125 31.359 4.531 1 98.19 203 SER A N 1
ATOM 1532 C CA . SER A 1 203 ? 8.273 30.438 5.262 1 98.19 203 SER A CA 1
ATOM 1533 C C . SER A 1 203 ? 9.055 29.703 6.352 1 98.19 203 SER A C 1
ATOM 1535 O O . SER A 1 203 ? 8.469 28.953 7.145 1 98.19 203 SER A O 1
ATOM 1537 N N . GLN A 1 204 ? 10.375 29.891 6.344 1 98.5 204 GLN A N 1
ATOM 1538 C CA . GLN A 1 204 ? 11.211 29.297 7.383 1 98.5 204 GLN A CA 1
ATOM 1539 C C . GLN A 1 204 ? 11.086 30.078 8.695 1 98.5 204 GLN A C 1
ATOM 1541 O O . GLN A 1 204 ? 11.984 30.828 9.055 1 98.5 204 GLN A O 1
ATOM 1546 N N . LEU A 1 205 ? 10.062 29.875 9.422 1 98.5 205 LEU A N 1
ATOM 1547 C CA . LEU A 1 205 ? 9.781 30.594 10.664 1 98.5 205 LEU A CA 1
ATOM 1548 C C . LEU A 1 205 ? 10.445 29.891 11.852 1 98.5 205 LEU A C 1
ATOM 1550 O O . LEU A 1 205 ? 11.586 29.438 11.75 1 98.5 205 LEU A O 1
ATOM 1554 N N . ASP A 1 206 ? 9.836 29.906 13.016 1 98.75 206 ASP A N 1
ATOM 1555 C CA . ASP A 1 206 ? 10.453 29.344 14.219 1 98.75 206 ASP A CA 1
ATOM 1556 C C . ASP A 1 206 ? 10.688 27.844 14.07 1 98.75 206 ASP A C 1
ATOM 1558 O O . ASP A 1 206 ? 11.688 27.328 14.57 1 98.75 206 ASP A O 1
ATOM 1562 N N . TRP A 1 207 ? 9.781 27.156 13.391 1 98.81 207 TRP A N 1
ATOM 1563 C CA . TRP A 1 207 ? 9.867 25.719 13.156 1 98.81 207 TRP A CA 1
ATOM 1564 C C . TRP A 1 207 ? 9.758 25.406 11.664 1 98.81 207 TRP A C 1
ATOM 1566 O O . TRP A 1 207 ? 8.945 26 10.961 1 98.81 207 TRP A O 1
ATOM 1576 N N . VAL A 1 208 ? 10.578 24.516 11.195 1 98.75 208 VAL A N 1
ATOM 1577 C CA . VAL A 1 208 ? 10.359 23.875 9.906 1 98.75 208 VAL A CA 1
ATOM 1578 C C . VAL A 1 208 ? 10.008 22.406 10.125 1 98.75 208 VAL A C 1
ATOM 1580 O O . VAL A 1 208 ? 10.453 21.781 11.102 1 98.75 208 VAL A O 1
ATOM 1583 N N . ARG A 1 209 ? 9.195 21.828 9.227 1 98.62 209 ARG A N 1
ATOM 1584 C CA . ARG A 1 209 ? 8.672 20.469 9.375 1 98.62 209 ARG A CA 1
ATOM 1585 C C . ARG A 1 209 ? 8.992 19.625 8.156 1 98.62 209 ARG A C 1
ATOM 1587 O O . ARG A 1 209 ? 8.094 19.172 7.441 1 98.62 209 ARG A O 1
ATOM 1594 N N . PRO A 1 210 ? 10.25 19.328 7.945 1 98.5 210 PRO A N 1
ATOM 1595 C CA . PRO A 1 210 ? 10.57 18.5 6.789 1 98.5 210 PRO A CA 1
ATOM 1596 C C . PRO A 1 210 ? 9.977 17.094 6.891 1 98.5 210 PRO A C 1
ATOM 1598 O O . PRO A 1 210 ? 10 16.484 7.969 1 98.5 210 PRO A O 1
ATOM 1601 N N . GLY A 1 211 ? 9.375 16.625 5.82 1 98.31 211 GLY A N 1
ATOM 1602 C CA . GLY A 1 211 ? 8.914 15.258 5.633 1 98.31 211 GLY A CA 1
ATOM 1603 C C . GLY A 1 211 ? 9.68 14.516 4.551 1 98.31 211 GLY A C 1
ATOM 1604 O O . GLY A 1 211 ? 10.773 14.008 4.793 1 98.31 211 GLY A O 1
ATOM 1605 N N . ILE A 1 212 ? 9.258 14.609 3.301 1 98.62 212 ILE A N 1
ATOM 1606 C CA . ILE A 1 212 ? 9.695 13.758 2.197 1 98.62 212 ILE A CA 1
ATOM 1607 C C . ILE A 1 212 ? 11.172 14.023 1.901 1 98.62 212 ILE A C 1
ATOM 1609 O O . ILE A 1 212 ? 11.914 13.102 1.552 1 98.62 212 ILE A O 1
ATOM 1613 N N . ILE A 1 213 ? 11.656 15.258 2.07 1 98.75 213 ILE A N 1
ATOM 1614 C CA . ILE A 1 213 ? 13.023 15.57 1.675 1 98.75 213 ILE A CA 1
ATOM 1615 C C . ILE A 1 213 ? 14.008 14.938 2.654 1 98.75 213 ILE A C 1
ATOM 1617 O O . ILE A 1 213 ? 15.133 14.594 2.283 1 98.75 213 ILE A O 1
ATOM 1621 N N . MET A 1 214 ? 13.578 14.773 3.881 1 98.38 214 MET A N 1
ATOM 1622 C CA . MET A 1 214 ? 14.438 14.117 4.859 1 98.38 214 MET A CA 1
ATOM 1623 C C . MET A 1 214 ? 14.742 12.68 4.445 1 98.38 214 MET A C 1
ATOM 1625 O O . MET A 1 214 ? 15.789 12.141 4.793 1 98.38 214 MET A O 1
ATOM 1629 N N . TYR A 1 215 ? 13.875 12.109 3.641 1 98.81 215 TYR A N 1
ATOM 1630 C CA . TYR A 1 215 ? 14.008 10.727 3.195 1 98.81 215 TYR A CA 1
ATOM 1631 C C . TYR A 1 215 ? 14.688 10.664 1.833 1 98.81 215 TYR A C 1
ATOM 1633 O O . TYR A 1 215 ? 14.805 9.586 1.243 1 98.81 215 TYR A O 1
ATOM 1641 N N . GLY A 1 216 ? 15.109 11.742 1.321 1 98.75 216 GLY A N 1
ATOM 1642 C CA . GLY A 1 216 ? 15.828 11.781 0.055 1 98.75 216 GLY A CA 1
ATOM 1643 C C . GLY A 1 216 ? 14.914 11.617 -1.148 1 98.75 216 GLY A C 1
ATOM 1644 O O . GLY A 1 216 ? 15.273 10.938 -2.113 1 98.75 216 GLY A O 1
ATOM 1645 N N . VAL A 1 217 ? 13.789 12.172 -1.107 1 98.81 217 VAL A N 1
ATOM 1646 C CA . VAL A 1 217 ? 12.836 12.258 -2.209 1 98.81 217 VAL A CA 1
ATOM 1647 C C . VAL A 1 217 ? 12.445 13.719 -2.443 1 98.81 217 VAL A C 1
ATOM 1649 O O . VAL A 1 217 ? 12.148 14.445 -1.495 1 98.81 217 VAL A O 1
ATOM 1652 N N . SER A 1 218 ? 12.453 14.148 -3.645 1 98.62 218 SER A N 1
ATOM 1653 C CA . SER A 1 218 ? 12.188 15.547 -3.992 1 98.62 218 SER A CA 1
ATOM 1654 C C . SER A 1 218 ? 10.695 15.859 -3.906 1 98.62 218 SER A C 1
ATOM 1656 O O . SER A 1 218 ? 9.859 15.078 -4.355 1 98.62 218 SER A O 1
ATOM 1658 N N . PRO A 1 219 ? 10.352 17 -3.336 1 98 219 PRO A N 1
ATOM 1659 C CA . PRO A 1 219 ? 8.953 17.438 -3.408 1 98 219 PRO A CA 1
ATOM 1660 C C . PRO A 1 219 ? 8.602 18.078 -4.746 1 98 219 PRO A C 1
ATOM 1662 O O . PRO A 1 219 ? 7.438 18.391 -4.996 1 98 219 PRO A O 1
ATOM 1665 N N . PHE A 1 220 ? 9.578 18.266 -5.59 1 97.25 220 PHE A N 1
ATOM 1666 C CA . PHE A 1 220 ? 9.375 18.922 -6.867 1 97.25 220 PHE A CA 1
ATOM 1667 C C . PHE A 1 220 ? 9.352 17.922 -8.008 1 97.25 220 PHE A C 1
ATOM 1669 O O . PHE A 1 220 ? 10.109 16.953 -8.008 1 97.25 220 PHE A O 1
ATOM 1676 N N . SER A 1 221 ? 8.523 18.125 -9.016 1 91.94 221 SER A N 1
ATOM 1677 C CA . SER A 1 221 ? 8.352 17.188 -10.125 1 91.94 221 SER A CA 1
ATOM 1678 C C . SER A 1 221 ? 9.555 17.219 -11.062 1 91.94 221 SER A C 1
ATOM 1680 O O . SER A 1 221 ? 9.875 16.203 -11.703 1 91.94 221 SER A O 1
ATOM 1682 N N . GLU A 1 222 ? 10.297 18.297 -11.117 1 91.5 222 GLU A N 1
ATOM 1683 C CA . GLU A 1 222 ? 11.297 18.438 -12.172 1 91.5 222 GLU A CA 1
ATOM 1684 C C . GLU A 1 222 ? 12.703 18.219 -11.633 1 91.5 222 GLU A C 1
ATOM 1686 O O . GLU A 1 222 ? 13.688 18.422 -12.352 1 91.5 222 GLU A O 1
ATOM 1691 N N . LYS A 1 223 ? 12.781 17.891 -10.383 1 95.88 223 LYS A N 1
ATOM 1692 C CA . LYS A 1 223 ? 14.086 17.672 -9.75 1 95.88 223 LYS A CA 1
ATOM 1693 C C . LYS A 1 223 ? 14.07 16.406 -8.891 1 95.88 223 LYS A C 1
ATOM 1695 O O . LYS A 1 223 ? 13.086 16.125 -8.211 1 95.88 223 LYS A O 1
ATOM 1700 N N . THR A 1 224 ? 15.133 15.648 -8.961 1 97.81 224 THR A N 1
ATOM 1701 C CA . THR A 1 224 ? 15.328 14.57 -8 1 97.81 224 THR A CA 1
ATOM 1702 C C . THR A 1 224 ? 15.93 15.109 -6.703 1 97.81 224 THR A C 1
ATOM 1704 O O . THR A 1 224 ? 16.438 16.234 -6.664 1 97.81 224 THR A O 1
ATOM 1707 N N . ALA A 1 225 ? 15.836 14.328 -5.68 1 98.44 225 ALA A N 1
ATOM 1708 C CA . ALA A 1 225 ? 16.484 14.711 -4.426 1 98.44 225 ALA A CA 1
ATOM 1709 C C . ALA A 1 225 ? 17.984 14.898 -4.613 1 98.44 225 ALA A C 1
ATOM 1711 O O . ALA A 1 225 ? 18.578 15.805 -4.023 1 98.44 225 ALA A O 1
ATOM 1712 N N . GLN A 1 226 ? 18.562 14.062 -5.434 1 98 226 GLN A N 1
ATOM 1713 C CA . GLN A 1 226 ? 20 14.156 -5.688 1 98 226 GLN A CA 1
ATOM 1714 C C . GLN A 1 226 ? 20.359 15.477 -6.371 1 98 226 GLN A C 1
ATOM 1716 O O . GLN A 1 226 ? 21.406 16.062 -6.094 1 98 226 GLN A O 1
ATOM 1721 N N . ASP A 1 227 ? 19.516 15.945 -7.289 1 97.88 227 ASP A N 1
ATOM 1722 C CA . ASP A 1 227 ? 19.688 17.266 -7.906 1 97.88 227 ASP A CA 1
ATOM 1723 C C . ASP A 1 227 ? 19.75 18.359 -6.848 1 97.88 227 ASP A C 1
ATOM 1725 O O . ASP A 1 227 ? 20.344 19.422 -7.078 1 97.88 227 ASP A O 1
ATOM 1729 N N . LEU A 1 228 ? 19.141 18.141 -5.688 1 98.12 228 LEU A N 1
ATOM 1730 C CA . LEU A 1 228 ? 19.031 19.125 -4.625 1 98.12 228 LEU A CA 1
ATOM 1731 C C . LEU A 1 228 ? 20.094 18.891 -3.551 1 98.12 228 LEU A C 1
ATOM 1733 O O . LEU A 1 228 ? 20.094 19.578 -2.523 1 98.12 228 LEU A O 1
ATOM 1737 N N . GLY A 1 229 ? 20.906 17.875 -3.773 1 98.38 229 GLY A N 1
ATOM 1738 C CA . GLY A 1 229 ? 22 17.578 -2.848 1 98.38 229 GLY A CA 1
ATOM 1739 C C . GLY A 1 229 ? 21.594 16.625 -1.741 1 98.38 229 GLY A C 1
ATOM 1740 O O . GLY A 1 229 ? 22.328 16.453 -0.761 1 98.38 229 GLY A O 1
ATOM 1741 N N . TYR A 1 230 ? 20.469 16.016 -1.836 1 98.75 230 TYR A N 1
ATOM 1742 C CA . TYR A 1 230 ? 19.984 15.055 -0.857 1 98.75 230 TYR A CA 1
ATOM 1743 C C . TYR A 1 230 ? 20.188 13.625 -1.349 1 98.75 230 TYR A C 1
ATOM 1745 O O . TYR A 1 230 ? 20.375 13.391 -2.547 1 98.75 230 TYR A O 1
ATOM 1753 N N . LEU A 1 231 ? 20.203 12.648 -0.427 1 98.75 231 LEU A N 1
ATOM 1754 C CA . LEU A 1 231 ? 20.5 11.266 -0.766 1 98.75 231 LEU A CA 1
ATOM 1755 C C . LEU A 1 231 ? 19.281 10.375 -0.514 1 98.75 231 LEU A C 1
ATOM 1757 O O . LEU A 1 231 ? 18.703 10.398 0.575 1 98.75 231 LEU A O 1
ATOM 1761 N N . PRO A 1 232 ? 18.922 9.578 -1.54 1 98.62 232 PRO A N 1
ATOM 1762 C CA . PRO A 1 232 ? 17.844 8.617 -1.281 1 98.62 232 PRO A CA 1
ATOM 1763 C C . PRO A 1 232 ? 18.156 7.684 -0.113 1 98.62 232 PRO A C 1
ATOM 1765 O O . PRO A 1 232 ? 19.234 7.105 -0.052 1 98.62 232 PRO A O 1
ATOM 1768 N N . THR A 1 233 ? 17.156 7.539 0.79 1 98.69 233 THR A N 1
ATOM 1769 C CA . THR A 1 233 ? 17.375 6.711 1.971 1 98.69 233 THR A CA 1
ATOM 1770 C C . THR A 1 233 ? 16.906 5.281 1.723 1 98.69 233 THR A C 1
ATOM 1772 O O . THR A 1 233 ? 17.328 4.352 2.412 1 98.69 233 THR A O 1
ATOM 1775 N N . MET A 1 234 ? 16.047 5.066 0.736 1 98.81 234 MET A N 1
ATOM 1776 C CA . MET A 1 234 ? 15.477 3.748 0.488 1 98.81 234 MET A CA 1
ATOM 1777 C C . MET A 1 234 ? 15.953 3.191 -0.85 1 98.81 234 MET A C 1
ATOM 1779 O O . MET A 1 234 ? 15.922 3.891 -1.864 1 98.81 234 MET A O 1
ATOM 1783 N N . THR A 1 235 ? 16.391 2.021 -0.837 1 98.69 235 THR A N 1
ATOM 1784 C CA . THR A 1 235 ? 16.562 1.203 -2.033 1 98.69 235 THR A CA 1
ATOM 1785 C C . THR A 1 235 ? 15.648 -0.021 -1.979 1 98.69 235 THR A C 1
ATOM 1787 O O . THR A 1 235 ? 15.773 -0.855 -1.079 1 98.69 235 THR A O 1
ATOM 1790 N N . LEU A 1 236 ? 14.703 -0.09 -2.873 1 98.81 236 LEU A N 1
ATOM 1791 C CA . LEU A 1 236 ? 13.82 -1.249 -2.961 1 98.81 236 LEU A CA 1
ATOM 1792 C C . LEU A 1 236 ? 14.398 -2.307 -3.891 1 98.81 236 LEU A C 1
ATOM 1794 O O . LEU A 1 236 ? 14.641 -2.039 -5.07 1 98.81 236 LEU A O 1
ATOM 1798 N N . THR A 1 237 ? 14.594 -3.5 -3.346 1 98.12 237 THR A N 1
ATOM 1799 C CA . THR A 1 237 ? 15.281 -4.547 -4.098 1 98.12 237 THR A CA 1
ATOM 1800 C C . THR A 1 237 ? 14.453 -5.824 -4.129 1 98.12 237 THR A C 1
ATOM 1802 O O . THR A 1 237 ? 13.602 -6.039 -3.258 1 98.12 237 THR A O 1
ATOM 1805 N N . SER A 1 238 ? 14.617 -6.531 -5.137 1 97.81 238 SER A N 1
ATOM 1806 C CA . SER A 1 238 ? 14.141 -7.898 -5.309 1 97.81 238 SER A CA 1
ATOM 1807 C C . SER A 1 238 ? 15.102 -8.711 -6.172 1 97.81 238 SER A C 1
ATOM 1809 O O . SER A 1 238 ? 16.297 -8.406 -6.246 1 97.81 238 SER A O 1
ATOM 1811 N N . HIS A 1 239 ? 14.609 -9.836 -6.762 1 97.19 239 HIS A N 1
ATOM 1812 C CA . HIS A 1 239 ? 15.5 -10.672 -7.555 1 97.19 239 HIS A CA 1
ATOM 1813 C C . HIS A 1 239 ? 14.75 -11.375 -8.68 1 97.19 239 HIS A C 1
ATOM 1815 O O . HIS A 1 239 ? 13.531 -11.562 -8.594 1 97.19 239 HIS A O 1
ATOM 1821 N N . LEU A 1 240 ? 15.523 -11.734 -9.695 1 97.88 240 LEU A N 1
ATOM 1822 C CA . LEU A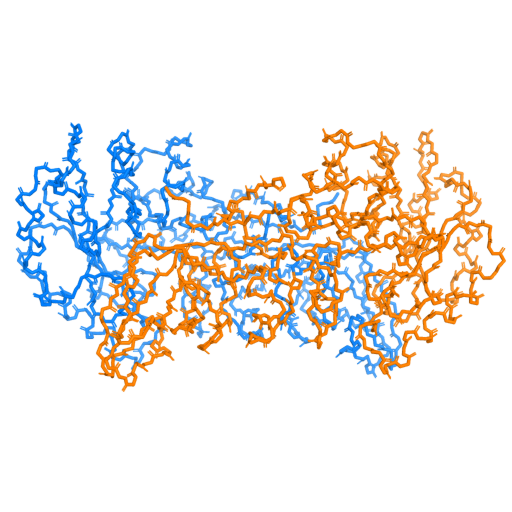 1 240 ? 14.992 -12.578 -10.758 1 97.88 240 LEU A CA 1
ATOM 1823 C C . LEU A 1 240 ? 14.695 -13.984 -10.242 1 97.88 240 LEU A C 1
ATOM 1825 O O . LEU A 1 240 ? 15.562 -14.633 -9.656 1 97.88 240 LEU A O 1
ATOM 1829 N N . ILE A 1 241 ? 13.461 -14.445 -10.508 1 97.19 241 ILE A N 1
ATOM 1830 C CA . ILE A 1 241 ? 13.117 -15.789 -10.062 1 97.19 241 ILE A CA 1
ATOM 1831 C C . ILE A 1 241 ? 12.93 -16.703 -11.273 1 97.19 241 ILE A C 1
ATOM 1833 O O . ILE A 1 241 ? 12.758 -17.922 -11.125 1 97.19 241 ILE A O 1
ATOM 1837 N N . ALA A 1 242 ? 12.953 -16.141 -12.422 1 97.25 242 ALA A N 1
ATOM 1838 C CA . ALA A 1 242 ? 12.938 -16.875 -13.68 1 97.25 242 ALA A CA 1
ATOM 1839 C C . ALA A 1 242 ? 13.508 -16.047 -14.82 1 97.25 242 ALA A C 1
ATOM 1841 O O . ALA A 1 242 ? 13.391 -14.812 -14.812 1 97.25 242 ALA A O 1
ATOM 1842 N N . VAL A 1 243 ? 14.18 -16.594 -15.703 1 97.5 243 VAL A N 1
ATOM 1843 C CA . VAL A 1 243 ? 14.602 -16.047 -16.984 1 97.5 243 VAL A CA 1
ATOM 1844 C C . VAL A 1 243 ? 14.164 -16.969 -18.125 1 97.5 243 VAL A C 1
ATOM 1846 O O . VAL A 1 243 ? 14.516 -18.156 -18.141 1 97.5 243 VAL A O 1
ATOM 1849 N N . ARG A 1 244 ? 13.375 -16.391 -19.062 1 94.75 244 ARG A N 1
ATOM 1850 C CA . ARG A 1 244 ? 12.758 -17.25 -20.062 1 94.75 244 ARG A CA 1
ATOM 1851 C C . ARG A 1 244 ? 12.898 -16.656 -21.469 1 94.75 244 ARG A C 1
ATOM 1853 O O . ARG A 1 244 ? 12.844 -15.43 -21.641 1 94.75 244 ARG A O 1
ATOM 1860 N N . GLU A 1 245 ? 12.977 -17.609 -22.391 1 95.62 245 GLU A N 1
ATOM 1861 C CA . GLU A 1 245 ? 12.922 -17.188 -23.781 1 95.62 245 GLU A CA 1
ATOM 1862 C C . GLU A 1 245 ? 11.477 -16.938 -24.219 1 95.62 245 GLU A C 1
ATOM 1864 O O . GLU A 1 245 ? 10.578 -17.703 -23.859 1 95.62 245 GLU A O 1
ATOM 1869 N N . VAL A 1 246 ? 11.312 -15.898 -24.844 1 97.25 246 VAL A N 1
ATOM 1870 C CA . VAL A 1 246 ? 10.023 -15.555 -25.422 1 97.25 246 VAL A CA 1
ATOM 1871 C C . VAL A 1 246 ? 10.188 -15.242 -26.906 1 97.25 246 VAL A C 1
ATOM 1873 O O . VAL A 1 246 ? 11.094 -14.5 -27.297 1 97.25 246 VAL A O 1
ATOM 1876 N N . LYS A 1 247 ? 9.352 -15.859 -27.719 1 97.06 247 LYS A N 1
ATOM 1877 C CA . LYS A 1 247 ? 9.445 -15.688 -29.172 1 97.06 247 LYS A CA 1
ATOM 1878 C C . LYS A 1 247 ? 8.664 -14.461 -29.625 1 97.06 247 LYS A C 1
ATOM 1880 O O . LYS A 1 247 ? 7.707 -14.039 -28.969 1 97.06 247 LYS A O 1
ATOM 1885 N N . ALA A 1 248 ? 9.133 -13.945 -30.812 1 98.06 248 ALA A N 1
ATOM 1886 C CA . ALA A 1 248 ? 8.344 -12.898 -31.453 1 98.06 248 ALA A CA 1
ATOM 1887 C C . ALA A 1 248 ? 6.887 -13.328 -31.609 1 98.06 248 ALA A C 1
ATOM 1889 O O . ALA A 1 248 ? 6.609 -14.461 -32 1 98.06 248 ALA A O 1
ATOM 1890 N N . GLY A 1 249 ? 5.984 -12.383 -31.172 1 97.5 249 GLY A N 1
ATOM 1891 C CA . GLY A 1 249 ? 4.566 -12.672 -31.312 1 97.5 249 GLY A CA 1
ATOM 1892 C C . GLY A 1 249 ? 3.936 -13.242 -30.062 1 97.5 249 GLY A C 1
ATOM 1893 O O . GLY A 1 249 ? 2.711 -13.258 -29.922 1 97.5 249 GLY A O 1
ATOM 1894 N N . GLU A 1 250 ? 4.695 -13.719 -29.109 1 96.69 250 GLU A N 1
ATOM 1895 C CA . GLU A 1 250 ? 4.16 -14.234 -27.859 1 96.69 250 GLU A CA 1
ATOM 1896 C C . GLU A 1 250 ? 3.861 -13.094 -26.875 1 96.69 250 GLU A C 1
ATOM 1898 O O . GLU A 1 250 ? 4.594 -12.109 -26.828 1 96.69 250 GLU A O 1
ATOM 1903 N N . SER A 1 251 ? 2.789 -13.266 -26.125 1 96.94 251 SER A N 1
ATOM 1904 C CA . SER A 1 251 ? 2.371 -12.266 -25.156 1 96.94 251 SER A CA 1
ATOM 1905 C C . SER A 1 251 ? 2.654 -12.727 -23.719 1 96.94 251 SER A C 1
ATOM 1907 O O . SER A 1 251 ? 2.654 -13.922 -23.438 1 96.94 251 SER A O 1
ATOM 1909 N N . VAL A 1 252 ? 2.926 -11.773 -22.891 1 96.94 252 VAL A N 1
ATOM 1910 C CA . VAL A 1 252 ? 3.363 -12.102 -21.531 1 96.94 252 VAL A CA 1
ATOM 1911 C C . VAL A 1 252 ? 2.367 -11.547 -20.516 1 96.94 252 VAL A C 1
ATOM 1913 O O . VAL A 1 252 ? 1.973 -10.375 -20.594 1 96.94 252 VAL A O 1
ATOM 1916 N N . GLY A 1 253 ? 1.943 -12.406 -19.578 1 95.25 253 GLY A N 1
ATOM 1917 C CA . GLY A 1 253 ? 1.228 -11.953 -18.391 1 95.25 253 GLY A CA 1
ATOM 1918 C C . GLY A 1 253 ? -0.266 -11.812 -18.625 1 95.25 253 GLY A C 1
ATOM 1919 O O . GLY A 1 253 ? -0.804 -12.336 -19.594 1 95.25 253 GLY A O 1
ATOM 1920 N N . TYR A 1 254 ? -0.97 -11.195 -17.656 1 96.25 254 TYR A N 1
ATOM 1921 C CA . TYR A 1 254 ? -2.42 -11.031 -17.656 1 96.25 254 TYR A CA 1
ATOM 1922 C C . TYR A 1 254 ? -2.861 -10.125 -18.797 1 96.25 254 TYR A C 1
ATOM 1924 O O . TYR A 1 254 ? -2.244 -9.094 -19.062 1 96.25 254 TYR A O 1
ATOM 1932 N N . GLY A 1 255 ? -3.908 -10.547 -19.438 1 94.25 255 GLY A N 1
ATOM 1933 C CA . GLY A 1 255 ? -4.535 -9.734 -20.469 1 94.25 255 GLY A CA 1
ATOM 1934 C C . GLY A 1 255 ? -3.727 -9.672 -21.75 1 94.25 255 GLY A C 1
ATOM 1935 O O . GLY A 1 255 ? -4.141 -9.039 -22.734 1 94.25 255 GLY A O 1
ATOM 1936 N N . ALA A 1 256 ? -2.541 -10.312 -21.719 1 94.19 256 ALA A N 1
ATOM 1937 C CA . ALA A 1 256 ? -1.671 -10.289 -22.891 1 94.19 256 ALA A CA 1
ATOM 1938 C C . ALA A 1 256 ? -1.365 -8.859 -23.312 1 94.19 256 ALA A C 1
ATOM 1940 O O . ALA A 1 256 ? -1.389 -8.539 -24.5 1 94.19 256 ALA A O 1
ATOM 1941 N N . MET A 1 257 ? -1.06 -8.023 -22.328 1 93.12 257 MET A N 1
ATOM 1942 C CA . MET A 1 257 ? -0.949 -6.586 -22.578 1 93.12 257 MET A CA 1
ATOM 1943 C C . MET A 1 257 ? 0.376 -6.254 -23.25 1 93.12 257 MET A C 1
ATOM 1945 O O . MET A 1 257 ? 0.581 -5.125 -23.703 1 93.12 257 MET A O 1
ATOM 1949 N N . TRP A 1 258 ? 1.312 -7.117 -23.266 1 97.06 258 TRP A N 1
ATOM 1950 C CA . TRP A 1 258 ? 2.607 -6.945 -23.922 1 97.06 258 TRP A CA 1
ATOM 1951 C C . TRP A 1 258 ? 2.918 -8.125 -24.844 1 97.06 258 TRP A C 1
ATOM 1953 O O . TRP A 1 258 ? 2.832 -9.281 -24.422 1 97.06 258 TRP A O 1
ATOM 1963 N N . THR A 1 259 ? 3.195 -7.887 -26 1 97.94 259 THR A N 1
ATOM 1964 C CA . THR A 1 259 ? 3.598 -8.875 -27 1 97.94 259 THR A CA 1
ATOM 1965 C C . THR A 1 259 ? 4.992 -8.57 -27.531 1 97.94 259 THR A C 1
ATOM 1967 O O . THR A 1 259 ? 5.277 -7.426 -27.906 1 97.94 259 THR A O 1
ATOM 1970 N N . SER A 1 260 ? 5.785 -9.586 -27.547 1 97.75 260 SER A N 1
ATOM 1971 C CA . SER A 1 260 ? 7.16 -9.344 -27.969 1 97.75 260 SER A CA 1
ATOM 1972 C C . SER A 1 260 ? 7.242 -9.133 -29.469 1 97.75 260 SER A C 1
ATOM 1974 O O . SER A 1 260 ? 6.617 -9.867 -30.25 1 97.75 260 SER A O 1
ATOM 1976 N N . GLU A 1 261 ? 8.031 -8.164 -29.859 1 97.5 261 GLU A N 1
ATOM 1977 C CA . GLU A 1 261 ? 8.227 -7.883 -31.281 1 97.5 261 GLU A CA 1
ATOM 1978 C C . GLU A 1 261 ? 9.43 -8.648 -31.828 1 97.5 261 GLU A C 1
ATOM 1980 O O . GLU A 1 261 ? 9.641 -8.695 -33.062 1 97.5 261 GLU A O 1
ATOM 1985 N N . ARG A 1 262 ? 10.172 -9.211 -31.031 1 98.19 262 ARG A N 1
ATOM 1986 C CA . ARG A 1 262 ? 11.383 -9.961 -31.359 1 98.19 262 ARG A CA 1
ATOM 1987 C C . ARG A 1 262 ? 11.57 -11.133 -30.391 1 98.19 262 ARG A C 1
ATOM 1989 O O . ARG A 1 262 ? 10.961 -11.164 -29.328 1 98.19 262 ARG A O 1
ATOM 1996 N N . ASP A 1 263 ? 12.383 -12.086 -30.891 1 98.31 263 ASP A N 1
ATOM 1997 C CA . ASP A 1 263 ? 12.859 -13.055 -29.906 1 98.31 263 ASP A CA 1
ATOM 1998 C C . ASP A 1 263 ? 13.633 -12.359 -28.781 1 98.31 263 ASP A C 1
ATOM 2000 O O . ASP A 1 263 ? 14.461 -11.484 -29.047 1 98.31 263 ASP A O 1
ATOM 2004 N N . THR A 1 264 ? 13.359 -12.695 -27.562 1 98.44 264 THR A N 1
ATOM 2005 C CA . THR A 1 264 ? 14.023 -12.031 -26.438 1 98.44 264 THR A CA 1
ATOM 2006 C C . THR A 1 264 ? 14.008 -12.922 -25.203 1 98.44 264 THR A C 1
ATOM 2008 O O . THR A 1 264 ? 13.609 -14.086 -25.266 1 98.44 264 THR A O 1
ATOM 2011 N N . LYS A 1 265 ? 14.586 -12.391 -24.109 1 98.25 265 LYS A N 1
ATOM 2012 C CA . LYS A 1 265 ? 14.508 -13.023 -22.781 1 98.25 265 LYS A CA 1
ATOM 2013 C C . LYS A 1 265 ? 13.719 -12.156 -21.812 1 98.25 265 LYS A C 1
ATOM 2015 O O . LYS A 1 265 ? 13.93 -10.945 -21.734 1 98.25 265 LYS A O 1
ATOM 2020 N N . ILE A 1 266 ? 12.852 -12.82 -21.172 1 98.25 266 ILE A N 1
ATOM 2021 C CA . ILE A 1 266 ? 12.031 -12.164 -20.156 1 98.25 266 ILE A CA 1
ATOM 2022 C C . ILE A 1 266 ? 12.492 -12.586 -18.766 1 98.25 266 ILE A C 1
ATOM 2024 O O . ILE A 1 266 ? 12.758 -13.766 -18.531 1 98.25 266 ILE A O 1
ATOM 2028 N N . GLY A 1 267 ? 12.68 -11.578 -17.906 1 98.56 267 GLY A N 1
ATOM 2029 C CA . GLY A 1 267 ? 12.922 -11.844 -16.5 1 98.56 267 GLY A CA 1
ATOM 2030 C C . GLY A 1 267 ? 11.68 -11.672 -15.648 1 98.56 267 GLY A C 1
ATOM 2031 O O . GLY A 1 267 ? 10.891 -10.75 -15.859 1 98.56 267 GLY A O 1
ATOM 2032 N N . VAL A 1 268 ? 11.453 -12.602 -14.734 1 98.38 268 VAL A N 1
ATOM 2033 C CA . VAL A 1 268 ? 10.391 -12.477 -13.742 1 98.38 268 VAL A CA 1
ATOM 2034 C C . VAL A 1 268 ? 10.977 -12.078 -12.398 1 98.38 268 VAL A C 1
ATOM 2036 O O . VAL A 1 268 ? 11.891 -12.734 -11.891 1 98.38 268 VAL A O 1
ATOM 2039 N N . ILE A 1 269 ? 10.492 -11.008 -11.852 1 98.5 269 ILE A N 1
ATOM 2040 C CA . ILE A 1 269 ? 10.984 -10.477 -10.586 1 98.5 269 ILE A CA 1
ATOM 2041 C C . ILE A 1 269 ? 9.953 -10.703 -9.492 1 98.5 269 ILE A C 1
ATOM 2043 O O . ILE A 1 269 ? 8.758 -10.508 -9.711 1 98.5 269 ILE A O 1
ATOM 2047 N N . ALA A 1 270 ? 10.398 -11.047 -8.281 1 97.75 270 ALA A N 1
ATOM 2048 C CA . ALA A 1 270 ? 9.516 -11.445 -7.188 1 97.75 270 ALA A CA 1
ATOM 2049 C C . ALA A 1 270 ? 9.008 -10.227 -6.422 1 97.75 270 ALA A C 1
ATOM 2051 O O . ALA A 1 270 ? 9.242 -10.102 -5.215 1 97.75 270 ALA A O 1
ATOM 2052 N N . ILE A 1 271 ? 8.305 -9.367 -7.07 1 98.12 271 ILE A N 1
ATOM 2053 C CA . ILE A 1 271 ? 7.648 -8.211 -6.465 1 98.12 271 ILE A CA 1
ATOM 2054 C C . ILE A 1 271 ? 6.457 -7.793 -7.32 1 98.12 271 ILE A C 1
ATOM 2056 O O . ILE A 1 271 ? 6.531 -7.805 -8.555 1 98.12 271 ILE A O 1
ATOM 2060 N N . GLY A 1 272 ? 5.359 -7.473 -6.727 1 98.06 272 GLY A N 1
ATOM 2061 C CA . GLY A 1 272 ? 4.156 -7.047 -7.422 1 98.06 272 GLY A CA 1
ATOM 2062 C C . GLY A 1 272 ? 3.314 -6.074 -6.621 1 98.06 272 GLY A C 1
ATOM 2063 O O . GLY A 1 272 ? 3.801 -5.465 -5.668 1 98.06 272 GLY A O 1
ATOM 2064 N N . TYR A 1 273 ? 2.055 -5.914 -7.086 1 97.94 273 TYR A N 1
ATOM 2065 C CA . TYR A 1 273 ? 1.247 -4.883 -6.441 1 97.94 273 TYR A CA 1
ATOM 2066 C C . TYR A 1 273 ? 0.834 -5.312 -5.039 1 97.94 273 TYR A C 1
ATOM 2068 O O . TYR A 1 273 ? 0.506 -4.473 -4.195 1 97.94 273 TYR A O 1
ATOM 2076 N N . GLY A 1 274 ? 0.887 -6.582 -4.676 1 97.62 274 GLY A N 1
ATOM 2077 C CA . GLY A 1 274 ? 0.682 -7.023 -3.307 1 97.62 274 GLY A CA 1
ATOM 2078 C C . GLY A 1 274 ? 1.767 -6.551 -2.357 1 97.62 274 GLY A C 1
ATOM 2079 O O . GLY A 1 274 ? 1.582 -6.562 -1.139 1 97.62 274 GLY A O 1
ATOM 2080 N N . ASP A 1 275 ? 2.895 -6.168 -2.932 1 97.88 275 ASP A N 1
ATOM 2081 C CA . ASP A 1 275 ? 4 -5.625 -2.152 1 97.88 275 ASP A CA 1
ATOM 2082 C C . ASP A 1 275 ? 3.945 -4.098 -2.109 1 97.88 275 ASP A C 1
ATOM 2084 O O . ASP A 1 275 ? 4.73 -3.465 -1.401 1 97.88 275 ASP A O 1
ATOM 2088 N N . GLY A 1 276 ? 3.072 -3.553 -2.848 1 97.5 276 GLY A N 1
ATOM 2089 C CA . GLY A 1 276 ? 2.938 -2.105 -2.883 1 97.5 276 GLY A CA 1
ATOM 2090 C C . GLY A 1 276 ? 3.379 -1.497 -4.199 1 97.5 276 GLY A C 1
ATOM 2091 O O . GLY A 1 276 ? 3.152 -0.311 -4.449 1 97.5 276 GLY A O 1
ATOM 2092 N N . TYR A 1 277 ? 4.094 -2.268 -5.105 1 98.38 277 TYR A N 1
ATOM 2093 C CA . TYR A 1 277 ? 4.473 -1.745 -6.418 1 98.38 277 TYR A CA 1
ATOM 2094 C C . TYR A 1 277 ? 3.24 -1.494 -7.277 1 98.38 277 TYR A C 1
ATOM 2096 O O . TYR A 1 277 ? 2.35 -2.344 -7.363 1 98.38 277 TYR A O 1
ATOM 2104 N N . PRO A 1 278 ? 3.135 -0.395 -7.973 1 97.19 278 PRO A N 1
ATOM 2105 C CA . PRO A 1 278 ? 1.878 0.008 -8.609 1 97.19 278 PRO A CA 1
ATOM 2106 C C . PRO A 1 278 ? 1.494 -0.893 -9.781 1 97.19 278 PRO A C 1
ATOM 2108 O O . PRO A 1 278 ? 2.287 -1.077 -10.703 1 97.19 278 PRO A O 1
ATOM 2111 N N . ILE A 1 279 ? 0.303 -1.376 -9.734 1 96.88 279 ILE A N 1
ATOM 2112 C CA . ILE A 1 279 ? -0.212 -2.164 -10.852 1 96.88 279 ILE A CA 1
ATOM 2113 C C . ILE A 1 279 ? -0.284 -1.296 -12.109 1 96.88 279 ILE A C 1
ATOM 2115 O O . ILE A 1 279 ? -0.253 -1.811 -13.227 1 96.88 279 ILE A O 1
ATOM 2119 N N . ALA A 1 280 ? -0.348 0.01 -11.953 1 96.06 280 ALA A N 1
ATOM 2120 C CA . ALA A 1 280 ? -0.508 0.954 -13.055 1 96.06 280 ALA A CA 1
ATOM 2121 C C . ALA A 1 280 ? 0.812 1.165 -13.789 1 96.06 280 ALA A C 1
ATOM 2123 O O . ALA A 1 280 ? 0.854 1.848 -14.82 1 96.06 280 ALA A O 1
ATOM 2124 N N . ALA A 1 281 ? 1.941 0.648 -13.25 1 97.94 281 ALA A N 1
ATOM 2125 C CA . ALA A 1 281 ? 3.213 0.788 -13.953 1 97.94 281 ALA A CA 1
ATOM 2126 C C . ALA A 1 281 ? 3.102 0.277 -15.391 1 97.94 281 ALA A C 1
ATOM 2128 O O . ALA A 1 281 ? 2.855 -0.91 -15.617 1 97.94 281 ALA A O 1
ATOM 2129 N N . PRO A 1 282 ? 3.209 1.126 -16.375 1 97.88 282 PRO A N 1
ATOM 2130 C CA . PRO A 1 282 ? 3.059 0.697 -17.766 1 97.88 282 PRO A CA 1
ATOM 2131 C C . PRO A 1 282 ? 4.289 -0.034 -18.297 1 97.88 282 PRO A C 1
ATOM 2133 O O . PRO A 1 282 ? 5.352 0.005 -17.672 1 97.88 282 PRO A O 1
ATOM 2136 N N . ASN A 1 283 ? 4.051 -0.695 -19.422 1 98 283 ASN A N 1
ATOM 2137 C CA . ASN A 1 283 ? 5.211 -1.195 -20.156 1 98 283 ASN A CA 1
ATOM 2138 C C . ASN A 1 283 ? 6.277 -0.116 -20.312 1 98 283 ASN A C 1
ATOM 2140 O O . ASN A 1 283 ? 5.957 1.05 -20.547 1 98 283 ASN A O 1
ATOM 2144 N N . GLY A 1 284 ? 7.523 -0.507 -20.109 1 98.31 284 GLY A N 1
ATOM 2145 C CA . GLY A 1 284 ? 8.602 0.449 -20.312 1 98.31 284 GLY A CA 1
ATOM 2146 C C . GLY A 1 284 ? 9.117 1.033 -19.016 1 98.31 284 GLY A C 1
ATOM 2147 O O . GLY A 1 284 ? 10.188 1.644 -18.984 1 98.31 284 GLY A O 1
ATOM 2148 N N . THR A 1 285 ? 8.375 0.938 -17.875 1 98.81 285 THR A N 1
ATOM 2149 C CA . THR A 1 285 ? 8.867 1.414 -16.594 1 98.81 285 THR A CA 1
ATOM 2150 C C . THR A 1 285 ? 10.242 0.825 -16.281 1 98.81 285 THR A C 1
ATOM 2152 O O . THR A 1 285 ? 10.453 -0.38 -16.438 1 98.81 285 THR A O 1
ATOM 2155 N N . PRO A 1 286 ? 11.148 1.598 -15.844 1 98.81 286 PRO A N 1
ATOM 2156 C CA . PRO A 1 286 ? 12.523 1.101 -15.703 1 98.81 286 PRO A CA 1
ATOM 2157 C C . PRO A 1 286 ? 12.734 0.303 -14.422 1 98.81 286 PRO A C 1
ATOM 2159 O O . PRO A 1 286 ? 12.172 0.645 -13.375 1 98.81 286 PRO A O 1
ATOM 2162 N N . VAL A 1 287 ? 13.531 -0.698 -14.516 1 98.88 287 VAL A N 1
ATOM 2163 C CA . VAL A 1 287 ? 14.086 -1.491 -13.43 1 98.88 287 VAL A CA 1
ATOM 2164 C C . VAL A 1 287 ? 15.586 -1.713 -13.656 1 98.88 287 VAL A C 1
ATOM 2166 O O . VAL A 1 287 ? 16.016 -1.92 -14.797 1 98.88 287 VAL A O 1
ATOM 2169 N N . LEU A 1 288 ? 16.375 -1.65 -12.602 1 98.75 288 LEU A N 1
ATOM 2170 C CA . LEU A 1 288 ? 17.797 -1.922 -12.742 1 98.75 288 LEU A CA 1
ATOM 2171 C C . LEU A 1 288 ? 18.109 -3.396 -12.492 1 98.75 288 LEU A C 1
ATOM 2173 O O . LEU A 1 288 ? 17.766 -3.93 -11.43 1 98.75 288 LEU A O 1
ATOM 2177 N N . VAL A 1 289 ? 18.672 -4.078 -13.461 1 98.56 289 VAL A N 1
ATOM 2178 C CA . VAL A 1 289 ? 19.172 -5.445 -13.328 1 98.56 289 VAL A CA 1
ATOM 2179 C C . VAL A 1 289 ? 20.625 -5.52 -13.766 1 98.56 289 VAL A C 1
ATOM 2181 O O . VAL A 1 289 ? 20.953 -5.199 -14.914 1 98.56 289 VAL A O 1
ATOM 2184 N N . ASN A 1 290 ? 21.469 -5.875 -12.859 1 97.31 290 ASN A N 1
ATOM 2185 C CA . ASN A 1 290 ? 22.891 -5.961 -13.133 1 97.31 290 ASN A CA 1
ATOM 2186 C C . ASN A 1 290 ? 23.438 -4.664 -13.734 1 97.31 290 ASN A C 1
ATOM 2188 O O . ASN A 1 290 ? 24.172 -4.688 -14.719 1 97.31 290 ASN A O 1
ATOM 2192 N N . GLY A 1 291 ? 22.938 -3.592 -13.195 1 95.25 291 GLY A N 1
ATOM 2193 C CA . GLY A 1 291 ? 23.453 -2.283 -13.547 1 95.25 291 GLY A CA 1
ATOM 2194 C C . GLY A 1 291 ? 22.828 -1.718 -14.812 1 95.25 291 GLY A C 1
ATOM 2195 O O . GLY A 1 291 ? 23.125 -0.586 -15.203 1 95.25 291 GLY A O 1
ATOM 2196 N N . ARG A 1 292 ? 21.906 -2.426 -15.461 1 97.38 292 ARG A N 1
ATOM 2197 C CA . ARG A 1 292 ? 21.234 -1.986 -16.688 1 97.38 292 ARG A CA 1
ATOM 2198 C C . ARG A 1 292 ? 19.766 -1.666 -16.406 1 97.38 292 ARG A C 1
ATOM 2200 O O . ARG A 1 292 ? 19.094 -2.391 -15.672 1 97.38 292 ARG A O 1
ATOM 2207 N N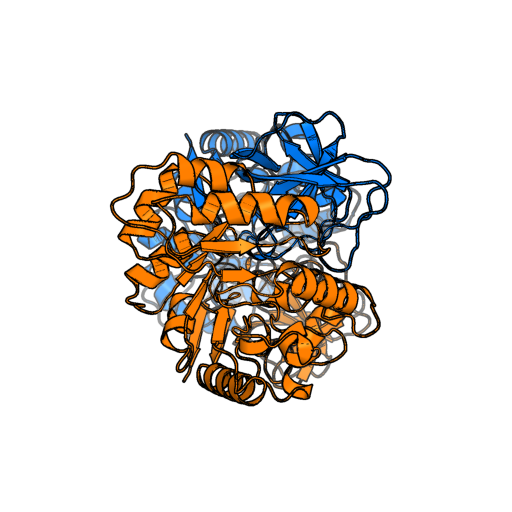 . LYS A 1 293 ? 19.344 -0.566 -16.984 1 98.25 293 LYS A N 1
ATOM 2208 C CA . LYS A 1 293 ? 17.906 -0.307 -16.969 1 98.25 293 LYS A CA 1
ATOM 2209 C C . LYS A 1 293 ? 17.172 -1.174 -17.984 1 98.25 293 LYS A C 1
ATOM 2211 O O . LYS A 1 293 ? 17.5 -1.152 -19.172 1 98.25 293 LYS A O 1
ATOM 2216 N N . VAL A 1 294 ? 16.266 -1.935 -17.562 1 98.75 294 VAL A N 1
ATOM 2217 C CA . VAL A 1 294 ? 15.43 -2.76 -18.438 1 98.75 294 VAL A CA 1
ATOM 2218 C C . VAL A 1 294 ? 13.961 -2.41 -18.219 1 98.75 294 VAL A C 1
ATOM 2220 O O . VAL A 1 294 ? 13.57 -1.964 -17.141 1 98.75 294 VAL A O 1
ATOM 2223 N N . PRO A 1 295 ? 13.156 -2.557 -19.203 1 98.69 295 PRO A N 1
ATOM 2224 C CA . PRO A 1 295 ? 11.766 -2.107 -19.125 1 98.69 295 PRO A CA 1
ATOM 2225 C C . PRO A 1 295 ? 10.82 -3.195 -18.625 1 98.69 295 PRO A C 1
ATOM 2227 O O . PRO A 1 295 ? 10.969 -4.363 -18.984 1 98.69 295 PRO A O 1
ATOM 2230 N N . VAL A 1 296 ? 9.945 -2.824 -17.781 1 98.75 296 VAL A N 1
ATOM 2231 C CA . VAL A 1 296 ? 8.82 -3.697 -17.438 1 98.75 296 VAL A CA 1
ATOM 2232 C C . VAL A 1 296 ? 8.094 -4.113 -18.719 1 98.75 296 VAL A C 1
ATOM 2234 O O . VAL A 1 296 ? 7.906 -3.301 -19.625 1 98.75 296 VAL A O 1
ATOM 2237 N N . ALA A 1 297 ? 7.73 -5.398 -18.844 1 98.38 297 ALA A N 1
ATOM 2238 C CA . ALA A 1 297 ? 7.062 -5.984 -20 1 98.38 297 ALA A CA 1
ATOM 2239 C C . ALA A 1 297 ? 5.84 -6.797 -19.578 1 98.38 297 ALA A C 1
ATOM 2241 O O . ALA A 1 297 ? 5.957 -7.984 -19.266 1 98.38 297 ALA A O 1
ATOM 2242 N N . GLY A 1 298 ? 4.656 -6.203 -19.734 1 97.12 298 GLY A N 1
ATOM 2243 C CA . GLY A 1 298 ? 3.416 -6.828 -19.297 1 97.12 298 GLY A CA 1
ATOM 2244 C C . GLY A 1 298 ? 2.85 -6.215 -18.031 1 97.12 298 GLY A C 1
ATOM 2245 O O . GLY A 1 298 ? 3.51 -5.402 -17.375 1 97.12 298 GLY A O 1
ATOM 2246 N N . ARG A 1 299 ? 1.719 -6.699 -17.656 1 96.5 299 ARG A N 1
ATOM 2247 C CA . ARG A 1 299 ? 1.015 -6.172 -16.484 1 96.5 299 ARG A CA 1
ATOM 2248 C C . ARG A 1 299 ? 1.684 -6.625 -15.195 1 96.5 299 ARG A C 1
ATOM 2250 O O . ARG A 1 299 ? 2.084 -7.785 -15.062 1 96.5 299 ARG A O 1
ATOM 2257 N N . VAL A 1 300 ? 1.807 -5.691 -14.242 1 98.19 300 VAL A N 1
ATOM 2258 C CA . VAL A 1 300 ? 2.27 -6.047 -12.906 1 98.19 300 VAL A CA 1
ATOM 2259 C C . VAL A 1 300 ? 1.261 -6.984 -12.242 1 98.19 300 VAL A C 1
ATOM 2261 O O . VAL A 1 300 ? 0.067 -6.68 -12.188 1 98.19 300 VAL A O 1
ATOM 2264 N N . SER A 1 301 ? 1.719 -8.125 -11.773 1 97.5 301 SER A N 1
ATOM 2265 C CA . SER A 1 301 ? 0.877 -9.078 -11.062 1 97.5 301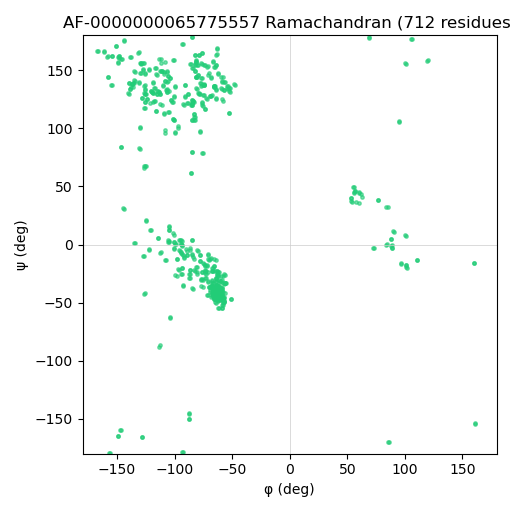 SER A CA 1
ATOM 2266 C C . SER A 1 301 ? 0.945 -8.852 -9.555 1 97.5 301 SER A C 1
ATOM 2268 O O . SER A 1 301 ? 1.588 -7.906 -9.094 1 97.5 301 SER A O 1
ATOM 2270 N N . MET A 1 302 ? 0.231 -9.68 -8.781 1 97.62 302 MET A N 1
ATOM 2271 C CA . MET A 1 302 ? 0.123 -9.492 -7.336 1 97.62 302 MET A CA 1
ATOM 2272 C C . MET A 1 302 ? 1.469 -9.711 -6.656 1 97.62 302 MET A C 1
ATOM 2274 O O . MET A 1 302 ? 1.869 -8.93 -5.793 1 97.62 302 MET A O 1
ATOM 2278 N N . ASP A 1 303 ? 2.227 -10.734 -7.211 1 97.06 303 ASP A N 1
ATOM 2279 C CA . ASP A 1 303 ? 3.42 -11.141 -6.477 1 97.06 303 ASP A CA 1
ATOM 2280 C C . ASP A 1 303 ? 4.672 -11 -7.34 1 97.06 303 ASP A C 1
ATOM 2282 O O . ASP A 1 303 ? 5.785 -11.258 -6.875 1 97.06 303 ASP A O 1
ATOM 2286 N N . MET A 1 304 ? 4.473 -10.641 -8.578 1 97.75 304 MET A N 1
ATOM 2287 C CA . MET A 1 304 ? 5.629 -10.602 -9.469 1 97.75 304 MET A CA 1
ATOM 2288 C C . MET A 1 304 ? 5.402 -9.625 -10.617 1 97.75 304 MET A C 1
ATOM 2290 O O . MET A 1 304 ? 4.27 -9.211 -10.875 1 97.75 304 MET A O 1
ATOM 2294 N N . LEU A 1 305 ? 6.453 -9.242 -11.242 1 98.38 305 LEU A N 1
ATOM 2295 C CA . LEU A 1 305 ? 6.398 -8.484 -12.492 1 98.38 305 LEU A CA 1
ATOM 2296 C C . LEU A 1 305 ? 7.441 -9 -13.484 1 98.38 305 LEU A C 1
ATOM 2298 O O . LEU A 1 305 ? 8.336 -9.758 -13.109 1 98.38 305 LEU A O 1
ATOM 2302 N N . THR A 1 306 ? 7.258 -8.688 -14.688 1 98.62 306 THR A N 1
ATOM 2303 C CA . THR A 1 306 ? 8.141 -9.164 -15.75 1 98.62 306 THR A CA 1
ATOM 2304 C C . THR A 1 306 ? 8.867 -7.996 -16.406 1 98.62 306 THR A C 1
ATOM 2306 O O . THR A 1 306 ? 8.328 -6.895 -16.5 1 98.62 306 THR A O 1
ATOM 2309 N N . VAL A 1 307 ? 10.086 -8.242 -16.828 1 98.81 307 VAL A N 1
ATOM 2310 C CA . VAL A 1 307 ? 10.883 -7.254 -17.547 1 98.81 307 VAL A CA 1
ATOM 2311 C C . VAL A 1 307 ? 11.445 -7.871 -18.812 1 98.81 307 VAL A C 1
ATOM 2313 O O . VAL A 1 307 ? 11.688 -9.078 -18.875 1 98.81 307 VAL A O 1
ATOM 2316 N N . ASP A 1 308 ? 11.602 -7.094 -19.828 1 98.81 308 ASP A N 1
ATOM 2317 C CA . ASP A 1 308 ? 12.312 -7.492 -21.031 1 98.81 308 ASP A CA 1
ATOM 2318 C C . ASP A 1 308 ? 13.82 -7.312 -20.859 1 98.81 308 ASP A C 1
ATOM 2320 O O . ASP A 1 308 ? 14.336 -6.195 -20.938 1 98.81 308 ASP A O 1
ATOM 2324 N N . LEU A 1 309 ? 14.539 -8.414 -20.719 1 98.81 309 LEU A N 1
ATOM 2325 C CA . LEU A 1 309 ? 15.977 -8.383 -20.453 1 98.81 309 LEU A CA 1
ATOM 2326 C C . LEU A 1 309 ? 16.766 -8.156 -21.734 1 98.81 309 LEU A C 1
ATOM 2328 O O . LEU A 1 309 ? 17.938 -7.773 -21.688 1 98.81 309 LEU A O 1
ATOM 2332 N N . GLY A 1 310 ? 16.188 -8.406 -22.859 1 98.38 310 GLY A N 1
ATOM 2333 C CA . GLY A 1 310 ? 16.844 -8.273 -24.141 1 98.38 310 GLY A CA 1
ATOM 2334 C C . GLY A 1 310 ? 17.328 -9.594 -24.719 1 98.38 310 GLY A C 1
ATOM 2335 O O . GLY A 1 310 ? 17.5 -10.57 -23.984 1 98.38 310 GLY A O 1
ATOM 2336 N N . PRO A 1 311 ? 17.5 -9.727 -26.016 1 97.81 311 PRO A N 1
ATOM 2337 C CA . PRO A 1 311 ? 17.828 -10.977 -26.703 1 97.81 311 PRO A CA 1
ATOM 2338 C C . PRO A 1 311 ? 19.203 -11.523 -26.297 1 97.81 311 PRO A C 1
ATOM 2340 O O . PRO A 1 311 ? 19.422 -12.734 -26.344 1 97.81 311 PRO A O 1
ATOM 2343 N N . ASP A 1 312 ? 20.141 -10.641 -25.906 1 96.88 312 ASP A N 1
ATOM 2344 C CA . ASP A 1 312 ? 21.5 -11.062 -25.625 1 96.88 312 ASP A CA 1
ATOM 2345 C C . ASP A 1 312 ? 21.766 -11.086 -24.109 1 96.88 312 ASP A C 1
ATOM 2347 O O . ASP A 1 312 ? 22.922 -11.039 -23.672 1 96.88 312 ASP A O 1
ATOM 2351 N N . ALA A 1 313 ? 20.641 -11.047 -23.391 1 97.69 313 ALA A N 1
ATOM 2352 C CA . ALA A 1 313 ? 20.766 -10.969 -21.938 1 97.69 313 ALA A CA 1
ATOM 2353 C C . ALA A 1 313 ? 21.531 -12.164 -21.391 1 97.69 313 ALA A C 1
ATOM 2355 O O . ALA A 1 313 ? 21.375 -13.289 -21.875 1 97.69 313 ALA A O 1
ATOM 2356 N N . GLU A 1 314 ? 22.328 -11.93 -20.359 1 97.62 314 GLU A N 1
ATOM 2357 C CA . GLU A 1 314 ? 23.078 -12.977 -19.672 1 97.62 314 GLU A CA 1
ATOM 2358 C C . GLU A 1 314 ? 22.688 -13.055 -18.203 1 97.62 314 GLU A C 1
ATOM 2360 O O . GLU A 1 314 ? 23.422 -13.641 -17.391 1 97.62 314 GLU A O 1
ATOM 2365 N N . ASP A 1 315 ? 21.656 -12.43 -17.844 1 98.44 315 ASP A N 1
ATOM 2366 C CA . ASP A 1 315 ? 21.172 -12.414 -16.469 1 98.44 315 ASP A CA 1
ATOM 2367 C C . ASP A 1 315 ? 20.75 -13.812 -16.016 1 98.44 315 ASP A C 1
ATOM 2369 O O . ASP A 1 315 ? 20.391 -14.656 -16.828 1 98.44 315 ASP A O 1
ATOM 2373 N N . ASN A 1 316 ? 20.797 -14.016 -14.727 1 97 316 ASN A N 1
ATOM 2374 C CA . ASN A 1 316 ? 20.484 -15.32 -14.148 1 97 316 ASN A CA 1
ATOM 2375 C C . ASN A 1 316 ? 19.469 -15.211 -13.016 1 97 316 ASN A C 1
ATOM 2377 O O . ASN A 1 316 ? 19.344 -14.148 -12.398 1 97 316 ASN A O 1
ATOM 2381 N N . VAL A 1 317 ? 18.797 -16.328 -12.82 1 96.75 317 VAL A N 1
ATOM 2382 C CA . VAL A 1 317 ? 17.969 -16.438 -11.625 1 96.75 317 VAL A CA 1
ATOM 2383 C C . VAL A 1 317 ? 18.797 -16.125 -10.383 1 96.75 317 VAL A C 1
ATOM 2385 O O . VAL A 1 317 ? 19.938 -16.594 -10.258 1 96.75 317 VAL A O 1
ATOM 2388 N N . GLY A 1 318 ? 18.25 -15.312 -9.508 1 95.75 318 GLY A N 1
ATOM 2389 C CA . GLY A 1 318 ? 18.969 -14.922 -8.305 1 95.75 318 GLY A CA 1
ATOM 2390 C C . GLY A 1 318 ? 19.578 -13.539 -8.383 1 95.75 318 GLY A C 1
ATOM 2391 O O . GLY A 1 318 ? 19.875 -12.922 -7.363 1 95.75 318 GLY A O 1
ATOM 2392 N N . ASP A 1 319 ? 19.75 -13.039 -9.609 1 97.62 319 ASP A N 1
ATOM 2393 C CA . ASP A 1 319 ? 20.312 -11.695 -9.766 1 97.62 319 ASP A CA 1
ATOM 2394 C C . ASP A 1 319 ? 19.406 -10.648 -9.125 1 97.62 319 ASP A C 1
ATOM 2396 O O . ASP A 1 319 ? 18.188 -10.766 -9.164 1 97.62 319 ASP A O 1
ATOM 2400 N N . GLU A 1 320 ? 20.031 -9.617 -8.609 1 97.19 320 GLU A N 1
ATOM 2401 C CA . GLU A 1 320 ? 19.312 -8.547 -7.926 1 97.19 320 GLU A CA 1
ATOM 2402 C C . GLU A 1 320 ? 18.641 -7.609 -8.922 1 97.19 320 GLU A C 1
ATOM 2404 O O . GLU A 1 320 ? 19.219 -7.293 -9.969 1 97.19 320 GLU A O 1
ATOM 2409 N N . ALA A 1 321 ? 17.5 -7.238 -8.625 1 98.5 321 ALA A N 1
ATOM 2410 C CA . ALA A 1 321 ? 16.75 -6.188 -9.328 1 98.5 321 ALA A CA 1
ATOM 2411 C C . ALA A 1 321 ? 16.453 -5.02 -8.391 1 98.5 321 ALA A C 1
ATOM 2413 O O . ALA A 1 321 ? 16.094 -5.219 -7.234 1 98.5 321 ALA A O 1
ATOM 2414 N N . ILE A 1 322 ? 16.656 -3.812 -8.828 1 98.81 322 ILE A N 1
ATOM 2415 C CA . ILE A 1 322 ? 16.375 -2.609 -8.062 1 98.81 322 ILE A CA 1
ATOM 2416 C C . ILE A 1 322 ? 15.195 -1.858 -8.688 1 98.81 322 ILE A C 1
ATOM 2418 O O . ILE A 1 322 ? 15.266 -1.447 -9.852 1 98.81 322 ILE A O 1
ATOM 2422 N N . LEU A 1 323 ? 14.164 -1.668 -7.961 1 98.88 323 LEU A N 1
ATOM 2423 C CA . LEU A 1 323 ? 12.961 -1.009 -8.453 1 98.88 323 LEU A CA 1
ATOM 2424 C C . LEU A 1 323 ? 13.086 0.506 -8.336 1 98.88 323 LEU A C 1
ATOM 2426 O O . LEU A 1 323 ? 12.57 1.241 -9.18 1 98.88 323 LEU A O 1
ATOM 2430 N N . TRP A 1 324 ? 13.711 1.011 -7.266 1 98.81 324 TRP A N 1
ATOM 2431 C CA . TRP A 1 324 ? 14.18 2.385 -7.133 1 98.81 324 TRP A CA 1
ATOM 2432 C C . TRP A 1 324 ? 15.266 2.486 -6.066 1 98.81 324 TRP A C 1
ATOM 2434 O O . TRP A 1 324 ? 15.438 1.575 -5.254 1 98.81 324 TRP A O 1
ATOM 2444 N N . GLY A 1 325 ? 16.016 3.502 -6.078 1 97.94 325 GLY A N 1
ATOM 2445 C CA . GLY A 1 325 ? 17.141 3.762 -5.191 1 97.94 325 GLY A CA 1
ATOM 2446 C C . GLY A 1 325 ? 18.094 4.809 -5.734 1 97.94 325 GLY A C 1
ATOM 2447 O O . GLY A 1 325 ? 17.688 5.711 -6.469 1 97.94 325 GLY A O 1
ATOM 2448 N N . ARG A 1 326 ? 19.328 4.738 -5.316 1 95.44 326 ARG A N 1
ATOM 2449 C CA . ARG A 1 326 ? 20.328 5.758 -5.641 1 95.44 326 ARG A CA 1
ATOM 2450 C C . ARG A 1 326 ? 20.547 5.848 -7.145 1 95.44 326 ARG A C 1
ATOM 2452 O O . ARG A 1 326 ? 20.609 6.945 -7.707 1 95.44 326 ARG A O 1
ATOM 2459 N N . ASP A 1 327 ? 20.641 4.699 -7.793 1 97 327 ASP A N 1
ATOM 2460 C CA . ASP A 1 327 ? 20.984 4.68 -9.211 1 97 327 ASP A CA 1
ATOM 2461 C C . ASP A 1 327 ? 19.734 4.66 -10.086 1 97 327 ASP A C 1
ATOM 2463 O O . ASP A 1 327 ? 19.828 4.684 -11.312 1 97 327 ASP A O 1
ATOM 2467 N N . LEU A 1 328 ? 18.625 4.648 -9.562 1 98.38 328 LEU A N 1
ATOM 2468 C CA . LEU A 1 328 ? 17.312 4.766 -10.172 1 98.38 328 LEU A CA 1
ATOM 2469 C C . LEU A 1 328 ? 16.344 5.488 -9.242 1 98.38 328 LEU A C 1
ATOM 2471 O O . LEU A 1 328 ? 15.57 4.848 -8.523 1 98.38 328 LEU A O 1
ATOM 2475 N N . PRO A 1 329 ? 16.391 6.809 -9.281 1 98.19 329 PRO A N 1
ATOM 2476 C CA . PRO A 1 329 ? 15.602 7.594 -8.336 1 98.19 329 PRO A CA 1
ATOM 2477 C C . PRO A 1 329 ? 14.109 7.27 -8.391 1 98.19 329 PRO A C 1
ATOM 2479 O O . PRO A 1 329 ? 13.562 7.07 -9.484 1 98.19 329 PRO A O 1
ATOM 2482 N N . ALA A 1 330 ? 13.5 7.219 -7.23 1 98.62 330 ALA A N 1
ATOM 2483 C CA . ALA A 1 330 ? 12.062 6.961 -7.148 1 98.62 330 ALA A CA 1
ATOM 2484 C C . ALA A 1 330 ? 11.281 7.98 -7.969 1 98.62 330 ALA A C 1
ATOM 2486 O O . ALA A 1 330 ? 10.234 7.656 -8.539 1 98.62 330 ALA A O 1
ATOM 2487 N N . GLU A 1 331 ? 11.773 9.227 -8.055 1 98.56 331 GLU A N 1
ATOM 2488 C CA . GLU A 1 331 ? 11.125 10.289 -8.82 1 98.56 331 GLU A CA 1
ATOM 2489 C C . GLU A 1 331 ? 11.031 9.922 -10.305 1 98.56 331 GLU A C 1
ATOM 2491 O O . GLU A 1 331 ? 10.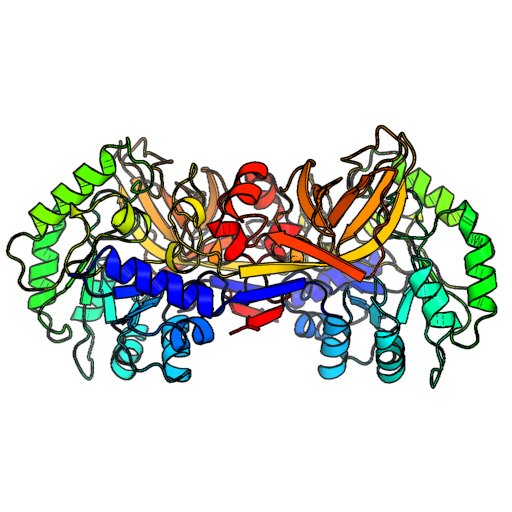008 10.164 -10.945 1 98.56 331 GLU A O 1
ATOM 2496 N N . GLU A 1 332 ? 12.094 9.32 -10.82 1 98.06 332 GLU A N 1
ATOM 2497 C CA . GLU A 1 332 ? 12.102 8.883 -12.219 1 98.06 332 GLU A CA 1
ATOM 2498 C C . GLU A 1 332 ? 11.062 7.797 -12.461 1 98.06 332 GLU A C 1
ATOM 2500 O O . GLU A 1 332 ? 10.305 7.863 -13.43 1 98.06 332 GLU A O 1
ATOM 2505 N N . VAL A 1 333 ? 11.016 6.836 -11.602 1 98.62 333 VAL A N 1
ATOM 2506 C CA . VAL A 1 333 ? 10.055 5.738 -11.711 1 98.62 333 VAL A CA 1
ATOM 2507 C C . VAL A 1 333 ? 8.633 6.277 -11.609 1 98.62 333 VAL A C 1
ATOM 2509 O O . VAL A 1 333 ? 7.77 5.918 -12.414 1 98.62 333 VAL A O 1
ATOM 2512 N N . ALA A 1 334 ? 8.414 7.16 -10.656 1 98.38 334 ALA A N 1
ATOM 2513 C CA . ALA A 1 334 ? 7.094 7.75 -10.445 1 98.38 334 ALA A CA 1
ATOM 2514 C C . ALA A 1 334 ? 6.641 8.523 -11.68 1 98.38 334 ALA A C 1
ATOM 2516 O O . ALA A 1 334 ? 5.473 8.453 -12.07 1 98.38 334 ALA A O 1
ATOM 2517 N N . GLU A 1 335 ? 7.559 9.258 -12.234 1 97.5 335 GLU A N 1
ATOM 2518 C CA . GLU A 1 335 ? 7.242 10.023 -13.438 1 97.5 335 GLU A CA 1
ATOM 2519 C C . GLU A 1 335 ? 6.789 9.109 -14.57 1 97.5 335 GLU A C 1
ATOM 2521 O O . GLU A 1 335 ? 5.809 9.398 -15.258 1 97.5 335 GLU A O 1
ATOM 2526 N N . HIS A 1 336 ? 7.449 8.016 -14.781 1 97.44 336 HIS A N 1
ATOM 2527 C CA . HIS A 1 336 ? 7.086 7.059 -15.82 1 97.44 336 HIS A CA 1
ATOM 2528 C C . HIS A 1 336 ? 5.695 6.48 -15.578 1 97.44 336 HIS A C 1
ATOM 2530 O O . HIS A 1 336 ? 4.941 6.246 -16.531 1 97.44 336 HIS A O 1
ATOM 2536 N N . ILE A 1 337 ? 5.367 6.262 -14.359 1 97.19 337 ILE A N 1
ATOM 2537 C CA . ILE A 1 337 ? 4.113 5.617 -13.969 1 97.19 337 ILE A CA 1
ATOM 2538 C C . ILE A 1 337 ? 2.977 6.637 -14.008 1 97.19 337 ILE A C 1
ATOM 2540 O O . ILE A 1 337 ? 1.816 6.273 -14.211 1 97.19 337 ILE A O 1
ATOM 2544 N N . GLY A 1 338 ? 3.291 7.926 -13.859 1 96.12 338 GLY A N 1
ATOM 2545 C CA . GLY A 1 338 ? 2.283 8.969 -13.758 1 96.12 338 GLY A CA 1
ATOM 2546 C C . GLY A 1 338 ? 1.767 9.156 -12.344 1 96.12 338 GLY A C 1
ATOM 2547 O O . GLY A 1 338 ? 0.575 9.398 -12.141 1 96.12 338 GLY A O 1
ATOM 2548 N N . THR A 1 339 ? 2.551 8.945 -11.344 1 96.5 339 THR A N 1
ATOM 2549 C CA . THR A 1 339 ? 2.271 9.18 -9.93 1 96.5 339 THR A CA 1
ATOM 2550 C C . THR A 1 339 ? 3.375 10.023 -9.289 1 96.5 339 THR A C 1
ATOM 2552 O O . THR A 1 339 ? 4.102 10.727 -9.992 1 96.5 339 THR A O 1
ATOM 2555 N N . ILE A 1 340 ? 3.412 10.07 -7.941 1 96.56 340 ILE A N 1
ATOM 2556 C CA . ILE A 1 340 ? 4.445 10.82 -7.234 1 96.56 340 ILE A CA 1
ATOM 2557 C C . ILE A 1 340 ? 5.305 9.867 -6.41 1 96.56 340 ILE A C 1
ATOM 2559 O O . ILE A 1 340 ? 4.844 8.789 -6.016 1 96.56 340 ILE A O 1
ATOM 2563 N N . ALA A 1 341 ? 6.516 10.242 -6.211 1 97.88 341 ALA A N 1
ATOM 2564 C CA . ALA A 1 341 ? 7.449 9.383 -5.496 1 97.88 341 ALA A CA 1
ATOM 2565 C C . ALA A 1 341 ? 6.984 9.133 -4.062 1 97.88 341 ALA A C 1
ATOM 2567 O O . ALA A 1 341 ? 7.27 8.086 -3.484 1 97.88 341 ALA A O 1
ATOM 2568 N N . TYR A 1 342 ? 6.18 10.094 -3.438 1 97.62 342 TYR A N 1
ATOM 2569 C CA . TYR A 1 342 ? 5.594 9.914 -2.117 1 97.62 342 TYR A CA 1
ATOM 2570 C C . TYR A 1 342 ? 4.859 8.578 -2.029 1 97.62 342 TYR A C 1
ATOM 2572 O O . TYR A 1 342 ? 5.039 7.828 -1.065 1 97.62 342 TYR A O 1
ATOM 2580 N N . GLU A 1 343 ? 4.07 8.352 -3.059 1 97.38 343 GLU A N 1
ATOM 2581 C CA . GLU A 1 343 ? 3.23 7.156 -3.068 1 97.38 343 GLU A CA 1
ATOM 2582 C C . GLU A 1 343 ? 4.078 5.887 -3.107 1 97.38 343 GLU A C 1
ATOM 2584 O O . GLU A 1 343 ? 3.766 4.906 -2.426 1 97.38 343 GLU A O 1
ATOM 2589 N N . LEU A 1 344 ? 5.133 5.91 -3.934 1 98.25 344 LEU A N 1
ATOM 2590 C CA . LEU A 1 344 ? 5.977 4.73 -4.094 1 98.25 344 LEU A CA 1
ATOM 2591 C C . LEU A 1 344 ? 6.598 4.32 -2.762 1 98.25 344 LEU A C 1
ATOM 2593 O O . LEU A 1 344 ? 6.543 3.15 -2.381 1 98.25 344 LEU A O 1
ATOM 2597 N N . VAL A 1 345 ? 7.074 5.273 -1.998 1 98.44 345 VAL A N 1
ATOM 2598 C CA . VAL A 1 345 ? 7.859 4.922 -0.818 1 98.44 345 VAL A CA 1
ATOM 2599 C C . VAL A 1 345 ? 6.926 4.676 0.368 1 98.44 345 VAL A C 1
ATOM 2601 O O . VAL A 1 345 ? 7.258 3.916 1.279 1 98.44 345 VAL A O 1
ATOM 2604 N N . THR A 1 346 ? 5.715 5.219 0.329 1 97.94 346 THR A N 1
ATOM 2605 C CA . THR A 1 346 ? 4.863 5.145 1.51 1 97.94 346 THR A CA 1
ATOM 2606 C C . THR A 1 346 ? 3.875 3.986 1.394 1 97.94 346 THR A C 1
ATOM 2608 O O . THR A 1 346 ? 3.254 3.592 2.383 1 97.94 346 THR A O 1
ATOM 2611 N N . LYS A 1 347 ? 3.719 3.385 0.25 1 97.31 347 LYS A N 1
ATOM 2612 C CA . LYS A 1 347 ? 2.646 2.418 0.042 1 97.31 347 LYS A CA 1
ATOM 2613 C C . LYS A 1 347 ? 3.186 0.99 0.04 1 97.31 347 LYS A C 1
ATOM 2615 O O . LYS A 1 347 ? 2.498 0.062 -0.391 1 97.31 347 LYS A O 1
ATOM 2620 N N . LEU A 1 348 ? 4.375 0.787 0.452 1 97.62 348 LEU A N 1
ATOM 2621 C CA . LEU A 1 348 ? 4.859 -0.583 0.581 1 97.62 348 LEU A CA 1
ATOM 2622 C C . LEU A 1 348 ? 4.098 -1.331 1.668 1 97.62 348 LEU A C 1
ATOM 2624 O O . LEU A 1 348 ? 3.793 -0.765 2.721 1 97.62 348 LEU A O 1
ATOM 2628 N N . THR A 1 349 ? 3.729 -2.553 1.364 1 96.56 349 THR A N 1
ATOM 2629 C CA . THR A 1 349 ? 2.949 -3.344 2.311 1 96.56 349 THR A CA 1
ATOM 2630 C C . THR A 1 349 ? 3.863 -4.051 3.307 1 96.56 349 THR A C 1
ATOM 2632 O O . THR A 1 349 ? 5.09 -3.943 3.217 1 96.56 349 THR A O 1
ATOM 2635 N N . SER A 1 350 ? 3.256 -4.77 4.227 1 93.12 350 SER A N 1
ATOM 2636 C CA . SER A 1 350 ? 3.982 -5.457 5.289 1 93.12 350 SER A CA 1
ATOM 2637 C C . SER A 1 350 ? 4.77 -6.645 4.738 1 93.12 350 SER A C 1
ATOM 2639 O O . SER A 1 350 ? 5.617 -7.207 5.434 1 93.12 350 SER A O 1
ATOM 2641 N N . ARG A 1 351 ? 4.57 -6.992 3.477 1 94.94 351 ARG A N 1
ATOM 2642 C CA . ARG A 1 351 ? 5.266 -8.109 2.844 1 94.94 351 ARG A CA 1
ATOM 2643 C C . ARG A 1 351 ? 6.719 -7.754 2.549 1 94.94 351 ARG A C 1
ATOM 2645 O O . ARG A 1 351 ? 7.551 -8.641 2.342 1 94.94 351 ARG A O 1
ATOM 2652 N N . VAL A 1 352 ? 7.012 -6.48 2.449 1 96.81 352 VAL A N 1
ATOM 2653 C CA . VAL A 1 352 ? 8.359 -6.016 2.123 1 96.81 352 VAL A CA 1
ATOM 2654 C C . VAL A 1 352 ? 9.203 -5.953 3.393 1 96.81 352 VAL A C 1
ATOM 2656 O O . VAL A 1 352 ? 8.836 -5.293 4.363 1 96.81 352 VAL A O 1
ATOM 2659 N N . GLN A 1 353 ? 10.312 -6.633 3.395 1 96.44 353 GLN A N 1
ATOM 2660 C CA . GLN A 1 353 ? 11.195 -6.648 4.559 1 96.44 353 GLN A CA 1
ATOM 2661 C C . GLN A 1 353 ? 12.016 -5.367 4.641 1 96.44 353 GLN A C 1
ATOM 2663 O O . GLN A 1 353 ? 12.656 -4.969 3.662 1 96.44 353 GLN A O 1
ATOM 2668 N N . MET A 1 354 ? 12 -4.77 5.773 1 97.12 354 MET A N 1
ATOM 2669 C CA . MET A 1 354 ? 12.82 -3.586 6 1 97.12 354 MET A CA 1
ATOM 2670 C C . MET A 1 354 ? 14.203 -3.975 6.504 1 97.12 354 MET A C 1
ATOM 2672 O O . MET A 1 354 ? 14.336 -4.82 7.395 1 97.12 354 MET A O 1
ATOM 2676 N N . GLN A 1 355 ? 15.18 -3.477 5.898 1 97.94 355 GLN A N 1
ATOM 2677 C CA . GLN A 1 355 ? 16.562 -3.676 6.312 1 97.94 355 GLN A CA 1
ATOM 2678 C C . GLN A 1 355 ? 17.266 -2.342 6.539 1 97.94 355 GLN A C 1
ATOM 2680 O O . GLN A 1 355 ? 17.297 -1.488 5.652 1 97.94 355 GLN A O 1
ATOM 2685 N N . TYR A 1 356 ? 17.828 -2.152 7.695 1 98.19 356 TYR A N 1
ATOM 2686 C CA . TYR A 1 356 ? 18.5 -0.903 8.016 1 98.19 356 TYR A CA 1
ATOM 2687 C C . TYR A 1 356 ? 20.016 -1.065 7.918 1 98.19 356 TYR A C 1
ATOM 2689 O O . TYR A 1 356 ? 20.594 -1.976 8.523 1 98.19 356 TYR A O 1
ATOM 2697 N N . ILE A 1 357 ? 20.547 -0.276 7.129 1 97 357 ILE A N 1
ATOM 2698 C CA . ILE A 1 357 ? 21.984 -0.31 6.984 1 97 357 ILE A CA 1
ATOM 2699 C C . ILE A 1 357 ? 22.594 0.978 7.539 1 97 357 ILE A C 1
ATOM 2701 O O . ILE A 1 357 ? 21.969 2.039 7.484 1 97 357 ILE A O 1
ATOM 2705 N N . PRO A 1 358 ? 23.812 0.904 8.062 1 93.25 358 PRO A N 1
ATOM 2706 C CA . PRO A 1 358 ? 24.438 2.086 8.664 1 93.25 358 PRO A CA 1
ATOM 2707 C C . PRO A 1 358 ? 24.859 3.123 7.621 1 93.25 358 PRO A C 1
ATOM 2709 O O . PRO A 1 358 ? 25.141 2.77 6.477 1 93.25 358 PRO A O 1
ATOM 2712 N N . MET B 1 1 ? -9.93 6.484 19.141 1 70.75 1 MET B N 1
ATOM 2713 C CA . MET B 1 1 ? -10.586 6.234 17.859 1 70.75 1 MET B CA 1
ATOM 2714 C C . MET B 1 1 ? -9.562 5.883 16.781 1 70.75 1 MET B C 1
ATOM 2716 O O . MET B 1 1 ? -8.523 6.535 16.672 1 70.75 1 MET B O 1
ATOM 2720 N N . THR B 1 2 ? -9.812 4.711 16.141 1 76.25 2 THR B N 1
ATOM 2721 C CA . THR B 1 2 ? -8.922 4.242 15.086 1 76.25 2 THR B CA 1
ATOM 2722 C C . THR B 1 2 ? -9.195 4.973 13.781 1 76.25 2 THR B C 1
ATOM 2724 O O . THR B 1 2 ? -10.352 5.09 13.359 1 76.25 2 THR B O 1
ATOM 2727 N N . ALA B 1 3 ? -8.133 5.496 13.156 1 82.62 3 ALA B N 1
ATOM 2728 C CA . ALA B 1 3 ? -8.281 6.32 11.953 1 82.62 3 ALA B CA 1
ATOM 2729 C C . ALA B 1 3 ? -8.852 5.508 10.797 1 82.62 3 ALA B C 1
ATOM 2731 O O . ALA B 1 3 ? -9.844 5.902 10.18 1 82.62 3 ALA B O 1
ATOM 2732 N N . ALA B 1 4 ? -8.328 4.383 10.508 1 94.25 4 ALA B N 1
ATOM 2733 C CA . ALA B 1 4 ? -8.766 3.518 9.414 1 94.25 4 ALA B CA 1
ATOM 2734 C C . ALA B 1 4 ? -8.773 2.055 9.844 1 94.25 4 ALA B C 1
ATOM 2736 O O . ALA B 1 4 ? -7.84 1.586 10.5 1 94.25 4 ALA B O 1
ATOM 2737 N N . ALA B 1 5 ? -9.875 1.377 9.508 1 97.19 5 ALA B N 1
ATOM 2738 C CA . ALA B 1 5 ? -10.008 -0.024 9.906 1 97.19 5 ALA B CA 1
ATOM 2739 C C . ALA B 1 5 ? -10.57 -0.864 8.758 1 97.19 5 ALA B C 1
ATOM 2741 O O . ALA B 1 5 ? -11.469 -0.422 8.047 1 97.19 5 ALA B O 1
ATOM 2742 N N . ALA B 1 6 ? -10.008 -2.021 8.586 1 98.31 6 ALA B N 1
ATOM 2743 C CA . ALA B 1 6 ? -10.562 -3.043 7.703 1 98.31 6 ALA B CA 1
ATOM 2744 C C . ALA B 1 6 ? -11.312 -4.109 8.5 1 98.31 6 ALA B C 1
ATOM 2746 O O . ALA B 1 6 ? -10.695 -4.902 9.219 1 98.31 6 ALA B O 1
ATOM 2747 N N . GLN B 1 7 ? -12.586 -4.07 8.406 1 98.5 7 GLN B N 1
ATOM 2748 C CA . GLN B 1 7 ? -13.406 -5.086 9.055 1 98.5 7 GLN B CA 1
ATOM 2749 C C . GLN B 1 7 ? -13.547 -6.324 8.172 1 98.5 7 GLN B C 1
ATOM 2751 O O . GLN B 1 7 ? -14.031 -6.234 7.043 1 98.5 7 GLN B O 1
ATOM 2756 N N . ILE B 1 8 ? -13.133 -7.434 8.695 1 98.75 8 ILE B N 1
ATOM 2757 C CA . ILE B 1 8 ? -13.164 -8.688 7.953 1 98.75 8 ILE B CA 1
ATOM 2758 C C . ILE B 1 8 ? -14.297 -9.562 8.477 1 98.75 8 ILE B C 1
ATOM 2760 O O . ILE B 1 8 ? -14.258 -10.023 9.617 1 98.75 8 ILE B O 1
ATOM 2764 N N . ASP B 1 9 ? -15.266 -9.805 7.695 1 98.62 9 ASP B N 1
ATOM 2765 C CA . ASP B 1 9 ? -16.422 -10.625 8.023 1 98.62 9 ASP B CA 1
ATOM 2766 C C . ASP B 1 9 ? -16.141 -12.102 7.781 1 98.62 9 ASP B C 1
ATOM 2768 O O . ASP B 1 9 ? -16.203 -12.578 6.645 1 98.62 9 ASP B O 1
ATOM 2772 N N . MET B 1 10 ? -15.977 -12.852 8.859 1 98.44 10 MET B N 1
ATOM 2773 C CA . MET B 1 10 ? -15.586 -14.25 8.742 1 98.44 10 MET B CA 1
ATOM 2774 C C . MET B 1 10 ? -16.766 -15.109 8.297 1 98.44 10 MET B C 1
ATOM 2776 O O . MET B 1 10 ? -16.578 -16.188 7.723 1 98.44 10 MET B O 1
ATOM 2780 N N . SER B 1 11 ? -17.984 -14.672 8.539 1 98.5 11 SER B N 1
ATOM 2781 C CA . SER B 1 11 ? -19.156 -15.391 8.055 1 98.5 11 SER B CA 1
ATOM 2782 C C . SER B 1 11 ? -19.281 -15.289 6.539 1 98.5 11 SER B C 1
ATOM 2784 O O . SER B 1 11 ? -19.75 -16.219 5.879 1 98.5 11 SER B O 1
ATOM 2786 N N . ALA B 1 12 ? -18.922 -14.125 6.02 1 98.69 12 ALA B N 1
ATOM 2787 C CA . ALA B 1 12 ? -18.891 -13.977 4.566 1 98.69 12 ALA B CA 1
ATOM 2788 C C . ALA B 1 12 ? -17.875 -14.922 3.938 1 98.69 12 ALA B C 1
ATOM 2790 O O . ALA B 1 12 ? -18.156 -15.539 2.902 1 98.69 12 ALA B O 1
ATOM 2791 N N . LEU B 1 13 ? -16.734 -15.055 4.555 1 98.75 13 LEU B N 1
ATOM 2792 C CA . LEU B 1 13 ? -15.727 -16 4.086 1 98.75 13 LEU B CA 1
ATOM 2793 C C . LEU B 1 13 ? -16.281 -17.422 4.055 1 98.75 13 LEU B C 1
ATOM 2795 O O . LEU B 1 13 ? -16.125 -18.125 3.061 1 98.75 13 LEU B O 1
ATOM 2799 N N . ALA B 1 14 ? -16.938 -17.797 5.113 1 98.56 14 ALA B N 1
ATOM 2800 C CA . ALA B 1 14 ? -17.531 -19.125 5.207 1 98.56 14 ALA B CA 1
ATOM 2801 C C . ALA B 1 14 ? -18.562 -19.344 4.105 1 98.56 14 ALA B C 1
ATOM 2803 O O . ALA B 1 14 ? -18.578 -20.406 3.461 1 98.56 14 ALA B O 1
ATOM 2804 N N . HIS B 1 15 ? -19.391 -18.375 3.947 1 98.62 15 HIS B N 1
ATOM 2805 C CA . HIS B 1 15 ? -20.406 -18.438 2.893 1 98.62 15 HIS B CA 1
ATOM 2806 C C . HIS B 1 15 ? -19.75 -18.625 1.524 1 98.62 15 HIS B C 1
ATOM 2808 O O . HIS B 1 15 ? -20.188 -19.469 0.739 1 98.62 15 HIS B O 1
ATOM 2814 N N . ASN B 1 16 ? -18.781 -17.828 1.218 1 98.81 16 ASN B N 1
ATOM 2815 C CA . ASN B 1 16 ? -18.094 -17.875 -0.071 1 98.81 16 ASN B CA 1
ATOM 2816 C C . ASN B 1 16 ? -17.453 -19.25 -0.31 1 98.81 16 ASN B C 1
ATOM 2818 O O . ASN B 1 16 ? -17.531 -19.781 -1.413 1 98.81 16 ASN B O 1
ATOM 2822 N N . LEU B 1 17 ? -16.797 -19.781 0.733 1 98.62 17 LEU B N 1
ATOM 2823 C CA . LEU B 1 17 ? -16.156 -21.094 0.618 1 98.62 17 LEU B CA 1
ATOM 2824 C C . LEU B 1 17 ? -17.188 -22.188 0.353 1 98.62 17 LEU B C 1
ATOM 2826 O O . LEU B 1 17 ? -16.953 -23.078 -0.452 1 98.62 17 LEU B O 1
ATOM 2830 N N . GLN B 1 18 ? -18.297 -22.125 0.979 1 98.38 18 GLN B N 1
ATOM 2831 C CA . GLN B 1 18 ? -19.359 -23.078 0.741 1 98.38 18 GLN B CA 1
ATOM 2832 C C . GLN B 1 18 ? -19.875 -23 -0.695 1 98.38 18 GLN B C 1
ATOM 2834 O O . GLN B 1 18 ? -20.094 -24.016 -1.342 1 98.38 18 GLN B O 1
ATOM 2839 N N . LYS B 1 19 ? -20.031 -21.844 -1.153 1 98.44 19 LYS B N 1
ATOM 2840 C CA . LYS B 1 19 ? -20.5 -21.641 -2.525 1 98.44 19 LYS B CA 1
ATOM 2841 C C . LYS B 1 19 ? -19.484 -22.203 -3.527 1 98.44 19 LYS B C 1
ATOM 2843 O O . LYS B 1 19 ? -19.875 -22.812 -4.531 1 98.44 19 LYS B O 1
ATOM 2848 N N . ILE B 1 20 ? -18.219 -21.984 -3.301 1 98.5 20 ILE B N 1
ATOM 2849 C CA . ILE B 1 20 ? -17.156 -22.5 -4.156 1 98.5 20 ILE B CA 1
ATOM 2850 C C . ILE B 1 20 ? -17.234 -24.016 -4.211 1 98.5 20 ILE B C 1
ATOM 2852 O O . ILE B 1 20 ? -17.141 -24.609 -5.289 1 98.5 20 ILE B O 1
ATOM 2856 N N . LYS B 1 21 ? -17.453 -24.625 -3.096 1 97.56 21 LYS B N 1
ATOM 2857 C CA . LYS B 1 21 ? -17.578 -26.078 -3.033 1 97.56 21 LYS B CA 1
ATOM 2858 C C . LYS B 1 21 ? -18.766 -26.562 -3.859 1 97.56 21 LYS B C 1
ATOM 2860 O O . LYS B 1 21 ? -18.688 -27.609 -4.504 1 97.56 21 LYS B O 1
ATOM 2865 N N . GLN B 1 22 ? -19.781 -25.766 -3.826 1 97.25 22 GLN B N 1
ATOM 2866 C CA . GLN B 1 22 ? -20.969 -26.125 -4.605 1 97.25 22 GLN B CA 1
ATOM 2867 C C . GLN B 1 22 ? -20.703 -25.969 -6.102 1 97.25 22 GLN B C 1
ATOM 2869 O O . GLN B 1 22 ? -21.25 -26.734 -6.91 1 97.25 22 GLN B O 1
ATOM 2874 N N . GLN B 1 23 ? -19.906 -25.094 -6.445 1 96.44 23 GLN B N 1
ATOM 2875 C CA . GLN B 1 23 ? -19.609 -24.812 -7.844 1 96.44 23 GLN B CA 1
ATOM 2876 C C . GLN B 1 23 ? -18.672 -25.875 -8.422 1 96.44 23 GLN B C 1
ATOM 2878 O O . GLN B 1 23 ? -18.734 -26.172 -9.617 1 96.44 23 GLN B O 1
ATOM 2883 N N . ALA B 1 24 ? -17.766 -26.359 -7.625 1 97.44 24 ALA B N 1
ATOM 2884 C CA . ALA B 1 24 ? -16.812 -27.375 -8.039 1 97.44 24 ALA B CA 1
ATOM 2885 C C . ALA B 1 24 ? -16.828 -28.578 -7.082 1 97.44 24 ALA B C 1
ATOM 2887 O O . ALA B 1 24 ? -15.828 -28.875 -6.434 1 97.44 24 ALA B O 1
ATOM 2888 N N . PRO B 1 25 ? -17.922 -29.281 -7.066 1 96.94 25 PRO B N 1
ATOM 2889 C CA . PRO B 1 25 ? -18.125 -30.312 -6.055 1 96.94 25 PRO B CA 1
ATOM 2890 C C . PRO B 1 25 ? -17.156 -31.484 -6.203 1 96.94 25 PRO B C 1
ATOM 2892 O O . PRO B 1 25 ? -16.938 -32.25 -5.25 1 96.94 25 PRO B O 1
ATOM 2895 N N . ASN B 1 26 ? -16.578 -31.672 -7.332 1 97.88 26 ASN B N 1
ATOM 2896 C CA . ASN B 1 26 ? -15.734 -32.844 -7.566 1 97.88 26 ASN B CA 1
ATOM 2897 C C . ASN B 1 26 ? -14.25 -32.469 -7.445 1 97.88 26 ASN B C 1
ATOM 2899 O O . ASN B 1 26 ? -13.383 -33.312 -7.691 1 97.88 26 ASN B O 1
ATOM 2903 N N . SER B 1 27 ? -13.938 -31.281 -7.141 1 98.69 27 SER B N 1
ATOM 2904 C CA . SER B 1 27 ? -12.555 -30.812 -7.016 1 98.69 27 SER B CA 1
ATOM 2905 C C . SER B 1 27 ? -12.164 -30.625 -5.555 1 98.69 27 SER B C 1
ATOM 2907 O O . SER B 1 27 ? -13 -30.281 -4.719 1 98.69 27 SER B O 1
ATOM 2909 N N . LYS B 1 28 ? -10.906 -30.906 -5.242 1 98.69 28 LYS B N 1
ATOM 2910 C CA . LYS B 1 28 ? -10.336 -30.453 -3.982 1 98.69 28 LYS B CA 1
ATOM 2911 C C . LYS B 1 28 ? -10.109 -28.938 -4.004 1 98.69 28 LYS B C 1
ATOM 2913 O O . LYS B 1 28 ? -9.938 -28.344 -5.07 1 98.69 28 LYS B O 1
ATOM 2918 N N . LEU B 1 29 ? -10.141 -28.391 -2.828 1 98.56 29 LEU B N 1
ATOM 2919 C CA . LEU B 1 29 ? -10.055 -26.922 -2.742 1 98.56 29 LEU B CA 1
ATOM 2920 C C . LEU B 1 29 ? -8.711 -26.5 -2.17 1 98.56 29 LEU B C 1
ATOM 2922 O O . LEU B 1 29 ? -8.398 -26.797 -1.018 1 98.56 29 LEU B O 1
ATOM 2926 N N . LEU B 1 30 ? -7.91 -25.875 -2.951 1 98.81 30 LEU B N 1
ATOM 2927 C CA . LEU B 1 30 ? -6.703 -25.188 -2.516 1 98.81 30 LEU B CA 1
ATOM 2928 C C . LEU B 1 30 ? -6.965 -23.688 -2.332 1 98.81 30 LEU B C 1
ATOM 2930 O O . LEU B 1 30 ? -7.004 -22.938 -3.309 1 98.81 30 LEU B O 1
ATOM 2934 N N . ALA B 1 31 ? -7.16 -23.219 -1.126 1 98.88 31 ALA B N 1
ATOM 2935 C CA . ALA B 1 31 ? -7.438 -21.812 -0.828 1 98.88 31 ALA B CA 1
ATOM 2936 C C . ALA B 1 31 ? -6.168 -20.969 -0.937 1 98.88 31 ALA B C 1
ATOM 2938 O O . ALA B 1 31 ? -5.199 -21.203 -0.214 1 98.88 31 ALA B O 1
ATOM 2939 N N . VAL B 1 32 ? -6.211 -20.047 -1.811 1 98.88 32 VAL B N 1
ATOM 2940 C CA . VAL B 1 32 ? -5.027 -19.203 -1.992 1 98.88 32 VAL B CA 1
ATOM 2941 C C . VAL B 1 32 ? -5.051 -18.062 -0.986 1 98.88 32 VAL B C 1
ATOM 2943 O O . VAL B 1 32 ? -5.957 -17.219 -1.007 1 98.88 32 VAL B O 1
ATOM 2946 N N . VAL B 1 33 ? -3.99 -17.984 -0.114 1 98.75 33 VAL B N 1
ATOM 2947 C CA . VAL B 1 33 ? -3.975 -17.016 0.969 1 98.75 33 VAL B CA 1
ATOM 2948 C C . VAL B 1 33 ? -2.705 -16.172 0.88 1 98.75 33 VAL B C 1
ATOM 2950 O O . VAL B 1 33 ? -2.264 -15.594 1.879 1 98.75 33 VAL B O 1
ATOM 2953 N N . LYS B 1 34 ? -2.119 -16.156 -0.303 1 98.12 34 LYS B N 1
ATOM 2954 C CA . LYS B 1 34 ? -0.925 -15.336 -0.504 1 98.12 34 LYS B CA 1
ATOM 2955 C C . LYS B 1 34 ? -1.234 -13.852 -0.314 1 98.12 34 LYS B C 1
ATOM 2957 O O . LYS B 1 34 ? -2.398 -13.469 -0.182 1 98.12 34 LYS B O 1
ATOM 2962 N N . ALA B 1 35 ? -0.071 -13 -0.246 1 97.5 35 ALA B N 1
ATOM 2963 C CA . ALA B 1 35 ? -0.207 -11.555 -0.102 1 97.5 35 ALA B CA 1
ATOM 2964 C C . ALA B 1 35 ? -1.03 -11.195 1.134 1 97.5 35 ALA B C 1
ATOM 2966 O O . ALA B 1 35 ? -1.98 -10.414 1.052 1 97.5 35 ALA B O 1
ATOM 2967 N N . ASN B 1 36 ? -0.729 -11.844 2.289 1 97.31 36 ASN B N 1
ATOM 2968 C CA . ASN B 1 36 ? -1.402 -11.602 3.562 1 97.31 36 ASN B CA 1
ATOM 2969 C C . ASN B 1 36 ? -2.896 -11.898 3.469 1 97.31 36 ASN B C 1
ATOM 2971 O O . ASN B 1 36 ? -3.723 -11.086 3.895 1 97.31 36 ASN B O 1
ATOM 2975 N N . GLY B 1 37 ? -3.248 -13.062 2.83 1 97.94 37 GLY B N 1
ATOM 2976 C CA . GLY B 1 37 ? -4.652 -13.375 2.621 1 97.94 37 GLY B CA 1
ATOM 2977 C C . GLY B 1 37 ? -5.359 -12.367 1.736 1 97.94 37 GLY B C 1
ATOM 2978 O O . GLY B 1 37 ? -6.477 -11.945 2.039 1 97.94 37 GLY B O 1
ATOM 2979 N N . TYR B 1 38 ? -4.625 -11.945 0.661 1 98.19 38 TYR B N 1
ATOM 2980 C CA . TYR B 1 38 ? -5.145 -10.906 -0.214 1 98.19 38 TYR B CA 1
ATOM 2981 C C . TYR B 1 38 ? -5.52 -9.664 0.584 1 98.19 38 TYR B C 1
ATOM 2983 O O . TYR B 1 38 ? -6.551 -9.039 0.328 1 98.19 38 TYR B O 1
ATOM 2991 N N . GLY B 1 39 ? -4.719 -9.383 1.591 1 97.88 39 GLY B N 1
ATOM 2992 C CA . GLY B 1 39 ? -4.91 -8.18 2.389 1 97.88 39 GLY B CA 1
ATOM 2993 C C . GLY B 1 39 ? -5.867 -8.383 3.551 1 97.88 39 GLY B C 1
ATOM 2994 O O . GLY B 1 39 ? -6.133 -7.449 4.312 1 97.88 39 GLY B O 1
ATOM 2995 N N . HIS B 1 40 ? -6.363 -9.578 3.811 1 98.62 40 HIS B N 1
ATOM 2996 C CA . HIS B 1 40 ? -7.395 -9.828 4.812 1 98.62 40 HIS B CA 1
ATOM 2997 C C . HIS B 1 40 ? -6.801 -10.484 6.055 1 98.62 40 HIS B C 1
ATOM 2999 O O . HIS B 1 40 ? -7.531 -10.836 6.988 1 98.62 40 HIS B O 1
ATOM 3005 N N . GLY B 1 41 ? -5.477 -10.703 6.105 1 97.94 41 GLY B N 1
ATOM 3006 C CA . GLY B 1 41 ? -4.832 -11.367 7.227 1 97.94 41 GLY B CA 1
ATOM 3007 C C . GLY B 1 41 ? -4.637 -12.859 7 1 97.94 41 GLY B C 1
ATOM 3008 O O . GLY B 1 41 ? -5.562 -13.648 7.207 1 97.94 41 GLY B O 1
ATOM 3009 N N . LEU B 1 42 ? -3.453 -13.242 6.754 1 97.94 42 LEU B N 1
ATOM 3010 C CA . LEU B 1 42 ? -3.096 -14.578 6.305 1 97.94 42 LEU B CA 1
ATOM 3011 C C . LEU B 1 42 ? -3.543 -15.633 7.316 1 97.94 42 LEU B C 1
ATOM 3013 O O . LEU B 1 42 ? -4.332 -16.516 6.984 1 97.94 42 LEU B O 1
ATOM 3017 N N . LEU B 1 43 ? -3.154 -15.492 8.531 1 98.06 43 LEU B N 1
ATOM 3018 C CA . LEU B 1 43 ? -3.357 -16.531 9.539 1 98.06 43 LEU B CA 1
ATOM 3019 C C . LEU B 1 43 ? -4.828 -16.625 9.922 1 98.06 43 LEU B C 1
ATOM 3021 O O . LEU B 1 43 ? -5.379 -17.719 10.008 1 98.06 43 LEU B O 1
ATOM 3025 N N . ASN B 1 44 ? -5.477 -15.438 10.109 1 98.25 44 ASN B N 1
ATOM 3026 C CA . ASN B 1 44 ? -6.887 -15.438 10.484 1 98.25 44 ASN B CA 1
ATOM 3027 C C . ASN B 1 44 ? -7.762 -16.031 9.383 1 98.25 44 ASN B C 1
ATOM 3029 O O . ASN B 1 44 ? -8.695 -16.781 9.672 1 98.25 44 ASN B O 1
ATOM 3033 N N . ILE B 1 45 ? -7.438 -15.742 8.18 1 98.75 45 ILE B N 1
ATOM 3034 C CA . ILE B 1 45 ? -8.18 -16.297 7.055 1 98.75 45 ILE B CA 1
ATOM 3035 C C . ILE B 1 45 ? -7.984 -17.812 7.004 1 98.75 45 ILE B C 1
ATOM 3037 O O . ILE B 1 45 ? -8.953 -18.562 6.852 1 98.75 45 ILE B O 1
ATOM 3041 N N . ALA B 1 46 ? -6.738 -18.234 7.125 1 98.69 46 ALA B N 1
ATOM 3042 C CA . ALA B 1 46 ? -6.441 -19.656 7.059 1 98.69 46 ALA B CA 1
ATOM 3043 C C . ALA B 1 46 ? -7.172 -20.422 8.164 1 98.69 46 ALA B C 1
ATOM 3045 O O . ALA B 1 46 ? -7.746 -21.484 7.914 1 98.69 46 ALA B O 1
ATOM 3046 N N . LYS B 1 47 ? -7.176 -19.875 9.344 1 98 47 LYS B N 1
ATOM 3047 C CA . LYS B 1 47 ? -7.84 -20.516 10.477 1 98 47 LYS B CA 1
ATOM 3048 C C . LYS B 1 47 ? -9.352 -20.547 10.281 1 98 47 LYS B C 1
ATOM 3050 O O . LYS B 1 47 ? -10.023 -21.469 10.75 1 98 47 LYS B O 1
ATOM 3055 N N . GLY B 1 48 ? -9.828 -19.516 9.586 1 97.38 48 GLY B N 1
ATOM 3056 C CA . GLY B 1 48 ? -11.266 -19.422 9.383 1 97.38 48 GLY B CA 1
ATOM 3057 C C . GLY B 1 48 ? -11.742 -20.141 8.141 1 97.38 48 GLY B C 1
ATOM 3058 O O . GLY B 1 48 ? -12.945 -20.281 7.918 1 97.38 48 GLY B O 1
ATOM 3059 N N . ALA B 1 49 ? -10.836 -20.594 7.328 1 97.62 49 ALA B N 1
ATOM 3060 C CA . ALA B 1 49 ? -11.195 -21.25 6.074 1 97.62 49 ALA B CA 1
ATOM 3061 C C . ALA B 1 49 ? -11.484 -22.734 6.297 1 97.62 49 ALA B C 1
ATOM 3063 O O . ALA B 1 49 ? -10.727 -23.594 5.852 1 97.62 49 ALA B O 1
ATOM 3064 N N . HIS B 1 50 ? -12.625 -23.016 6.77 1 95.25 50 HIS B N 1
ATOM 3065 C CA . HIS B 1 50 ? -13.031 -24.391 7.051 1 95.25 50 HIS B CA 1
ATOM 3066 C C . HIS B 1 50 ? -13.391 -25.125 5.77 1 95.25 50 HIS B C 1
ATOM 3068 O O . HIS B 1 50 ? -13.93 -24.531 4.832 1 95.25 50 HIS B O 1
ATOM 3074 N N . GLY B 1 51 ? -13.062 -26.344 5.719 1 94.62 51 GLY B N 1
ATOM 3075 C CA . GLY B 1 51 ? -13.469 -27.203 4.613 1 94.62 51 GLY B CA 1
ATOM 3076 C C . GLY B 1 51 ? -12.484 -27.188 3.459 1 94.62 51 GLY B C 1
ATOM 3077 O O . GLY B 1 51 ? -12.68 -27.891 2.465 1 94.62 51 GLY B O 1
ATOM 3078 N N . VAL B 1 52 ? -11.477 -26.422 3.535 1 97.94 52 VAL B N 1
ATOM 3079 C CA . VAL B 1 52 ? -10.5 -26.406 2.451 1 97.94 52 VAL B CA 1
ATOM 3080 C C . VAL B 1 52 ? -9.531 -27.578 2.611 1 97.94 52 VAL B C 1
ATOM 3082 O O . VAL B 1 52 ? -9.352 -28.094 3.715 1 97.94 52 VAL B O 1
ATOM 3085 N N . ASP B 1 53 ? -8.898 -27.953 1.536 1 98.56 53 ASP B N 1
ATOM 3086 C CA . ASP B 1 53 ? -8.031 -29.141 1.546 1 98.56 53 ASP B CA 1
ATOM 3087 C C . ASP B 1 53 ? -6.566 -28.734 1.679 1 98.56 53 ASP B C 1
ATOM 3089 O O . ASP B 1 53 ? -5.742 -29.531 2.141 1 98.56 53 ASP B O 1
ATOM 3093 N N . ALA B 1 54 ? -6.227 -27.594 1.264 1 98.81 54 ALA B N 1
ATOM 3094 C CA . ALA B 1 54 ? -4.852 -27.094 1.275 1 98.81 54 ALA B CA 1
ATOM 3095 C C . ALA B 1 54 ? -4.82 -25.562 1.156 1 98.81 54 ALA B C 1
ATOM 3097 O O . ALA B 1 54 ? -5.844 -24.938 0.876 1 98.81 54 ALA B O 1
ATOM 3098 N N . PHE B 1 55 ? -3.684 -24.969 1.43 1 98.88 55 PHE B N 1
ATOM 3099 C CA . PHE B 1 55 ? -3.479 -23.531 1.285 1 98.88 55 PHE B CA 1
ATOM 3100 C C . PHE B 1 55 ? -2.377 -23.234 0.274 1 98.88 55 PHE B C 1
ATOM 3102 O O . PHE B 1 55 ? -1.387 -23.969 0.199 1 98.88 55 PHE B O 1
ATOM 3109 N N . GLY B 1 56 ? -2.582 -22.234 -0.55 1 98.81 56 GLY B N 1
ATOM 3110 C CA . GLY B 1 56 ? -1.57 -21.75 -1.475 1 98.81 56 GLY B CA 1
ATOM 3111 C C . GLY B 1 56 ? -0.976 -20.422 -1.06 1 98.81 56 GLY B C 1
ATOM 3112 O O . GLY B 1 56 ? -1.704 -19.5 -0.678 1 98.81 56 GLY B O 1
ATOM 3113 N N . VAL B 1 57 ? 0.316 -20.297 -1.107 1 98.44 57 VAL B N 1
ATOM 3114 C CA . VAL B 1 57 ? 1.042 -19.062 -0.803 1 98.44 57 VAL B CA 1
ATOM 3115 C C . VAL B 1 57 ? 2.055 -18.781 -1.909 1 98.44 57 VAL B C 1
ATOM 3117 O O . VAL B 1 57 ? 2.295 -19.625 -2.775 1 98.44 57 VAL B O 1
ATOM 3120 N N . ALA B 1 58 ? 2.559 -17.547 -1.917 1 96.81 58 ALA B N 1
ATOM 3121 C CA . ALA B 1 58 ? 3.523 -17.172 -2.943 1 96.81 58 ALA B CA 1
ATOM 3122 C C . ALA B 1 58 ? 4.953 -17.391 -2.459 1 96.81 58 ALA B C 1
ATOM 3124 O O . ALA B 1 58 ? 5.816 -17.828 -3.225 1 96.81 58 ALA B O 1
ATOM 3125 N N . ARG B 1 59 ? 5.18 -17.156 -1.163 1 94.12 59 ARG B N 1
ATOM 3126 C CA . ARG B 1 59 ? 6.539 -17.109 -0.628 1 94.12 59 ARG B CA 1
ATOM 3127 C C . ARG B 1 59 ? 6.688 -18.031 0.57 1 94.12 59 ARG B C 1
ATOM 3129 O O . ARG B 1 59 ? 5.715 -18.312 1.277 1 94.12 59 ARG B O 1
ATOM 3136 N N . ILE B 1 60 ? 7.91 -18.438 0.816 1 95.81 60 ILE B N 1
ATOM 3137 C CA . ILE B 1 60 ? 8.203 -19.375 1.891 1 95.81 60 ILE B CA 1
ATOM 3138 C C . ILE B 1 60 ? 7.836 -18.75 3.236 1 95.81 60 ILE B C 1
ATOM 3140 O O . ILE B 1 60 ? 7.363 -19.453 4.141 1 95.81 60 ILE B O 1
ATOM 3144 N N . GLU B 1 61 ? 8.016 -17.438 3.395 1 95.38 61 GLU B N 1
ATOM 3145 C CA . GLU B 1 61 ? 7.715 -16.75 4.652 1 95.38 61 GLU B CA 1
ATOM 3146 C C . GLU B 1 61 ? 6.238 -16.891 5.012 1 95.38 61 GLU B C 1
ATOM 3148 O O . GLU B 1 61 ? 5.891 -17.016 6.188 1 95.38 61 GLU B O 1
ATOM 3153 N N . GLU B 1 62 ? 5.414 -16.859 4.055 1 97.31 62 GLU B N 1
ATOM 3154 C CA . GLU B 1 62 ? 3.982 -17.031 4.277 1 97.31 62 GLU B CA 1
ATOM 3155 C C . GLU B 1 62 ? 3.666 -18.453 4.727 1 97.31 62 GLU B C 1
ATOM 3157 O O . GLU B 1 62 ? 2.84 -18.656 5.617 1 97.31 62 GLU B O 1
ATOM 3162 N N . ALA B 1 63 ? 4.328 -19.406 4.094 1 98.12 63 ALA B N 1
ATOM 3163 C CA . ALA B 1 63 ? 4.137 -20.797 4.484 1 98.12 63 ALA B CA 1
ATOM 3164 C C . ALA B 1 63 ? 4.559 -21.031 5.934 1 98.12 63 ALA B C 1
ATOM 3166 O O . ALA B 1 63 ? 3.855 -21.703 6.691 1 98.12 63 ALA B O 1
ATOM 3167 N N . LEU B 1 64 ? 5.707 -20.484 6.273 1 97.75 64 LEU B N 1
ATOM 3168 C CA . LEU B 1 64 ? 6.223 -20.625 7.629 1 97.75 64 LEU B CA 1
ATOM 3169 C C . LEU B 1 64 ? 5.305 -19.953 8.641 1 97.75 64 LEU B C 1
ATOM 3171 O O . LEU B 1 64 ? 5.152 -20.438 9.766 1 97.75 64 LEU B O 1
ATOM 3175 N N . GLN B 1 65 ? 4.707 -18.844 8.25 1 97.75 65 GLN B N 1
ATOM 3176 C CA . GLN B 1 65 ? 3.73 -18.188 9.109 1 97.75 65 GLN B CA 1
ATOM 3177 C C . GLN B 1 65 ? 2.535 -19.094 9.375 1 97.75 65 GLN B C 1
ATOM 3179 O O . GLN B 1 65 ? 2.037 -19.156 10.508 1 97.75 65 GLN B O 1
ATOM 3184 N N . LEU B 1 66 ? 2.072 -19.734 8.344 1 98.62 66 LEU B N 1
ATOM 3185 C CA . LEU B 1 66 ? 0.968 -20.672 8.508 1 98.62 66 LEU B CA 1
ATOM 3186 C C . LEU B 1 66 ? 1.344 -21.781 9.477 1 98.62 66 LEU B C 1
ATOM 3188 O O . LEU B 1 66 ? 0.576 -22.109 10.391 1 98.62 66 LEU B O 1
ATOM 3192 N N . ARG B 1 67 ? 2.553 -22.359 9.297 1 98.69 67 ARG B N 1
ATOM 3193 C CA . ARG B 1 67 ? 3.02 -23.438 10.18 1 98.69 67 ARG B CA 1
ATOM 3194 C C . ARG B 1 67 ? 3.158 -22.938 11.617 1 98.69 67 ARG B C 1
ATOM 3196 O O . ARG B 1 67 ? 2.674 -23.578 12.547 1 98.69 67 ARG B O 1
ATOM 3203 N N . ALA B 1 68 ? 3.799 -21.797 11.758 1 98.12 68 ALA B N 1
ATOM 3204 C CA . ALA B 1 68 ? 3.977 -21.219 13.078 1 98.12 68 ALA B CA 1
ATOM 3205 C C . ALA B 1 68 ? 2.631 -20.938 13.742 1 98.12 68 ALA B C 1
ATOM 3207 O O . ALA B 1 68 ? 2.512 -20.984 14.969 1 98.12 68 ALA B O 1
ATOM 3208 N N . GLY B 1 69 ? 1.656 -20.719 12.906 1 98.19 69 GLY B N 1
ATOM 3209 C CA . GLY B 1 69 ? 0.323 -20.422 13.406 1 98.19 69 GLY B CA 1
ATOM 3210 C C . GLY B 1 69 ? -0.5 -21.672 13.68 1 98.19 69 GLY B C 1
ATOM 3211 O O . GLY B 1 69 ? -1.664 -21.578 14.078 1 98.19 69 GLY B O 1
ATOM 3212 N N . GLY B 1 70 ? 0.005 -22.812 13.406 1 98.06 70 GLY B N 1
ATOM 3213 C CA . GLY B 1 70 ? -0.647 -24.062 13.781 1 98.06 70 GLY B CA 1
ATOM 3214 C C . GLY B 1 70 ? -1.405 -24.703 12.633 1 98.06 70 GLY B C 1
ATOM 3215 O O . GLY B 1 70 ? -2.158 -25.656 12.844 1 98.06 70 GLY B O 1
ATOM 3216 N N . ILE B 1 71 ? -1.267 -24.188 11.477 1 98.31 71 ILE B N 1
ATOM 3217 C CA . ILE B 1 71 ? -1.942 -24.797 10.328 1 98.31 71 ILE B CA 1
ATOM 3218 C C . ILE B 1 71 ? -1.256 -26.109 9.961 1 98.31 71 ILE B C 1
ATOM 3220 O O . ILE B 1 71 ? -0.057 -26.125 9.664 1 98.31 71 ILE B O 1
ATOM 3224 N N . VAL B 1 72 ? -2 -27.172 9.891 1 97.19 72 VAL B N 1
ATOM 3225 C CA . VAL B 1 72 ? -1.399 -28.469 9.664 1 97.19 72 VAL B CA 1
ATOM 3226 C C . VAL B 1 72 ? -1.719 -28.953 8.25 1 97.19 72 VAL B C 1
ATOM 3228 O O . VAL B 1 72 ? -1.119 -29.906 7.758 1 97.19 72 VAL B O 1
ATOM 3231 N N . LYS B 1 73 ? -2.689 -28.281 7.559 1 97.62 73 LYS B N 1
ATOM 3232 C CA . LYS B 1 73 ? -3.072 -28.656 6.199 1 97.62 73 LYS B CA 1
ATOM 3233 C C . LYS B 1 73 ? -1.906 -28.469 5.23 1 97.62 73 LYS B C 1
ATOM 3235 O O . LYS B 1 73 ? -0.927 -27.797 5.547 1 97.62 73 LYS B O 1
ATOM 3240 N N . GLN B 1 74 ? -2.072 -29.109 4.086 1 98.19 74 GLN B N 1
ATOM 3241 C CA . GLN B 1 74 ? -1.067 -28.969 3.037 1 98.19 74 GLN B CA 1
ATOM 3242 C C . GLN B 1 74 ? -0.896 -27.5 2.631 1 98.19 74 GLN B C 1
ATOM 3244 O O . GLN B 1 74 ? -1.865 -26.75 2.604 1 98.19 74 GLN B O 1
ATOM 3249 N N . VAL B 1 75 ? 0.356 -27.125 2.396 1 98.81 75 VAL B N 1
ATOM 3250 C CA . VAL B 1 75 ? 0.681 -25.781 1.92 1 98.81 75 VAL B CA 1
ATOM 3251 C C . VAL B 1 75 ? 1.514 -25.875 0.643 1 98.81 75 VAL B C 1
ATOM 3253 O O . VAL B 1 75 ? 2.504 -26.609 0.592 1 98.81 75 VAL B O 1
ATOM 3256 N N . LEU B 1 76 ? 1.106 -25.172 -0.364 1 98.88 76 LEU B N 1
ATOM 3257 C CA . LEU B 1 76 ? 1.806 -25.172 -1.645 1 98.88 76 LEU B CA 1
ATOM 3258 C C . LEU B 1 76 ? 2.445 -23.812 -1.914 1 98.88 76 LEU B C 1
ATOM 3260 O O . LEU B 1 76 ? 1.782 -22.781 -1.813 1 98.88 76 LEU B O 1
ATOM 3264 N N . LEU B 1 77 ? 3.717 -23.797 -2.254 1 98.25 77 LEU B N 1
ATOM 3265 C CA . LEU B 1 77 ? 4.402 -22.609 -2.76 1 98.25 77 LEU B CA 1
ATOM 3266 C C . LEU B 1 77 ? 4.164 -22.438 -4.254 1 98.25 77 LEU B C 1
ATOM 3268 O O . LEU B 1 77 ? 4.785 -23.125 -5.07 1 98.25 77 LEU B O 1
ATOM 3272 N N . LEU B 1 78 ? 3.418 -21.453 -4.562 1 98.12 78 LEU B N 1
ATOM 3273 C CA . LEU B 1 78 ? 2.945 -21.297 -5.938 1 98.12 78 LEU B CA 1
ATOM 3274 C C . LEU B 1 78 ? 4.062 -20.797 -6.844 1 98.12 78 LEU B C 1
ATOM 3276 O O . LEU B 1 78 ? 4.082 -21.109 -8.039 1 98.12 78 LEU B O 1
ATOM 3280 N N . GLU B 1 79 ? 5.02 -20 -6.316 1 96.06 79 GLU B N 1
ATOM 3281 C CA . GLU B 1 79 ? 6.133 -19.484 -7.105 1 96.06 79 GLU B CA 1
ATOM 3282 C C . GLU B 1 79 ? 7.359 -20.391 -6.992 1 96.06 79 GLU B C 1
ATOM 3284 O O . GLU B 1 79 ? 8.422 -20.078 -7.527 1 96.06 79 GLU B O 1
ATOM 3289 N N . GLY B 1 80 ? 7.172 -21.516 -6.246 1 97.31 80 GLY B N 1
ATOM 3290 C CA . GLY B 1 80 ? 8.328 -22.359 -5.973 1 97.31 80 GLY B CA 1
ATOM 3291 C C . GLY B 1 80 ? 9.328 -21.703 -5.027 1 97.31 80 GLY B C 1
ATOM 3292 O O . GLY B 1 80 ? 9.078 -20.609 -4.523 1 97.31 80 GLY B O 1
ATOM 3293 N N . PHE B 1 81 ? 10.398 -22.484 -4.727 1 97.19 81 PHE B N 1
ATOM 3294 C CA . PHE B 1 81 ? 11.469 -21.969 -3.883 1 97.19 81 PHE B CA 1
ATOM 3295 C C . PHE B 1 81 ? 12.438 -21.125 -4.703 1 97.19 81 PHE B C 1
ATOM 3297 O O . PHE B 1 81 ? 12.539 -21.281 -5.922 1 97.19 81 PHE B O 1
ATOM 3304 N N . TYR B 1 82 ? 13.117 -20.219 -4.094 1 94.12 82 TYR B N 1
ATOM 3305 C CA . TYR B 1 82 ? 13.938 -19.266 -4.816 1 94.12 82 TYR B CA 1
ATOM 3306 C C . TYR B 1 82 ? 15.375 -19.75 -4.922 1 94.12 82 TYR B C 1
ATOM 3308 O O . TYR B 1 82 ? 16.109 -19.344 -5.828 1 94.12 82 TYR B O 1
ATOM 3316 N N . SER B 1 83 ? 15.789 -20.594 -3.969 1 93.88 83 SER B N 1
ATOM 3317 C CA . SER B 1 83 ? 17.156 -21.094 -3.957 1 93.88 83 SER B CA 1
ATOM 3318 C C . SER B 1 83 ? 17.234 -22.5 -3.373 1 93.88 83 SER B C 1
ATOM 3320 O O . SER B 1 83 ? 16.312 -22.938 -2.682 1 93.88 83 SER B O 1
ATOM 3322 N N . ALA B 1 84 ? 18.344 -23.141 -3.662 1 96.19 84 ALA B N 1
ATOM 3323 C CA . ALA B 1 84 ? 18.562 -24.5 -3.158 1 96.19 84 ALA B CA 1
ATOM 3324 C C . ALA B 1 84 ? 18.531 -24.531 -1.633 1 96.19 84 ALA B C 1
ATOM 3326 O O . ALA B 1 84 ? 18.094 -25.516 -1.035 1 96.19 84 ALA B O 1
ATOM 3327 N N . GLY B 1 85 ? 18.953 -23.438 -1.024 1 95.44 85 GLY B N 1
ATOM 3328 C CA . GLY B 1 85 ? 18.969 -23.344 0.427 1 95.44 85 GLY B CA 1
ATOM 3329 C C . GLY B 1 85 ? 17.594 -23.406 1.054 1 95.44 85 GLY B C 1
ATOM 3330 O O . GLY B 1 85 ? 17.453 -23.641 2.256 1 95.44 85 GLY B O 1
ATOM 3331 N N . ASP B 1 86 ? 16.531 -23.266 0.281 1 96.5 86 ASP B N 1
ATOM 3332 C CA . ASP B 1 86 ? 15.164 -23.312 0.768 1 96.5 86 ASP B CA 1
ATOM 3333 C C . ASP B 1 86 ? 14.664 -24.75 0.917 1 96.5 86 ASP B C 1
ATOM 3335 O O . ASP B 1 86 ? 13.711 -25 1.648 1 96.5 86 ASP B O 1
ATOM 3339 N N . LEU B 1 87 ? 15.266 -25.688 0.206 1 98.06 87 LEU B N 1
ATOM 3340 C CA . LEU B 1 87 ? 14.742 -27.031 0.072 1 98.06 87 LEU B CA 1
ATOM 3341 C C . LEU B 1 87 ? 14.688 -27.734 1.427 1 98.06 87 LEU B C 1
ATOM 3343 O O . LEU B 1 87 ? 13.672 -28.328 1.785 1 98.06 87 LEU B O 1
ATOM 3347 N N . PRO B 1 88 ? 15.781 -27.625 2.287 1 97.94 88 PRO B N 1
ATOM 3348 C CA . PRO B 1 88 ? 15.664 -28.25 3.607 1 97.94 88 PRO B CA 1
ATOM 3349 C C . PRO B 1 88 ? 14.523 -27.672 4.438 1 97.94 88 PRO B C 1
ATOM 3351 O O . PRO B 1 88 ? 13.914 -28.375 5.238 1 97.94 88 PRO B O 1
ATOM 3354 N N . ILE B 1 89 ? 14.234 -26.375 4.238 1 97.56 89 ILE B N 1
ATOM 3355 C CA . ILE B 1 89 ? 13.148 -25.719 4.957 1 97.56 89 ILE B CA 1
ATOM 3356 C C . ILE B 1 89 ? 11.805 -26.297 4.52 1 97.56 89 ILE B C 1
ATOM 3358 O O . ILE B 1 89 ? 10.93 -26.531 5.352 1 97.56 89 ILE B O 1
ATOM 3362 N N . LEU B 1 90 ? 11.656 -26.5 3.207 1 98.19 90 LEU B N 1
ATOM 3363 C CA . LEU B 1 90 ? 10.43 -27.094 2.691 1 98.19 90 LEU B CA 1
ATOM 3364 C C . LEU B 1 90 ? 10.195 -28.469 3.301 1 98.19 90 LEU B C 1
ATOM 3366 O O . LEU B 1 90 ? 9.086 -28.781 3.736 1 98.19 90 LEU B O 1
ATOM 3370 N N . VAL B 1 91 ? 11.242 -29.281 3.346 1 98.12 91 VAL B N 1
ATOM 3371 C CA . VAL B 1 91 ? 11.141 -30.641 3.859 1 98.12 91 VAL B CA 1
ATOM 3372 C C . VAL B 1 91 ? 10.805 -30.609 5.348 1 98.12 91 VAL B C 1
ATOM 3374 O O . VAL B 1 91 ? 9.875 -31.297 5.797 1 98.12 91 VAL B O 1
ATOM 3377 N N . ALA B 1 92 ? 11.523 -29.766 6.078 1 97.81 92 ALA B N 1
ATOM 3378 C CA . ALA B 1 92 ? 11.367 -29.688 7.527 1 97.81 92 ALA B CA 1
ATOM 3379 C C . ALA B 1 92 ? 9.953 -29.25 7.902 1 97.81 92 ALA B C 1
ATOM 3381 O O . ALA B 1 92 ? 9.445 -29.609 8.969 1 97.81 92 ALA B O 1
ATOM 3382 N N . ASN B 1 93 ? 9.289 -28.531 7.031 1 98.06 93 ASN B N 1
ATOM 3383 C CA . ASN B 1 93 ? 7.992 -27.953 7.359 1 98.06 93 ASN B CA 1
ATOM 3384 C C . ASN B 1 93 ? 6.879 -28.562 6.516 1 98.06 93 ASN B C 1
ATOM 3386 O O . ASN B 1 93 ? 5.746 -28.078 6.527 1 98.06 93 ASN B O 1
ATOM 3390 N N . ASN B 1 94 ? 7.191 -29.578 5.715 1 98.06 94 ASN B N 1
ATOM 3391 C CA . ASN B 1 94 ? 6.234 -30.281 4.863 1 98.06 94 ASN B CA 1
ATOM 3392 C C . ASN B 1 94 ? 5.5 -29.312 3.936 1 98.06 94 ASN B C 1
ATOM 3394 O O . ASN B 1 94 ? 4.27 -29.281 3.912 1 98.06 94 ASN B O 1
ATOM 3398 N N . ILE B 1 95 ? 6.258 -28.5 3.281 1 98.5 95 ILE B N 1
ATOM 3399 C CA . ILE B 1 95 ? 5.738 -27.531 2.314 1 98.5 95 ILE B CA 1
ATOM 3400 C C . ILE B 1 95 ? 5.941 -28.062 0.897 1 98.5 95 ILE B C 1
ATOM 3402 O O . ILE B 1 95 ? 7.039 -28.516 0.546 1 98.5 95 ILE B O 1
ATOM 3406 N N . GLN B 1 96 ? 4.859 -28.094 0.103 1 98.81 96 GLN B N 1
ATOM 3407 C CA . GLN B 1 96 ? 4.918 -28.5 -1.3 1 98.81 96 GLN B CA 1
ATOM 3408 C C . GLN B 1 96 ? 5.391 -27.344 -2.18 1 98.81 96 GLN B C 1
ATOM 3410 O O . GLN B 1 96 ? 5.309 -26.188 -1.785 1 98.81 96 GLN B O 1
ATOM 3415 N N . THR B 1 97 ? 5.914 -27.688 -3.357 1 98.81 97 THR B N 1
ATOM 3416 C CA . THR B 1 97 ? 6.48 -26.609 -4.156 1 98.81 97 THR B CA 1
ATOM 3417 C C . THR B 1 97 ? 6.137 -26.781 -5.633 1 98.81 97 THR B C 1
ATOM 3419 O O . THR B 1 97 ? 6.125 -27.906 -6.141 1 98.81 97 THR B O 1
ATOM 3422 N N . ALA B 1 98 ? 5.812 -25.719 -6.285 1 98.75 98 ALA B N 1
ATOM 3423 C CA . ALA B 1 98 ? 5.816 -25.688 -7.746 1 98.75 98 ALA B CA 1
ATOM 3424 C C . ALA B 1 98 ? 7.242 -25.75 -8.289 1 98.75 98 ALA B C 1
ATOM 3426 O O . ALA B 1 98 ? 8.18 -25.25 -7.652 1 98.75 98 ALA B O 1
ATOM 3427 N N . VAL B 1 99 ? 7.445 -26.328 -9.383 1 98.75 99 VAL B N 1
ATOM 3428 C CA . VAL B 1 99 ? 8.672 -26.297 -10.172 1 98.75 99 VAL B CA 1
ATOM 3429 C C . VAL B 1 99 ? 8.367 -25.734 -11.562 1 98.75 99 VAL B C 1
ATOM 3431 O O . VAL B 1 99 ? 7.531 -26.266 -12.289 1 98.75 99 VAL B O 1
ATOM 3434 N N . HIS B 1 100 ? 9.055 -24.656 -11.875 1 98 100 HIS B N 1
ATOM 3435 C CA . HIS B 1 100 ? 8.664 -23.969 -13.102 1 98 100 HIS B CA 1
ATOM 3436 C C . HIS B 1 100 ? 9.891 -23.594 -13.938 1 98 100 HIS B C 1
ATOM 3438 O O . HIS B 1 100 ? 9.758 -23 -15 1 98 100 HIS B O 1
ATOM 3444 N N . CYS B 1 101 ? 11.117 -23.938 -13.484 1 96.75 101 CYS B N 1
ATOM 3445 C CA . CYS B 1 101 ? 12.305 -23.578 -14.25 1 96.75 101 CYS B CA 1
ATOM 3446 C C . CYS B 1 101 ? 13.422 -24.578 -14.023 1 96.75 101 CYS B C 1
ATOM 3448 O O . CYS B 1 101 ? 13.336 -25.438 -13.133 1 96.75 101 CYS B O 1
ATOM 3450 N N . LYS B 1 102 ? 14.477 -24.453 -14.812 1 97.12 102 LYS B N 1
ATOM 3451 C CA . LYS B 1 102 ? 15.594 -25.391 -14.805 1 97.12 102 LYS B CA 1
ATOM 3452 C C . LYS B 1 102 ? 16.391 -25.297 -13.508 1 97.12 102 LYS B C 1
ATOM 3454 O O . LYS B 1 102 ? 16.875 -26.297 -12.984 1 97.12 102 LYS B O 1
ATOM 3459 N N . GLU B 1 103 ? 16.516 -24.125 -12.984 1 97.38 103 GLU B N 1
ATOM 3460 C CA . GLU B 1 103 ? 17.281 -23.906 -11.75 1 97.38 103 GLU B CA 1
ATOM 3461 C C . GLU B 1 103 ? 16.672 -24.688 -10.586 1 97.38 103 GLU B C 1
ATOM 3463 O O . GLU B 1 103 ? 17.375 -25.281 -9.789 1 97.38 103 GLU B O 1
ATOM 3468 N N . GLN B 1 104 ? 15.398 -24.672 -10.5 1 98.12 104 GLN B N 1
ATOM 3469 C CA . GLN B 1 104 ? 14.703 -25.406 -9.453 1 98.12 104 GLN B CA 1
ATOM 3470 C C . GLN B 1 104 ? 14.859 -26.922 -9.641 1 98.12 104 GLN B C 1
ATOM 3472 O O . GLN B 1 104 ? 15.094 -27.656 -8.672 1 98.12 104 GLN B O 1
ATOM 3477 N N . LEU B 1 105 ? 14.688 -27.375 -10.914 1 98.56 105 LEU B N 1
ATOM 3478 C CA . LEU B 1 105 ? 14.867 -28.797 -11.219 1 98.56 105 LEU B CA 1
ATOM 3479 C C . LEU B 1 105 ? 16.25 -29.266 -10.812 1 98.56 105 LEU B C 1
ATOM 3481 O O . LEU B 1 105 ? 16.391 -30.281 -10.117 1 98.56 105 LEU B O 1
ATOM 3485 N N . GLU B 1 106 ? 17.25 -28.516 -11.203 1 98.56 106 GLU B N 1
ATOM 3486 C CA . GLU B 1 106 ? 18.625 -28.875 -10.898 1 98.56 106 GLU B CA 1
ATOM 3487 C C . GLU B 1 106 ? 18.891 -28.844 -9.391 1 98.56 106 GLU B C 1
ATOM 3489 O O . GLU B 1 106 ? 19.625 -29.672 -8.867 1 98.56 106 GLU B O 1
ATOM 3494 N N . ALA B 1 107 ? 18.328 -27.875 -8.711 1 98.38 107 ALA B N 1
ATOM 3495 C CA . ALA B 1 107 ? 18.453 -27.797 -7.262 1 98.38 107 ALA B CA 1
ATOM 3496 C C . ALA B 1 107 ? 17.906 -29.047 -6.594 1 98.38 107 ALA B C 1
ATOM 3498 O O . ALA B 1 107 ? 18.531 -29.594 -5.68 1 98.38 107 ALA B O 1
ATOM 3499 N N . LEU B 1 108 ? 16.781 -29.516 -7.035 1 98.69 108 LEU B N 1
ATOM 3500 C CA . LEU B 1 108 ? 16.172 -30.719 -6.5 1 98.69 108 LEU B CA 1
ATOM 3501 C C . LEU B 1 108 ? 17.078 -31.938 -6.754 1 98.69 108 LEU B C 1
ATOM 3503 O O . LEU B 1 108 ? 17.312 -32.75 -5.852 1 98.69 108 LEU B O 1
ATOM 3507 N N . GLU B 1 109 ? 17.562 -32.031 -8 1 98.69 109 GLU B N 1
ATOM 3508 C CA . GLU B 1 109 ? 18.391 -33.156 -8.406 1 98.69 109 GLU B CA 1
ATOM 3509 C C . GLU B 1 109 ? 19.672 -33.219 -7.594 1 98.69 109 GLU B C 1
ATOM 3511 O O . GLU B 1 109 ? 20.188 -34.312 -7.34 1 98.69 109 GLU B O 1
ATOM 3516 N N . ASN B 1 110 ? 20.141 -32.094 -7.172 1 98.38 110 ASN B N 1
ATOM 3517 C CA . ASN B 1 110 ? 21.453 -32.031 -6.547 1 98.38 110 ASN B CA 1
ATOM 3518 C C . ASN B 1 110 ? 21.359 -31.984 -5.027 1 98.38 110 ASN B C 1
ATOM 3520 O O . ASN B 1 110 ? 22.375 -32 -4.328 1 98.38 110 ASN B O 1
ATOM 3524 N N . ALA B 1 111 ? 20.203 -31.938 -4.543 1 98.12 111 ALA B N 1
ATOM 3525 C CA . ALA B 1 111 ? 20.016 -31.766 -3.105 1 98.12 111 ALA B CA 1
ATOM 3526 C C . ALA B 1 111 ? 20.156 -33.094 -2.367 1 98.12 111 ALA B C 1
ATOM 3528 O O . ALA B 1 111 ? 20 -34.156 -2.963 1 98.12 111 ALA B O 1
ATOM 3529 N N . ASP B 1 112 ? 20.625 -33 -1.136 1 98 112 ASP B N 1
ATOM 3530 C CA . ASP B 1 112 ? 20.562 -34.094 -0.172 1 98 112 ASP B CA 1
ATOM 3531 C C . ASP B 1 112 ? 19.531 -33.812 0.926 1 98 112 ASP B C 1
ATOM 3533 O O . ASP B 1 112 ? 19.828 -33.094 1.872 1 98 112 ASP B O 1
ATOM 3537 N N . LEU B 1 113 ? 18.406 -34.375 0.749 1 98.19 113 LEU B N 1
ATOM 3538 C CA . LEU B 1 113 ? 17.281 -34.031 1.629 1 98.19 113 LEU B CA 1
ATOM 3539 C C . LEU B 1 113 ? 16.922 -35.219 2.514 1 98.19 113 LEU B C 1
ATOM 3541 O O . LEU B 1 113 ? 17.172 -36.375 2.146 1 98.19 113 LEU B O 1
ATOM 3545 N N . GLU B 1 114 ? 16.312 -34.969 3.639 1 98 114 GLU B N 1
ATOM 3546 C CA . GLU B 1 114 ? 15.906 -36 4.582 1 98 114 GLU B CA 1
ATOM 3547 C C . GLU B 1 114 ? 14.688 -36.781 4.066 1 98 114 GLU B C 1
ATOM 3549 O O . GLU B 1 114 ? 14.398 -37.875 4.543 1 98 114 GLU B O 1
ATOM 3554 N N . GLY B 1 115 ? 14 -36.25 3.127 1 97.69 115 GLY B N 1
ATOM 3555 C CA . GLY B 1 115 ? 12.828 -36.844 2.498 1 97.69 115 GLY B CA 1
ATOM 3556 C C . GLY B 1 115 ? 12.422 -36.156 1.217 1 97.69 115 GLY B C 1
ATOM 3557 O O . GLY B 1 115 ? 12.883 -35.031 0.938 1 97.69 115 GLY B O 1
ATOM 3558 N N . PRO B 1 116 ? 11.586 -36.781 0.509 1 98.25 116 PRO B N 1
ATOM 3559 C CA . PRO B 1 116 ? 11.188 -36.156 -0.762 1 98.25 116 PRO B CA 1
ATOM 3560 C C . PRO B 1 116 ? 10.203 -35.031 -0.58 1 98.25 116 PRO B C 1
ATOM 3562 O O . PRO B 1 116 ? 9.516 -34.938 0.444 1 98.25 116 PRO B O 1
ATOM 3565 N N . VAL B 1 117 ? 10.188 -34.188 -1.506 1 98.44 117 VAL B N 1
ATOM 3566 C CA . VAL B 1 117 ? 9.266 -33.031 -1.525 1 98.44 117 VAL B CA 1
ATOM 3567 C C . VAL B 1 117 ? 8.172 -33.281 -2.559 1 98.44 117 VAL B C 1
ATOM 3569 O O . VAL B 1 117 ? 8.43 -33.844 -3.627 1 98.44 117 VAL B O 1
ATOM 3572 N N . VAL B 1 118 ? 6.949 -32.906 -2.219 1 98.62 118 VAL B N 1
ATOM 3573 C CA . VAL B 1 118 ? 5.848 -32.969 -3.174 1 98.62 118 VAL B CA 1
ATOM 3574 C C . VAL B 1 118 ? 5.969 -31.859 -4.195 1 98.62 118 VAL B C 1
ATOM 3576 O O . VAL B 1 118 ? 6.051 -30.688 -3.83 1 98.62 118 VAL B O 1
ATOM 3579 N N . VAL B 1 119 ? 5.902 -32.25 -5.457 1 98.75 119 VAL B N 1
ATOM 3580 C CA . VAL B 1 119 ? 6.184 -31.281 -6.52 1 98.75 119 VAL B CA 1
ATOM 3581 C C . VAL B 1 119 ? 4.965 -31.141 -7.43 1 98.75 119 VAL B C 1
ATOM 3583 O O . VAL B 1 119 ? 4.355 -32.156 -7.816 1 98.75 119 VAL B O 1
ATOM 3586 N N . TRP B 1 120 ? 4.586 -29.906 -7.699 1 98.88 120 TRP B N 1
ATOM 3587 C CA . TRP B 1 120 ? 3.658 -29.531 -8.766 1 98.88 120 TRP B CA 1
ATOM 3588 C C . TRP B 1 120 ? 4.406 -28.984 -9.977 1 98.88 120 TRP B C 1
ATOM 3590 O O . TRP B 1 120 ? 4.926 -27.875 -9.938 1 98.88 120 TRP B O 1
ATOM 3600 N N . LEU B 1 121 ? 4.48 -29.703 -11.047 1 98.81 121 LEU B N 1
ATOM 3601 C CA . LEU B 1 121 ? 5.121 -29.203 -12.25 1 98.81 121 LEU B CA 1
ATOM 3602 C C . LEU B 1 121 ? 4.238 -28.156 -12.945 1 98.81 121 LEU B C 1
ATOM 3604 O O . LEU B 1 121 ? 3.104 -28.469 -13.328 1 98.81 121 LEU B O 1
ATOM 3608 N N . LYS B 1 122 ? 4.695 -26.969 -13.023 1 98.75 122 LYS B N 1
ATOM 3609 C CA . LYS B 1 122 ? 3.953 -25.875 -13.664 1 98.75 122 LYS B CA 1
ATOM 3610 C C . LYS B 1 122 ? 4.305 -25.781 -15.141 1 98.75 122 LYS B C 1
ATOM 3612 O O . LYS B 1 122 ? 5.48 -25.656 -15.5 1 98.75 122 LYS B O 1
ATOM 3617 N N . VAL B 1 123 ? 3.301 -25.781 -15.93 1 97.94 123 VAL B N 1
ATOM 3618 C CA . VAL B 1 123 ? 3.459 -25.703 -17.375 1 97.94 123 VAL B CA 1
ATOM 3619 C C . VAL B 1 123 ? 3.062 -24.312 -17.875 1 97.94 123 VAL B C 1
ATOM 3621 O O . VAL B 1 123 ? 2.068 -23.75 -17.406 1 97.94 123 VAL B O 1
ATOM 3624 N N . ASP B 1 124 ? 3.906 -23.75 -18.719 1 97.88 124 ASP B N 1
ATOM 3625 C CA . ASP B 1 124 ? 3.531 -22.531 -19.422 1 97.88 124 ASP B CA 1
ATOM 3626 C C . ASP B 1 124 ? 2.604 -22.828 -20.594 1 97.88 124 ASP B C 1
ATOM 3628 O O . ASP B 1 124 ? 3.068 -23.062 -21.719 1 97.88 124 ASP B O 1
ATOM 3632 N N . SER B 1 125 ? 1.356 -22.688 -20.359 1 97.44 125 SER B N 1
ATOM 3633 C CA . SER B 1 125 ? 0.387 -23.047 -21.375 1 97.44 125 SER B CA 1
ATOM 3634 C C . SER B 1 125 ? 0.077 -21.875 -22.297 1 97.44 125 SER B C 1
ATOM 3636 O O . SER B 1 125 ? -0.655 -22 -23.266 1 97.44 125 SER B O 1
ATOM 3638 N N . GLY B 1 126 ? 0.656 -20.688 -21.938 1 94.94 126 GLY B N 1
ATOM 3639 C CA . GLY B 1 126 ? 0.378 -19.578 -22.844 1 94.94 126 GLY B CA 1
ATOM 3640 C C . GLY B 1 126 ? 0.606 -18.219 -22.219 1 94.94 126 GLY B C 1
ATOM 3641 O O . GLY B 1 126 ? 0.706 -17.219 -22.922 1 94.94 126 GLY B O 1
ATOM 3642 N N . MET B 1 127 ? 0.708 -18.109 -20.875 1 94.94 127 MET B N 1
ATOM 3643 C CA . MET B 1 127 ? 0.859 -16.859 -20.156 1 94.94 127 MET B CA 1
ATOM 3644 C C . MET B 1 127 ? 2.291 -16.344 -20.25 1 94.94 127 MET B C 1
ATOM 3646 O O . MET B 1 127 ? 2.527 -15.133 -20.156 1 94.94 127 MET B O 1
ATOM 3650 N N . HIS B 1 128 ? 3.289 -17.156 -20.375 1 95.56 128 HIS B N 1
ATOM 3651 C CA . HIS B 1 128 ? 4.715 -16.906 -20.547 1 95.56 128 HIS B CA 1
ATOM 3652 C C . HIS B 1 128 ? 5.277 -16.078 -19.406 1 95.56 128 HIS B C 1
ATOM 3654 O O . HIS B 1 128 ? 6.039 -15.141 -19.625 1 95.56 128 HIS B O 1
ATOM 3660 N N . ARG B 1 129 ? 4.781 -16.312 -18.188 1 94.81 129 ARG B N 1
ATOM 3661 C CA . ARG B 1 129 ? 5.301 -15.719 -16.969 1 94.81 129 ARG B CA 1
ATOM 3662 C C . ARG B 1 129 ? 6.121 -16.719 -16.172 1 94.81 129 ARG B C 1
ATOM 3664 O O . ARG B 1 129 ? 7.348 -16.625 -16.109 1 94.81 129 ARG B O 1
ATOM 3671 N N . LEU B 1 130 ? 5.52 -17.766 -15.727 1 96.94 130 LEU B N 1
ATOM 3672 C CA . LEU B 1 130 ? 6.199 -18.891 -15.109 1 96.94 130 LEU B CA 1
ATOM 3673 C C . LEU B 1 130 ? 5.762 -20.203 -15.758 1 96.94 130 LEU B C 1
ATOM 3675 O O . LEU B 1 130 ? 4.672 -20.281 -16.328 1 96.94 130 LEU B O 1
ATOM 3679 N N . GLY B 1 131 ? 6.641 -21.219 -15.648 1 98 131 GLY B N 1
ATOM 3680 C CA . GLY B 1 131 ? 6.293 -22.547 -16.141 1 98 131 GLY B CA 1
ATOM 3681 C C . GLY B 1 131 ? 7.219 -23.047 -17.234 1 98 131 GLY B C 1
ATOM 3682 O O . GLY B 1 131 ? 7.777 -22.25 -17.984 1 98 131 GLY B O 1
ATOM 3683 N N . ILE B 1 132 ? 7.258 -24.297 -17.391 1 97.5 132 ILE B N 1
ATOM 3684 C CA . ILE B 1 132 ? 8.102 -24.891 -18.438 1 97.5 132 ILE B CA 1
ATOM 3685 C C . ILE B 1 132 ? 7.352 -24.875 -19.766 1 97.5 132 ILE B C 1
ATOM 3687 O O . ILE B 1 132 ? 6.121 -24.984 -19.797 1 97.5 132 ILE B O 1
ATOM 3691 N N . ARG B 1 133 ? 8.047 -24.828 -20.797 1 97.12 133 ARG B N 1
ATOM 3692 C CA . ARG B 1 133 ? 7.449 -24.828 -22.125 1 97.12 133 ARG B CA 1
ATOM 3693 C C . ARG B 1 133 ? 6.93 -26.219 -22.484 1 97.12 133 ARG B C 1
ATOM 3695 O O . ARG B 1 133 ? 7.473 -27.234 -22.031 1 97.12 133 ARG B O 1
ATOM 3702 N N . PRO B 1 134 ? 5.934 -26.219 -23.375 1 97.62 134 PRO B N 1
ATOM 3703 C CA . PRO B 1 134 ? 5.371 -27.516 -23.781 1 97.62 134 PRO B CA 1
ATOM 3704 C C . PRO B 1 134 ? 6.422 -28.453 -24.359 1 97.62 134 PRO B C 1
ATOM 3706 O O . PRO B 1 134 ? 6.391 -29.656 -24.078 1 97.62 134 PRO B O 1
ATOM 3709 N N . GLU B 1 135 ? 7.398 -27.922 -25.047 1 96.94 135 GLU B N 1
ATOM 3710 C CA . GLU B 1 135 ? 8.398 -28.766 -25.703 1 96.94 135 GLU B CA 1
ATOM 3711 C C . GLU B 1 135 ? 9.359 -29.375 -24.688 1 96.94 135 GLU B C 1
ATOM 3713 O O . GLU B 1 135 ? 10.078 -30.328 -24.984 1 96.94 135 GLU B O 1
ATOM 3718 N N . GLU B 1 136 ? 9.414 -28.812 -23.5 1 97.12 136 GLU B N 1
ATOM 3719 C CA . GLU B 1 136 ? 10.312 -29.281 -22.453 1 97.12 136 GLU B CA 1
ATOM 3720 C C . GLU B 1 136 ? 9.602 -30.25 -21.516 1 97.12 136 GLU B C 1
ATOM 3722 O O . GLU B 1 136 ? 10.234 -30.891 -20.672 1 97.12 136 GLU B O 1
ATOM 3727 N N . TYR B 1 137 ? 8.336 -30.438 -21.688 1 97.81 137 TYR B N 1
ATOM 3728 C CA . TYR B 1 137 ? 7.461 -31.094 -20.719 1 97.81 137 TYR B CA 1
ATOM 3729 C C . TYR B 1 137 ? 7.945 -32.5 -20.422 1 97.81 137 TYR B C 1
ATOM 3731 O O . TYR B 1 137 ? 8.188 -32.844 -19.25 1 97.81 137 TYR B O 1
ATOM 3739 N N . GLN B 1 138 ? 8.148 -33.25 -21.438 1 97.88 138 GLN B N 1
ATOM 3740 C CA . GLN B 1 138 ? 8.484 -34.656 -21.25 1 97.88 138 GLN B CA 1
ATOM 3741 C C . GLN B 1 138 ? 9.836 -34.812 -20.547 1 97.88 138 GLN B C 1
ATOM 3743 O O . GLN B 1 138 ? 10.008 -35.688 -19.688 1 97.88 138 GLN B O 1
ATOM 3748 N N . GLU B 1 139 ? 10.758 -34 -20.953 1 98.31 139 GLU B N 1
ATOM 3749 C CA . GLU B 1 139 ? 12.07 -34.031 -20.312 1 98.31 139 GLU B CA 1
ATOM 3750 C C . GLU B 1 139 ? 11.961 -33.781 -18.812 1 98.31 139 GLU B C 1
ATOM 3752 O O . GLU B 1 139 ? 12.562 -34.469 -18 1 98.31 139 GLU B O 1
ATOM 3757 N N . TYR B 1 140 ? 11.258 -32.75 -18.406 1 98.5 140 TYR B N 1
ATOM 3758 C CA . TYR B 1 140 ? 11.078 -32.406 -17 1 98.5 140 TYR B CA 1
ATOM 3759 C C . TYR B 1 140 ? 10.383 -33.531 -16.234 1 98.5 140 TYR B C 1
ATOM 3761 O O . TYR B 1 140 ? 10.781 -33.906 -15.133 1 98.5 140 TYR B O 1
ATOM 3769 N N . VAL B 1 141 ? 9.328 -34.094 -16.828 1 98.44 141 VAL B N 1
ATOM 3770 C CA . VAL B 1 141 ? 8.586 -35.188 -16.188 1 98.44 141 VAL B CA 1
ATOM 3771 C C . VAL B 1 141 ? 9.523 -36.375 -15.922 1 98.44 141 VAL B C 1
ATOM 3773 O O . VAL B 1 141 ? 9.57 -36.906 -14.805 1 98.44 141 VAL B O 1
ATOM 3776 N N . ASP B 1 142 ? 10.305 -36.719 -16.953 1 98.44 142 ASP B N 1
ATOM 3777 C CA . ASP B 1 142 ? 11.219 -37.844 -16.828 1 98.44 142 ASP B CA 1
ATOM 3778 C C . ASP B 1 142 ? 12.25 -37.594 -15.727 1 98.44 142 ASP B C 1
ATOM 3780 O O . ASP B 1 142 ? 12.5 -38.469 -14.883 1 98.44 142 ASP B O 1
ATOM 3784 N N . ARG B 1 143 ? 12.789 -36.438 -15.711 1 98.69 143 ARG B N 1
ATOM 3785 C CA . ARG B 1 143 ? 13.828 -36.094 -14.758 1 98.69 143 ARG B CA 1
ATOM 3786 C C . ARG B 1 143 ? 13.273 -36 -13.344 1 98.69 143 ARG B C 1
ATOM 3788 O O . ARG B 1 143 ? 13.906 -36.469 -12.391 1 98.69 143 ARG B O 1
ATOM 3795 N N . LEU B 1 144 ? 12.125 -35.469 -13.164 1 98.69 144 LEU B N 1
ATOM 3796 C CA . LEU B 1 144 ? 11.5 -35.375 -11.852 1 98.69 144 LEU B CA 1
ATOM 3797 C C . LEU B 1 144 ? 11.117 -36.75 -11.32 1 98.69 144 LEU B C 1
ATOM 3799 O O . LEU B 1 144 ? 11.242 -37 -10.125 1 98.69 144 LEU B O 1
ATOM 3803 N N . HIS B 1 145 ? 10.625 -37.656 -12.203 1 98.25 145 HIS B N 1
ATOM 3804 C CA . HIS B 1 145 ? 10.289 -39 -11.805 1 98.25 145 HIS B CA 1
ATOM 3805 C C . HIS B 1 145 ? 11.531 -39.75 -11.352 1 98.25 145 HIS B C 1
ATOM 3807 O O . HIS B 1 145 ? 11.453 -40.594 -10.445 1 98.25 145 HIS B O 1
ATOM 3813 N N . ALA B 1 146 ? 12.617 -39.438 -11.93 1 98.31 146 ALA B N 1
ATOM 3814 C CA . ALA B 1 146 ? 13.867 -40.156 -11.633 1 98.31 146 ALA B CA 1
ATOM 3815 C C . ALA B 1 146 ? 14.531 -39.562 -10.391 1 98.31 146 ALA B C 1
ATOM 3817 O O . ALA B 1 146 ? 15.453 -40.156 -9.828 1 98.31 146 ALA B O 1
ATOM 3818 N N . CYS B 1 147 ? 14.125 -38.5 -9.914 1 98.56 147 CYS B N 1
ATOM 3819 C CA . CYS B 1 147 ? 14.766 -37.781 -8.82 1 98.56 147 CYS B CA 1
ATOM 3820 C C . CYS B 1 147 ? 14.328 -38.312 -7.469 1 98.56 147 CYS B C 1
ATOM 3822 O O . CYS B 1 147 ? 13.148 -38.25 -7.117 1 98.56 147 CYS B O 1
ATOM 3824 N N . LYS B 1 148 ? 15.211 -38.75 -6.66 1 98.19 148 LYS B N 1
ATOM 3825 C CA . LYS B 1 148 ? 14.914 -39.375 -5.363 1 98.19 148 LYS B CA 1
ATOM 3826 C C . LYS B 1 148 ? 14.32 -38.344 -4.406 1 98.19 148 LYS B C 1
ATOM 3828 O O . LYS B 1 148 ? 13.641 -38.688 -3.439 1 98.19 148 LYS B O 1
ATOM 3833 N N . ASN B 1 149 ? 14.578 -37.031 -4.645 1 98.62 149 ASN B N 1
ATOM 3834 C CA . ASN B 1 149 ? 14.141 -35.969 -3.758 1 98.62 149 ASN B CA 1
ATOM 3835 C C . ASN B 1 149 ? 12.711 -35.531 -4.062 1 98.62 149 ASN B C 1
ATOM 3837 O O . ASN B 1 149 ? 12.203 -34.562 -3.465 1 98.62 149 ASN B O 1
ATOM 3841 N N . VAL B 1 150 ? 12.086 -36.219 -5 1 98.75 150 VAL B N 1
ATOM 3842 C CA . VAL B 1 150 ? 10.742 -35.844 -5.43 1 98.75 150 VAL B CA 1
ATOM 3843 C C . VAL B 1 150 ? 9.758 -36.969 -5.117 1 98.75 150 VAL B C 1
ATOM 3845 O O . VAL B 1 150 ? 9.961 -38.125 -5.535 1 98.75 150 VAL B O 1
ATOM 3848 N N . ALA B 1 151 ? 8.766 -36.594 -4.371 1 98.31 151 ALA B N 1
ATOM 3849 C CA . ALA B 1 151 ? 7.707 -37.562 -4.059 1 98.31 151 ALA B CA 1
ATOM 3850 C C . ALA B 1 151 ? 6.883 -37.906 -5.301 1 98.31 151 ALA B C 1
ATOM 3852 O O . ALA B 1 151 ? 6.648 -37.031 -6.145 1 98.31 151 ALA B O 1
ATOM 3853 N N . GLN B 1 152 ? 6.441 -39.156 -5.414 1 97.38 152 GLN B N 1
ATOM 3854 C CA . GLN B 1 152 ? 5.59 -39.625 -6.512 1 97.38 152 GLN B CA 1
ATOM 3855 C C . GLN B 1 152 ? 4.172 -39.906 -6.031 1 97.38 152 GLN B C 1
ATOM 3857 O O . GLN B 1 152 ? 3.967 -40.312 -4.891 1 97.38 152 GLN B O 1
ATOM 3862 N N . PRO B 1 153 ? 3.115 -39.688 -6.855 1 97.69 153 PRO B N 1
ATOM 3863 C CA . PRO B 1 153 ? 3.207 -39.125 -8.211 1 97.69 153 PRO B CA 1
ATOM 3864 C C . PRO B 1 153 ? 3.365 -37.625 -8.227 1 97.69 153 PRO B C 1
ATOM 3866 O O . PRO B 1 153 ? 3.062 -36.938 -7.23 1 97.69 153 PRO B O 1
ATOM 3869 N N . LEU B 1 154 ? 3.795 -37.062 -9.375 1 98.19 154 LEU B N 1
ATOM 3870 C CA . LEU B 1 154 ? 3.82 -35.625 -9.594 1 98.19 154 LEU B CA 1
ATOM 3871 C C . LEU B 1 154 ? 2.404 -35.062 -9.641 1 98.19 154 LEU B C 1
ATOM 3873 O O . LEU B 1 154 ? 1.442 -35.781 -9.859 1 98.19 154 LEU B O 1
ATOM 3877 N N . ARG B 1 155 ? 2.297 -33.812 -9.375 1 98.69 155 ARG B N 1
ATOM 3878 C CA . ARG B 1 155 ? 1.105 -33.031 -9.711 1 98.69 155 ARG B CA 1
ATOM 3879 C C . ARG B 1 155 ? 1.407 -32 -10.805 1 98.69 155 ARG B C 1
ATOM 3881 O O . ARG B 1 155 ? 2.57 -31.688 -11.055 1 98.69 155 ARG B O 1
ATOM 3888 N N . TYR B 1 156 ? 0.361 -31.547 -11.477 1 98.81 156 TYR B N 1
ATOM 3889 C CA . TYR B 1 156 ? 0.539 -30.672 -12.641 1 98.81 156 TYR B CA 1
ATOM 3890 C C . TYR B 1 156 ? -0.362 -29.453 -12.547 1 98.81 156 TYR B C 1
ATOM 3892 O O . TYR B 1 156 ? -1.515 -29.547 -12.125 1 98.81 156 TYR B O 1
ATOM 3900 N N . MET B 1 157 ? 0.192 -28.328 -12.93 1 98.81 157 MET B N 1
ATOM 3901 C CA . MET B 1 157 ? -0.628 -27.125 -12.875 1 98.81 157 MET B CA 1
ATOM 3902 C C . MET B 1 157 ? -0.228 -26.141 -13.969 1 98.81 157 MET B C 1
ATOM 3904 O O . MET B 1 157 ? 0.846 -26.266 -14.562 1 98.81 157 MET B O 1
ATOM 3908 N N . SER B 1 158 ? -1.039 -25.234 -14.297 1 98.69 158 SER B N 1
ATOM 3909 C CA . SER B 1 158 ? -0.81 -24.062 -15.133 1 98.69 158 SER B CA 1
ATOM 3910 C C . SER B 1 158 ? -1.604 -22.859 -14.625 1 98.69 158 SER B C 1
ATOM 3912 O O . SER B 1 158 ? -2.195 -22.906 -13.547 1 98.69 158 SER B O 1
ATOM 3914 N N . HIS B 1 159 ? -1.445 -21.734 -15.219 1 98.25 159 HIS B N 1
ATOM 3915 C CA . HIS B 1 159 ? -2.152 -20.516 -14.828 1 98.25 159 HIS B CA 1
ATOM 3916 C C . HIS B 1 159 ? -2.641 -19.75 -16.047 1 98.25 159 HIS B C 1
ATOM 3918 O O . HIS B 1 159 ? -1.904 -19.594 -17.016 1 98.25 159 HIS B O 1
ATOM 3924 N N . PHE B 1 160 ? -3.879 -19.297 -15.984 1 98.06 160 PHE B N 1
ATOM 3925 C CA . PHE B 1 160 ? -4.504 -18.609 -17.109 1 98.06 160 PHE B CA 1
ATOM 3926 C C . PHE B 1 160 ? -4.047 -17.156 -17.188 1 98.06 160 PHE B C 1
ATOM 3928 O O . PHE B 1 160 ? -3.891 -16.5 -16.156 1 98.06 160 PHE B O 1
ATOM 3935 N N . GLY B 1 161 ? -3.924 -16.625 -18.406 1 96.38 161 GLY B N 1
ATOM 3936 C CA . GLY B 1 161 ? -3.607 -15.227 -18.625 1 96.38 161 GLY B CA 1
ATOM 3937 C C . GLY B 1 161 ? -4.832 -14.367 -18.875 1 96.38 161 GLY B C 1
ATOM 3938 O O . GLY B 1 161 ? -4.812 -13.156 -18.641 1 96.38 161 GLY B O 1
ATOM 3939 N N . CYS B 1 162 ? -5.953 -15.023 -19.312 1 97.44 162 CYS B N 1
ATOM 3940 C CA . CYS B 1 162 ? -7.086 -14.242 -19.797 1 97.44 162 CYS B CA 1
ATOM 3941 C C . CYS B 1 162 ? -8.406 -14.906 -19.422 1 97.44 162 CYS B C 1
ATOM 3943 O O . CYS B 1 162 ? -9.375 -14.836 -20.172 1 97.44 162 CYS B O 1
ATOM 3945 N N . ALA B 1 163 ? -8.422 -15.594 -18.297 1 97.56 163 ALA B N 1
ATOM 3946 C CA . ALA B 1 163 ? -9.609 -16.359 -17.938 1 97.56 163 ALA B CA 1
ATOM 3947 C C . ALA B 1 163 ? -10.797 -15.445 -17.656 1 97.56 163 ALA B C 1
ATOM 3949 O O . ALA B 1 163 ? -11.945 -15.875 -17.734 1 97.56 163 ALA B O 1
ATOM 3950 N N . ASP B 1 164 ? -10.586 -14.188 -17.312 1 97.06 164 ASP B N 1
ATOM 3951 C CA . ASP B 1 164 ? -11.656 -13.25 -16.984 1 97.06 164 ASP B CA 1
ATOM 3952 C C . ASP B 1 164 ? -12.219 -12.594 -18.25 1 97.06 164 ASP B C 1
ATOM 3954 O O . ASP B 1 164 ? -13.195 -11.844 -18.188 1 97.06 164 ASP B O 1
ATOM 3958 N N . GLU B 1 165 ? -11.555 -12.844 -19.344 1 96.69 165 GLU B N 1
ATOM 3959 C CA . GLU B 1 165 ? -12.023 -12.367 -20.641 1 96.69 165 GLU B CA 1
ATOM 3960 C C . GLU B 1 165 ? -12.75 -13.477 -21.406 1 96.69 165 GLU B C 1
ATOM 3962 O O . GLU B 1 165 ? -12.133 -14.195 -22.188 1 96.69 165 GLU B O 1
ATOM 3967 N N . LEU B 1 166 ? -14.008 -13.492 -21.312 1 95.62 166 LEU B N 1
ATOM 3968 C CA . LEU B 1 166 ? -14.805 -14.656 -21.703 1 95.62 166 LEU B CA 1
ATOM 3969 C C . LEU B 1 166 ? -14.82 -14.82 -23.219 1 95.62 166 LEU B C 1
ATOM 3971 O O . LEU B 1 166 ? -15.039 -15.922 -23.719 1 95.62 166 LEU B O 1
ATOM 3975 N N . ASP B 1 167 ? -14.586 -13.758 -23.953 1 94.81 167 ASP B N 1
ATOM 3976 C CA . ASP B 1 167 ? -14.602 -13.836 -25.406 1 94.81 167 ASP B CA 1
ATOM 3977 C C . ASP B 1 167 ? -13.195 -14.062 -25.969 1 94.81 167 ASP B C 1
ATOM 3979 O O . ASP B 1 167 ? -13.008 -14.148 -27.172 1 94.81 167 ASP B O 1
ATOM 3983 N N . ASN B 1 168 ? -12.234 -14.156 -25.094 1 94.56 168 ASN B N 1
ATOM 3984 C CA . ASN B 1 168 ? -10.852 -14.375 -25.5 1 94.56 168 ASN B CA 1
ATOM 3985 C C . ASN B 1 168 ? -10.555 -15.859 -25.719 1 94.56 168 ASN B C 1
ATOM 3987 O O . ASN B 1 168 ? -10.781 -16.672 -24.828 1 94.56 168 ASN B O 1
ATOM 3991 N N . PRO B 1 169 ? -10.078 -16.219 -26.922 1 95.31 169 PRO B N 1
ATOM 3992 C CA . PRO B 1 169 ? -9.844 -17.641 -27.203 1 95.31 169 PRO B CA 1
ATOM 3993 C C . PRO B 1 169 ? -8.664 -18.203 -26.422 1 95.31 169 PRO B C 1
ATOM 3995 O O . PRO B 1 169 ? -8.492 -19.422 -26.344 1 95.31 169 PRO B O 1
ATOM 3998 N N . THR B 1 170 ? -7.867 -17.406 -25.844 1 95.88 170 THR B N 1
ATOM 3999 C CA . THR B 1 170 ? -6.621 -17.797 -25.203 1 95.88 170 THR B CA 1
ATOM 4000 C C . THR B 1 170 ? -6.875 -18.844 -24.109 1 95.88 170 THR B C 1
ATOM 4002 O O . THR B 1 170 ? -6.121 -19.812 -24 1 95.88 170 THR B O 1
ATOM 4005 N N . THR B 1 171 ? -7.922 -18.688 -23.344 1 97.88 171 THR B N 1
ATOM 4006 C CA . THR B 1 171 ? -8.195 -19.594 -22.25 1 97.88 171 THR B CA 1
ATOM 4007 C C . THR B 1 171 ? -8.469 -21.016 -22.766 1 97.88 171 THR B C 1
ATOM 4009 O O . THR B 1 171 ? -7.93 -21.984 -22.234 1 97.88 171 THR B O 1
ATOM 4012 N N . ASN B 1 172 ? -9.25 -21.078 -23.812 1 98 172 ASN B N 1
ATOM 4013 C CA . ASN B 1 172 ? -9.508 -22.375 -24.406 1 98 172 ASN B CA 1
ATOM 4014 C C . ASN B 1 172 ? -8.234 -23.016 -24.953 1 98 172 ASN B C 1
ATOM 4016 O O . ASN B 1 172 ? -8.023 -24.219 -24.797 1 98 172 ASN B O 1
ATOM 4020 N N . GLU B 1 173 ? -7.438 -22.219 -25.594 1 97.81 173 GLU B N 1
ATOM 4021 C CA . GLU B 1 173 ? -6.16 -22.703 -26.109 1 97.81 173 GLU B CA 1
ATOM 4022 C C . GLU B 1 173 ? -5.273 -23.234 -24.984 1 97.81 173 GLU B C 1
ATOM 4024 O O . GLU B 1 173 ? -4.617 -24.266 -25.125 1 97.81 173 GLU B O 1
ATOM 4029 N N . GLN B 1 174 ? -5.262 -22.562 -23.875 1 98.31 174 GLN B N 1
ATOM 4030 C CA . GLN B 1 174 ? -4.461 -22.969 -22.719 1 98.31 174 GLN B CA 1
ATOM 4031 C C . GLN B 1 174 ? -4.98 -24.281 -22.141 1 98.31 174 GLN B C 1
ATOM 4033 O O . GLN B 1 174 ? -4.195 -25.156 -21.75 1 98.31 174 GLN B O 1
ATOM 4038 N N . ILE B 1 175 ? -6.309 -24.391 -22.047 1 98.56 175 ILE B N 1
ATOM 4039 C CA . ILE B 1 175 ? -6.91 -25.625 -21.547 1 98.56 175 ILE B CA 1
ATOM 4040 C C . ILE B 1 175 ? -6.508 -26.797 -22.438 1 98.56 175 ILE B C 1
ATOM 4042 O O . ILE B 1 175 ? -6.047 -27.828 -21.938 1 98.56 175 ILE B O 1
ATOM 4046 N N . GLU B 1 176 ? -6.629 -26.609 -23.734 1 98.5 176 GLU B N 1
ATOM 4047 C CA . GLU B 1 176 ? -6.301 -27.672 -24.688 1 98.5 176 GLU B CA 1
ATOM 4048 C C . GLU B 1 176 ? -4.832 -28.078 -24.578 1 98.5 176 GLU B C 1
ATOM 4050 O O . GLU B 1 176 ? -4.512 -29.266 -24.562 1 98.5 176 GLU B O 1
ATOM 4055 N N . THR B 1 177 ? -3.98 -27.109 -24.547 1 98.38 177 THR B N 1
ATOM 4056 C CA . THR B 1 177 ? -2.549 -27.359 -24.438 1 98.38 177 THR B CA 1
ATOM 4057 C C . THR B 1 177 ? -2.232 -28.156 -23.172 1 98.38 177 THR B C 1
ATOM 4059 O O . THR B 1 177 ? -1.541 -29.172 -23.234 1 98.38 177 THR B O 1
ATOM 4062 N N . PHE B 1 178 ? -2.777 -27.75 -22.062 1 98.69 178 PHE B N 1
ATOM 4063 C CA . PHE B 1 178 ? -2.51 -28.375 -20.781 1 98.69 178 PHE B CA 1
ATOM 4064 C C . PHE B 1 178 ? -3.049 -29.812 -20.75 1 98.69 178 PHE B C 1
ATOM 4066 O O . PHE B 1 178 ? -2.365 -30.719 -20.297 1 98.69 178 PHE B O 1
ATOM 4073 N N . MET B 1 179 ? -4.27 -29.922 -21.266 1 98.44 179 MET B N 1
ATOM 4074 C CA . MET B 1 179 ? -4.91 -31.234 -21.266 1 98.44 179 MET B CA 1
ATOM 4075 C C . MET B 1 179 ? -4.152 -32.219 -22.156 1 98.44 179 MET B C 1
ATOM 4077 O O . MET B 1 179 ? -3.971 -33.375 -21.812 1 98.44 179 MET B O 1
ATOM 4081 N N . SER B 1 180 ? -3.738 -31.703 -23.281 1 98.38 180 SER B N 1
ATOM 4082 C CA . SER B 1 180 ? -2.994 -32.562 -24.203 1 98.38 180 SER B CA 1
ATOM 4083 C C . SER B 1 180 ? -1.666 -33 -23.609 1 98.38 180 SER B C 1
ATOM 4085 O O . SER B 1 180 ? -1.303 -34.156 -23.688 1 98.38 180 SER B O 1
ATOM 4087 N N . LEU B 1 181 ? -0.943 -32.156 -22.969 1 98.12 181 LEU B N 1
ATOM 4088 C CA . LEU B 1 181 ? 0.369 -32.438 -22.391 1 98.12 181 LEU B CA 1
ATOM 4089 C C . LEU B 1 181 ? 0.255 -33.406 -21.234 1 98.12 181 LEU B C 1
ATOM 4091 O O . LEU B 1 181 ? 1.135 -34.25 -21.031 1 98.12 181 LEU B O 1
ATOM 4095 N N . THR B 1 182 ? -0.843 -33.281 -20.484 1 98.19 182 THR B N 1
ATOM 4096 C CA . THR B 1 182 ? -0.935 -34.062 -19.25 1 98.19 182 THR B CA 1
ATOM 4097 C C . THR B 1 182 ? -1.823 -35.281 -19.438 1 98.19 182 THR B C 1
ATOM 4099 O O . THR B 1 182 ? -2.244 -35.938 -18.469 1 98.19 182 THR B O 1
ATOM 4102 N N . ASP B 1 183 ? -2.18 -35.531 -20.672 1 97.19 183 ASP B N 1
ATOM 4103 C CA . ASP B 1 183 ? -2.961 -36.719 -20.953 1 97.19 183 ASP B CA 1
ATOM 4104 C C . ASP B 1 183 ? -2.217 -37.969 -20.516 1 97.19 183 ASP B C 1
ATOM 4106 O O . ASP B 1 183 ? -1.044 -38.156 -20.859 1 97.19 183 ASP B O 1
ATOM 4110 N N . GLY B 1 184 ? -2.846 -38.781 -19.688 1 94.94 184 GLY B N 1
ATOM 4111 C CA . GLY B 1 184 ? -2.264 -40.031 -19.266 1 94.94 184 GLY B CA 1
ATOM 4112 C C . GLY B 1 184 ? -1.379 -39.906 -18.031 1 94.94 184 GLY B C 1
ATOM 4113 O O . GLY B 1 184 ? -0.828 -40.875 -17.547 1 94.94 184 GLY B O 1
ATOM 4114 N N . CYS B 1 185 ? -1.239 -38.75 -17.531 1 93.25 185 CYS B N 1
ATOM 4115 C CA . CYS B 1 185 ? -0.417 -38.562 -16.344 1 93.25 185 CYS B CA 1
ATOM 4116 C C . CYS B 1 185 ? -1.034 -39.281 -15.141 1 93.25 185 CYS B C 1
ATOM 4118 O O . CYS B 1 185 ? -2.24 -39.531 -15.117 1 93.25 185 CYS B O 1
ATOM 4120 N N . GLN B 1 186 ? -0.269 -39.688 -14.195 1 92 186 GLN B N 1
ATOM 4121 C CA . GLN B 1 186 ? -0.755 -40.375 -13 1 92 186 GLN B CA 1
ATOM 4122 C C . GLN B 1 186 ? -1.141 -39.375 -11.914 1 92 186 GLN B C 1
ATOM 4124 O O . GLN B 1 186 ? -2.02 -39.656 -11.094 1 92 186 GLN B O 1
ATOM 4129 N N . GLY B 1 187 ? -0.655 -38.25 -11.844 1 96.19 187 GLY B N 1
ATOM 4130 C CA . GLY B 1 187 ? -0.851 -37.312 -10.742 1 96.19 187 GLY B CA 1
ATOM 4131 C C . GLY B 1 187 ? -2.008 -36.375 -10.977 1 96.19 187 GLY B C 1
ATOM 4132 O O . GLY B 1 187 ? -2.641 -36.406 -12.031 1 96.19 187 GLY B O 1
ATOM 4133 N N . GLU B 1 188 ? -2.396 -35.562 -9.961 1 98.44 188 GLU B N 1
ATOM 4134 C CA . GLU B 1 188 ? -3.527 -34.656 -9.961 1 98.44 188 GLU B CA 1
ATOM 4135 C C . GLU B 1 188 ? -3.186 -33.344 -10.688 1 98.44 188 GLU B C 1
ATOM 4137 O O . GLU B 1 188 ? -2.014 -32.969 -10.805 1 98.44 188 GLU B O 1
ATOM 4142 N N . ARG B 1 189 ? -4.262 -32.719 -11.195 1 98.75 189 ARG B N 1
ATOM 4143 C CA . ARG B 1 189 ? -4.102 -31.562 -12.078 1 98.75 189 ARG B CA 1
ATOM 4144 C C . ARG B 1 189 ? -4.895 -30.359 -11.555 1 98.75 189 ARG B C 1
ATOM 4146 O O . ARG B 1 189 ? -5.949 -30.531 -10.945 1 98.75 189 ARG B O 1
ATOM 4153 N N . SER B 1 190 ? -4.328 -29.188 -11.797 1 98.81 190 SER B N 1
ATOM 4154 C CA . SER B 1 1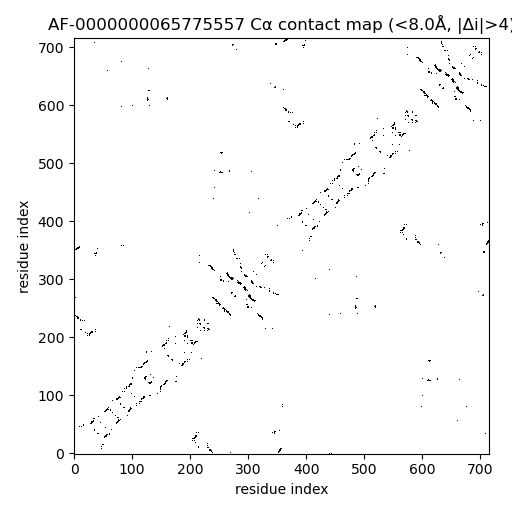90 ? -5.004 -27.953 -11.414 1 98.81 190 SER B CA 1
ATOM 4155 C C . SER B 1 190 ? -4.84 -26.875 -12.484 1 98.81 190 SER B C 1
ATOM 4157 O O . SER B 1 190 ? -3.721 -26.578 -12.898 1 98.81 190 SER B O 1
ATOM 4159 N N . LEU B 1 191 ? -5.98 -26.266 -12.891 1 98.69 191 LEU B N 1
ATOM 4160 C CA . LEU B 1 191 ? -5.961 -25.141 -13.82 1 98.69 191 LEU B CA 1
ATOM 4161 C C . LEU B 1 191 ? -6.699 -23.938 -13.25 1 98.69 191 LEU B C 1
ATOM 4163 O O . LEU B 1 191 ? -6.199 -22.812 -13.297 1 98.69 191 LEU B O 1
ATOM 4167 N N . ALA B 1 192 ? -7.855 -24.172 -12.617 1 98.5 192 ALA B N 1
ATOM 4168 C CA . ALA B 1 192 ? -8.852 -23.141 -12.336 1 98.5 192 ALA B CA 1
ATOM 4169 C C . ALA B 1 192 ? -8.508 -22.375 -11.062 1 98.5 192 ALA B C 1
ATOM 4171 O O . ALA B 1 192 ? -8.516 -22.953 -9.969 1 98.5 192 ALA B O 1
ATOM 4172 N N . ALA B 1 193 ? -8.172 -21.125 -11.281 1 98.25 193 ALA B N 1
ATOM 4173 C CA . ALA B 1 193 ? -8.297 -20.188 -10.172 1 98.25 193 ALA B CA 1
ATOM 4174 C C . ALA B 1 193 ? -9.703 -19.594 -10.109 1 98.25 193 ALA B C 1
ATOM 4176 O O . ALA B 1 193 ? -10.68 -20.266 -10.453 1 98.25 193 ALA B O 1
ATOM 4177 N N . SER B 1 194 ? -9.883 -18.359 -9.625 1 98.62 194 SER B N 1
ATOM 4178 C CA . SER B 1 194 ? -11.219 -17.812 -9.414 1 98.62 194 SER B CA 1
ATOM 4179 C C . SER B 1 194 ? -11.992 -17.719 -10.719 1 98.62 194 SER B C 1
ATOM 4181 O O . SER B 1 194 ? -13.102 -18.234 -10.836 1 98.62 194 SER B O 1
ATOM 4183 N N . ALA B 1 195 ? -11.414 -17.031 -11.734 1 98.31 195 ALA B N 1
ATOM 4184 C CA . ALA B 1 195 ? -12.125 -16.844 -13 1 98.31 195 ALA B CA 1
ATOM 4185 C C . ALA B 1 195 ? -12.367 -18.188 -13.695 1 98.31 195 ALA B C 1
ATOM 4187 O O . ALA B 1 195 ? -13.445 -18.422 -14.242 1 98.31 195 ALA B O 1
ATOM 4188 N N . GLY B 1 196 ? -11.336 -19.062 -13.695 1 98.25 196 GLY B N 1
ATOM 4189 C CA . GLY B 1 196 ? -11.5 -20.391 -14.258 1 98.25 196 GLY B CA 1
ATOM 4190 C C . GLY B 1 196 ? -12.625 -21.188 -13.617 1 98.25 196 GLY B C 1
ATOM 4191 O O . GLY B 1 196 ? -13.477 -21.75 -14.312 1 98.25 196 GLY B O 1
ATOM 4192 N N . LEU B 1 197 ? -12.672 -21.156 -12.312 1 98.19 197 LEU B N 1
ATOM 4193 C CA . LEU B 1 197 ? -13.68 -21.844 -11.508 1 98.19 197 LEU B CA 1
ATOM 4194 C C . LEU B 1 197 ? -15.078 -21.359 -11.859 1 98.19 197 LEU B C 1
ATOM 4196 O O . LEU B 1 197 ? -16.016 -22.156 -11.977 1 98.19 197 LEU B O 1
ATOM 4200 N N . LEU B 1 198 ? -15.195 -20.109 -12.102 1 97.81 198 LEU B N 1
ATOM 4201 C CA . LEU B 1 198 ? -16.516 -19.5 -12.242 1 97.81 198 LEU B CA 1
ATOM 4202 C C . LEU B 1 198 ? -17 -19.594 -13.688 1 97.81 198 LEU B C 1
ATOM 4204 O O . LEU B 1 198 ? -18.203 -19.719 -13.93 1 97.81 198 LEU B O 1
ATOM 4208 N N . ALA B 1 199 ? -16.047 -19.625 -14.695 1 97.69 199 ALA B N 1
ATOM 4209 C CA . ALA B 1 199 ? -16.516 -19.391 -16.062 1 97.69 199 ALA B CA 1
ATOM 4210 C C . ALA B 1 199 ? -16.062 -20.516 -17 1 97.69 199 ALA B C 1
ATOM 4212 O O . ALA B 1 199 ? -16.516 -20.594 -18.141 1 97.69 199 ALA B O 1
ATOM 4213 N N . TRP B 1 200 ? -15.219 -21.375 -16.578 1 98.12 200 TRP B N 1
ATOM 4214 C CA . TRP B 1 200 ? -14.656 -22.406 -17.438 1 98.12 200 TRP B CA 1
ATOM 4215 C C . TRP B 1 200 ? -14.758 -23.781 -16.797 1 98.12 200 TRP B C 1
ATOM 4217 O O . TRP B 1 200 ? -13.766 -24.297 -16.266 1 98.12 200 TRP B O 1
ATOM 4227 N N . PRO B 1 201 ? -15.875 -24.406 -16.906 1 97.12 201 PRO B N 1
ATOM 4228 C CA . PRO B 1 201 ? -16.125 -25.672 -16.219 1 97.12 201 PRO B CA 1
ATOM 4229 C C . PRO B 1 201 ? -15.078 -26.734 -16.547 1 97.12 201 PRO B C 1
ATOM 4231 O O . PRO B 1 201 ? -14.719 -27.531 -15.68 1 97.12 201 PRO B O 1
ATOM 4234 N N . ASP B 1 202 ? -14.586 -26.688 -17.766 1 97.12 202 ASP B N 1
ATOM 4235 C CA . ASP B 1 202 ? -13.617 -27.703 -18.203 1 97.12 202 ASP B CA 1
ATOM 4236 C C . ASP B 1 202 ? -12.289 -27.531 -17.469 1 97.12 202 ASP B C 1
ATOM 4238 O O . ASP B 1 202 ? -11.438 -28.422 -17.516 1 97.12 202 ASP B O 1
ATOM 4242 N N . SER B 1 203 ? -12.117 -26.438 -16.797 1 98.19 203 SER B N 1
ATOM 4243 C CA . SER B 1 203 ? -10.859 -26.188 -16.094 1 98.19 203 SER B CA 1
ATOM 4244 C C . SER B 1 203 ? -10.93 -26.656 -14.641 1 98.19 203 SER B C 1
ATOM 4246 O O . SER B 1 203 ? -9.93 -26.609 -13.914 1 98.19 203 SER B O 1
ATOM 4248 N N . GLN B 1 204 ? -12.141 -27.031 -14.211 1 98.5 204 GLN B N 1
ATOM 4249 C CA . GLN B 1 204 ? -12.312 -27.562 -12.867 1 98.5 204 GLN B CA 1
ATOM 4250 C C . GLN B 1 204 ? -11.789 -29 -12.773 1 98.5 204 GLN B C 1
ATOM 4252 O O . GLN B 1 204 ? -12.578 -29.953 -12.766 1 98.5 204 GLN B O 1
ATOM 4257 N N . LEU B 1 205 ? -10.539 -29.188 -12.672 1 98.5 205 LEU B N 1
ATOM 4258 C CA . LEU B 1 205 ? -9.898 -30.5 -12.641 1 98.5 205 LEU B CA 1
ATOM 4259 C C . LEU B 1 205 ? -9.836 -31.047 -11.219 1 98.5 205 LEU B C 1
ATOM 4261 O O . LEU B 1 205 ? -10.789 -30.891 -10.445 1 98.5 205 LEU B O 1
ATOM 4265 N N . ASP B 1 206 ? -8.805 -31.766 -10.852 1 98.75 206 ASP B N 1
ATOM 4266 C CA . ASP B 1 206 ? -8.711 -32.406 -9.539 1 98.75 206 ASP B CA 1
ATOM 4267 C C . ASP B 1 206 ? -8.672 -31.359 -8.43 1 98.75 206 ASP B C 1
ATOM 4269 O O . ASP B 1 206 ? -9.227 -31.562 -7.348 1 98.75 206 ASP B O 1
ATOM 4273 N N . TRP B 1 207 ? -8.031 -30.219 -8.688 1 98.81 207 TRP B N 1
ATOM 4274 C CA . TRP B 1 207 ? -7.906 -29.125 -7.742 1 98.81 207 TRP B CA 1
ATOM 4275 C C . TRP B 1 207 ? -8.391 -27.812 -8.359 1 98.81 207 TRP B C 1
ATOM 4277 O O . TRP B 1 207 ? -8.109 -27.531 -9.523 1 98.81 207 TRP B O 1
ATOM 4287 N N . VAL B 1 208 ? -9.141 -27.047 -7.613 1 98.75 208 VAL B N 1
ATOM 4288 C CA . VAL B 1 208 ? -9.367 -25.641 -7.926 1 98.75 208 VAL B CA 1
ATOM 4289 C C . VAL B 1 208 ? -8.672 -24.766 -6.895 1 98.75 208 VAL B C 1
ATOM 4291 O O . VAL B 1 208 ? -8.516 -25.156 -5.734 1 98.75 208 VAL B O 1
ATOM 4294 N N . ARG B 1 209 ? -8.227 -23.578 -7.316 1 98.62 209 ARG B N 1
ATOM 4295 C CA . ARG B 1 209 ? -7.422 -22.688 -6.484 1 98.62 209 ARG B CA 1
ATOM 4296 C C . ARG B 1 209 ? -8.07 -21.312 -6.375 1 98.62 209 ARG B C 1
ATOM 4298 O O . ARG B 1 209 ? -7.5 -20.312 -6.832 1 98.62 209 ARG B O 1
ATOM 4305 N N . PRO B 1 210 ? -9.203 -21.234 -5.723 1 98.5 210 PRO B N 1
ATOM 4306 C CA . PRO B 1 210 ? -9.82 -19.906 -5.59 1 98.5 210 PRO B CA 1
ATOM 4307 C C . PRO B 1 210 ? -8.969 -18.938 -4.777 1 98.5 210 PRO B C 1
ATOM 4309 O O . PRO B 1 210 ? -8.406 -19.312 -3.75 1 98.5 210 PRO B O 1
ATOM 4312 N N . GLY B 1 211 ? -8.797 -17.734 -5.281 1 98.31 211 GLY B N 1
ATOM 4313 C CA . GLY B 1 211 ? -8.188 -16.609 -4.594 1 98.31 211 GLY B CA 1
ATOM 4314 C C . GLY B 1 211 ? -9.164 -15.484 -4.301 1 98.31 211 GLY B C 1
ATOM 4315 O O . GLY B 1 211 ? -9.906 -15.539 -3.318 1 98.31 211 GLY B O 1
ATOM 4316 N N . ILE B 1 212 ? -9.367 -14.562 -5.223 1 98.62 212 ILE B N 1
ATOM 4317 C CA . ILE B 1 212 ? -10.055 -13.297 -5.012 1 98.62 212 ILE B CA 1
ATOM 4318 C C . ILE B 1 212 ? -11.539 -13.555 -4.727 1 98.62 212 ILE B C 1
ATOM 4320 O O . ILE B 1 212 ? -12.148 -12.844 -3.926 1 98.62 212 ILE B O 1
ATOM 4324 N N . ILE B 1 213 ? -12.141 -14.594 -5.316 1 98.75 213 ILE B N 1
ATOM 4325 C CA . ILE B 1 213 ? -13.578 -14.789 -5.172 1 98.75 213 ILE B CA 1
ATOM 4326 C C . ILE B 1 213 ? -13.891 -15.281 -3.762 1 98.75 213 ILE B C 1
ATOM 4328 O O . ILE B 1 213 ? -14.977 -15.016 -3.23 1 98.75 213 ILE B O 1
ATOM 4332 N N . MET B 1 214 ? -12.953 -15.977 -3.174 1 98.38 214 MET B N 1
ATOM 4333 C CA . MET B 1 214 ? -13.156 -16.422 -1.8 1 98.38 214 MET B CA 1
ATOM 4334 C C . MET B 1 214 ? -13.312 -15.242 -0.855 1 98.38 214 MET B C 1
ATOM 4336 O O . MET B 1 214 ? -13.977 -15.352 0.177 1 98.38 214 MET B O 1
ATOM 4340 N N . TYR B 1 215 ? -12.781 -14.109 -1.248 1 98.81 215 TYR B N 1
ATOM 4341 C CA . TYR B 1 215 ? -12.812 -12.898 -0.427 1 98.81 215 TYR B CA 1
ATOM 4342 C C . TYR B 1 215 ? -13.984 -12.008 -0.818 1 98.81 215 TYR B C 1
ATOM 4344 O O . TYR B 1 215 ? -14.117 -10.891 -0.302 1 98.81 215 TYR B O 1
ATOM 4352 N N . GLY B 1 216 ? -14.797 -12.438 -1.706 1 98.75 216 GLY B N 1
ATOM 4353 C CA . GLY B 1 216 ? -15.977 -11.688 -2.104 1 98.75 216 GLY B CA 1
ATOM 4354 C C . GLY B 1 216 ? -15.664 -10.523 -3.025 1 98.75 216 GLY B C 1
ATOM 4355 O O . GLY B 1 216 ? -16.266 -9.453 -2.906 1 98.75 216 GLY B O 1
ATOM 4356 N N . VAL B 1 217 ? -14.766 -10.695 -3.889 1 98.81 217 VAL B N 1
ATOM 4357 C CA . VAL B 1 217 ? -14.422 -9.758 -4.953 1 98.81 217 VAL B CA 1
ATOM 4358 C C . VAL B 1 217 ? -14.477 -10.469 -6.301 1 98.81 217 VAL B C 1
ATOM 4360 O O . VAL B 1 217 ? -13.953 -11.57 -6.449 1 98.81 217 VAL B O 1
ATOM 4363 N N . SER B 1 218 ? -15.07 -9.883 -7.266 1 98.62 218 SER B N 1
ATOM 4364 C CA . SER B 1 218 ? -15.266 -10.492 -8.578 1 98.62 218 SER B CA 1
ATOM 4365 C C . SER B 1 218 ? -13.984 -10.461 -9.398 1 98.62 218 SER B C 1
ATOM 4367 O O . SER B 1 218 ? -13.289 -9.445 -9.43 1 98.62 218 SER B O 1
ATOM 4369 N N . PRO B 1 219 ? -13.656 -11.547 -10.07 1 98 219 PRO B N 1
ATOM 4370 C CA . PRO B 1 219 ? -12.547 -11.492 -11.023 1 98 219 PRO B CA 1
ATOM 4371 C C . PRO B 1 219 ? -12.945 -10.883 -12.359 1 98 219 PRO B C 1
ATOM 4373 O O . PRO B 1 219 ? -12.094 -10.664 -13.227 1 98 219 PRO B O 1
ATOM 4376 N N . PHE B 1 220 ? -14.203 -10.586 -12.523 1 97.31 220 PHE B N 1
ATOM 4377 C CA . PHE B 1 220 ? -14.711 -10.055 -13.781 1 97.31 220 PHE B CA 1
ATOM 4378 C C . PHE B 1 220 ? -14.977 -8.555 -13.672 1 97.31 220 PHE B C 1
ATOM 4380 O O . PHE B 1 220 ? -15.445 -8.078 -12.633 1 97.31 220 PHE B O 1
ATOM 4387 N N . SER B 1 221 ? -14.727 -7.789 -14.711 1 91.94 221 SER B N 1
ATOM 4388 C CA . SER B 1 221 ? -14.867 -6.336 -14.703 1 91.94 221 SER B CA 1
ATOM 4389 C C . SER B 1 221 ? -16.328 -5.922 -14.703 1 91.94 221 SER B C 1
ATOM 4391 O O . SER B 1 221 ? -16.688 -4.863 -14.18 1 91.94 221 SER B O 1
ATOM 4393 N N . GLU B 1 222 ? -17.234 -6.734 -15.195 1 91.5 222 GLU B N 1
ATOM 4394 C CA . GLU B 1 222 ? -18.594 -6.266 -15.438 1 91.5 222 GLU B CA 1
ATOM 4395 C C . GLU B 1 222 ? -19.562 -6.805 -14.391 1 91.5 222 GLU B C 1
ATOM 4397 O O . GLU B 1 222 ? -20.766 -6.613 -14.492 1 91.5 222 GLU B O 1
ATOM 4402 N N . LYS B 1 223 ? -19.016 -7.508 -13.438 1 95.88 223 LYS B N 1
ATOM 4403 C CA . LYS B 1 223 ? -19.844 -8.086 -12.383 1 95.88 223 LYS B CA 1
ATOM 4404 C C . LYS B 1 223 ? -19.203 -7.883 -11.016 1 95.88 223 LYS B C 1
ATOM 4406 O O . LYS B 1 223 ? -17.984 -7.988 -10.867 1 95.88 223 LYS B O 1
ATOM 4411 N N . THR B 1 224 ? -20.016 -7.559 -10.047 1 97.88 224 THR B N 1
ATOM 4412 C CA . THR B 1 224 ? -19.562 -7.59 -8.664 1 97.88 224 THR B CA 1
ATOM 4413 C C . THR B 1 224 ? -19.641 -9.008 -8.102 1 97.88 224 THR B C 1
ATOM 4415 O O . THR B 1 224 ? -20.297 -9.875 -8.672 1 97.88 224 THR B O 1
ATOM 4418 N N . ALA B 1 225 ? -18.953 -9.227 -7.027 1 98.5 225 ALA B N 1
ATOM 4419 C CA . ALA B 1 225 ? -19.062 -10.516 -6.359 1 98.5 225 ALA B CA 1
ATOM 4420 C C . ALA B 1 225 ? -20.5 -10.805 -5.945 1 98.5 225 ALA B C 1
ATOM 4422 O O . ALA B 1 225 ? -20.953 -11.953 -6.031 1 98.5 225 ALA B O 1
ATOM 4423 N N . GLN B 1 226 ? -21.188 -9.773 -5.516 1 98 226 GLN B N 1
ATOM 4424 C CA . GLN B 1 226 ? -22.578 -9.938 -5.098 1 98 226 GLN B CA 1
ATOM 4425 C C . GLN B 1 226 ? -23.453 -10.375 -6.266 1 98 226 GLN B C 1
ATOM 4427 O O . GLN B 1 226 ? -24.391 -11.172 -6.09 1 98 226 GLN B O 1
ATOM 4432 N N . ASP B 1 227 ? -23.203 -9.852 -7.469 1 97.88 227 ASP B N 1
ATOM 4433 C CA . ASP B 1 227 ? -23.906 -10.297 -8.672 1 97.88 227 ASP B CA 1
ATOM 4434 C C . ASP B 1 227 ? -23.734 -11.797 -8.883 1 97.88 227 ASP B C 1
ATOM 4436 O O . ASP B 1 227 ? -24.562 -12.445 -9.516 1 97.88 227 ASP B O 1
ATOM 4440 N N . LEU B 1 228 ? -22.656 -12.383 -8.359 1 98.12 228 LEU B N 1
ATOM 4441 C CA . LEU B 1 228 ? -22.312 -13.789 -8.555 1 98.12 228 LEU B CA 1
ATOM 4442 C C . LEU B 1 228 ? -22.734 -14.625 -7.355 1 98.12 228 LEU B C 1
ATOM 4444 O O . LEU B 1 228 ? -22.438 -15.82 -7.297 1 98.12 228 LEU B O 1
ATOM 4448 N N . GLY B 1 229 ? -23.328 -13.953 -6.375 1 98.38 229 GLY B N 1
ATOM 4449 C CA . GLY B 1 229 ? -23.828 -14.648 -5.199 1 98.38 229 GLY B CA 1
ATOM 4450 C C . GLY B 1 229 ? -22.797 -14.742 -4.086 1 98.38 229 GLY B C 1
ATOM 4451 O O . GLY B 1 229 ? -22.984 -15.492 -3.123 1 98.38 229 GLY B O 1
ATOM 4452 N N . TYR B 1 230 ? -21.734 -14.055 -4.188 1 98.75 230 TYR B N 1
ATOM 4453 C CA . TYR B 1 230 ? -20.672 -14.031 -3.172 1 98.75 230 TYR B CA 1
ATOM 4454 C C . TYR B 1 230 ? -20.781 -12.773 -2.312 1 98.75 230 TYR B C 1
ATOM 4456 O O . TYR B 1 230 ? -21.406 -11.797 -2.711 1 98.75 230 TYR B O 1
ATOM 4464 N N . LEU B 1 231 ? -20.203 -12.797 -1.111 1 98.75 231 LEU B N 1
ATOM 4465 C CA . LEU B 1 231 ? -20.328 -11.695 -0.161 1 98.75 231 LEU B CA 1
ATOM 4466 C C . LEU B 1 231 ? -18.969 -11.047 0.098 1 98.75 231 LEU B C 1
ATOM 4468 O O . LEU B 1 231 ? -18 -11.742 0.416 1 98.75 231 LEU B O 1
ATOM 4472 N N . PRO B 1 232 ? -18.922 -9.711 -0.031 1 98.62 232 PRO B N 1
ATOM 4473 C CA . PRO B 1 232 ? -17.672 -9.055 0.335 1 98.62 232 PRO B CA 1
ATOM 4474 C C . PRO B 1 232 ? -17.25 -9.344 1.772 1 98.62 232 PRO B C 1
ATOM 4476 O O . PRO B 1 232 ? -18.062 -9.227 2.693 1 98.62 232 PRO B O 1
ATOM 4479 N N . THR B 1 233 ? -15.961 -9.688 1.947 1 98.69 233 THR B N 1
ATOM 4480 C CA . THR B 1 233 ? -15.469 -10.047 3.273 1 98.69 233 THR B CA 1
ATOM 4481 C C . THR B 1 233 ? -14.875 -8.828 3.975 1 98.69 233 THR B C 1
ATOM 4483 O O . THR B 1 233 ? -14.758 -8.812 5.203 1 98.69 233 THR B O 1
ATOM 4486 N N . MET B 1 234 ? -14.5 -7.801 3.229 1 98.81 234 MET B N 1
ATOM 4487 C CA . MET B 1 234 ? -13.836 -6.637 3.807 1 98.81 234 MET B CA 1
ATOM 4488 C C . MET B 1 234 ? -14.711 -5.395 3.697 1 98.81 234 MET B C 1
ATOM 4490 O O . MET B 1 234 ? -15.266 -5.113 2.631 1 98.81 234 MET B O 1
ATOM 4494 N N . THR B 1 235 ? -14.852 -4.719 4.746 1 98.69 235 THR B N 1
ATOM 4495 C CA . THR B 1 235 ? -15.344 -3.346 4.766 1 98.69 235 THR B CA 1
ATOM 4496 C C . THR B 1 235 ? -14.266 -2.396 5.289 1 98.69 235 THR B C 1
ATOM 4498 O O . THR B 1 235 ? -13.82 -2.523 6.43 1 98.69 235 THR B O 1
ATOM 4501 N N . LEU B 1 236 ? -13.805 -1.524 4.449 1 98.81 236 LEU B N 1
ATOM 4502 C CA . LEU B 1 236 ? -12.836 -0.52 4.855 1 98.81 236 LEU B CA 1
ATOM 4503 C C . LEU B 1 236 ? -13.531 0.734 5.375 1 98.81 236 LEU B C 1
ATOM 4505 O O . LEU B 1 236 ? -14.297 1.369 4.648 1 98.81 236 LEU B O 1
ATOM 4509 N N . THR B 1 237 ? -13.219 1.089 6.613 1 98.19 237 THR B N 1
ATOM 4510 C CA . THR B 1 237 ? -13.93 2.184 7.262 1 98.19 237 THR B CA 1
ATOM 4511 C C . THR B 1 237 ? -12.953 3.215 7.812 1 98.19 237 THR B C 1
ATOM 4513 O O . THR B 1 237 ? -11.789 2.898 8.07 1 98.19 237 THR B O 1
ATOM 4516 N N . SER B 1 238 ? -13.383 4.367 7.855 1 97.88 238 SER B N 1
ATOM 4517 C CA . SER B 1 238 ? -12.758 5.488 8.547 1 97.88 238 SER B CA 1
ATOM 4518 C C . SER B 1 238 ? -13.805 6.457 9.086 1 97.88 238 SER B C 1
ATOM 4520 O O . SER B 1 238 ? -14.945 6.066 9.344 1 97.88 238 SER B O 1
ATOM 4522 N N . HIS B 1 239 ? -13.383 7.738 9.375 1 97.19 239 HIS B N 1
ATOM 4523 C CA . HIS B 1 239 ? -14.344 8.68 9.938 1 97.19 239 HIS B CA 1
ATOM 4524 C C . HIS B 1 239 ? -14.023 10.109 9.516 1 97.19 239 HIS B C 1
ATOM 4526 O O . HIS B 1 239 ? -12.883 10.422 9.164 1 97.19 239 HIS B O 1
ATOM 4532 N N . LEU B 1 240 ? -15.078 10.914 9.57 1 97.94 240 LEU B N 1
ATOM 4533 C CA . LEU B 1 240 ? -14.898 12.352 9.383 1 97.94 240 LEU B CA 1
ATOM 4534 C C . LEU B 1 240 ? -14.133 12.961 10.547 1 97.94 240 LEU B C 1
ATOM 4536 O O . LEU B 1 240 ? -14.5 12.773 11.711 1 97.94 240 LEU B O 1
ATOM 4540 N N . ILE B 1 241 ? -13.055 13.703 10.203 1 97.19 241 ILE B N 1
ATOM 4541 C CA . ILE B 1 241 ? -12.297 14.336 11.273 1 97.19 241 ILE B CA 1
ATOM 4542 C C . ILE B 1 241 ? -12.469 15.852 11.195 1 97.19 241 ILE B C 1
ATOM 4544 O O . ILE B 1 241 ? -11.992 16.578 12.078 1 97.19 241 ILE B O 1
ATOM 4548 N N . ALA B 1 242 ? -13.102 16.312 10.18 1 97.25 242 ALA B N 1
ATOM 4549 C CA . ALA B 1 242 ? -13.477 17.719 10.039 1 97.25 242 ALA B CA 1
ATOM 4550 C C . ALA B 1 242 ? -14.641 17.875 9.062 1 97.25 242 ALA B C 1
ATOM 4552 O O . ALA B 1 242 ? -14.789 17.078 8.133 1 97.25 242 ALA B O 1
ATOM 4553 N N . VAL B 1 243 ? -15.5 18.734 9.273 1 97.5 243 VAL B N 1
ATOM 4554 C CA . VAL B 1 243 ? -16.531 19.219 8.375 1 97.5 243 VAL B CA 1
ATOM 4555 C C . VAL B 1 243 ? -16.453 20.734 8.25 1 97.5 243 VAL B C 1
ATOM 4557 O O . VAL B 1 243 ? -16.516 21.453 9.25 1 97.5 243 VAL B O 1
ATOM 4560 N N . ARG B 1 244 ? -16.297 21.188 6.98 1 94.75 244 ARG B N 1
ATOM 4561 C CA . ARG B 1 244 ? -16.016 22.609 6.797 1 94.75 244 ARG B CA 1
ATOM 4562 C C . ARG B 1 244 ? -16.859 23.203 5.672 1 94.75 244 ARG B C 1
ATOM 4564 O O . ARG B 1 244 ? -17.109 22.531 4.668 1 94.75 244 ARG B O 1
ATOM 4571 N N . GLU B 1 245 ? -17.125 24.484 5.906 1 95.56 245 GLU B N 1
ATOM 4572 C CA . GLU B 1 245 ? -17.766 25.219 4.816 1 95.56 245 GLU B CA 1
ATOM 4573 C C . GLU B 1 245 ? -16.734 25.672 3.777 1 95.56 245 GLU B C 1
ATOM 4575 O O . GLU B 1 245 ? -15.633 26.094 4.129 1 95.56 245 GLU B O 1
ATOM 4580 N N . VAL B 1 246 ? -17.078 25.469 2.621 1 97.19 246 VAL B N 1
ATOM 4581 C CA . VAL B 1 246 ? -16.266 25.922 1.498 1 97.19 246 VAL B CA 1
ATOM 4582 C C . VAL B 1 246 ? -17.109 26.766 0.549 1 97.19 246 VAL B C 1
ATOM 4584 O O . VAL B 1 246 ? -18.219 26.359 0.186 1 97.19 246 VAL B O 1
ATOM 4587 N N . LYS B 1 247 ? -16.594 27.938 0.208 1 97 247 LYS B N 1
ATOM 4588 C CA . LYS B 1 247 ? -17.344 28.844 -0.654 1 97 247 LYS B CA 1
ATOM 4589 C C . LYS B 1 247 ? -17.109 28.531 -2.127 1 97 247 LYS B C 1
ATOM 4591 O O . LYS B 1 247 ? -16.062 27.969 -2.484 1 97 247 LYS B O 1
ATOM 4596 N N . ALA B 1 248 ? -18.141 28.953 -2.939 1 98.06 248 ALA B N 1
ATOM 4597 C CA . ALA B 1 248 ? -17.922 28.875 -4.383 1 98.06 248 ALA B CA 1
ATOM 4598 C C . ALA B 1 248 ? -16.625 29.578 -4.781 1 98.06 248 ALA B C 1
ATOM 4600 O O . ALA B 1 248 ? -16.328 30.656 -4.293 1 98.06 248 ALA B O 1
ATOM 4601 N N . GLY B 1 249 ? -15.836 28.828 -5.613 1 97.44 249 GLY B N 1
ATOM 4602 C CA . GLY B 1 249 ? -14.602 29.406 -6.098 1 97.44 249 GLY B CA 1
ATOM 4603 C C . GLY B 1 249 ? -13.383 29 -5.285 1 97.44 249 GLY B C 1
ATOM 4604 O O . GLY B 1 249 ? -12.25 29.172 -5.73 1 97.44 249 GLY B O 1
ATOM 4605 N N . GLU B 1 250 ? -13.547 28.484 -4.098 1 96.56 250 GLU B N 1
ATOM 4606 C CA . GLU B 1 250 ? -12.43 28.016 -3.281 1 96.56 250 GLU B CA 1
ATOM 4607 C C . GLU B 1 250 ? -11.977 26.625 -3.711 1 96.56 250 GLU B C 1
ATOM 4609 O O . GLU B 1 250 ? -12.805 25.781 -4.086 1 96.56 250 GLU B O 1
ATOM 4614 N N . SER B 1 251 ? -10.672 26.406 -3.639 1 96.81 251 SER B N 1
ATOM 4615 C CA . SER B 1 251 ? -10.086 25.125 -4.02 1 96.81 251 SER B CA 1
ATOM 4616 C C . SER B 1 251 ? -9.633 24.328 -2.795 1 96.81 251 SER B C 1
ATOM 4618 O O . SER B 1 251 ? -9.281 24.922 -1.77 1 96.81 251 SER B O 1
ATOM 4620 N N . VAL B 1 252 ? -9.695 23.047 -2.924 1 96.81 252 VAL B N 1
ATOM 4621 C CA . VAL B 1 252 ? -9.422 22.188 -1.77 1 96.81 252 VAL B CA 1
ATOM 4622 C C . VAL B 1 252 ? -8.219 21.297 -2.055 1 96.81 252 VAL B C 1
ATOM 4624 O O . VAL B 1 252 ? -8.148 20.672 -3.113 1 96.81 252 VAL B O 1
ATOM 4627 N N . GLY B 1 253 ? -7.266 21.281 -1.101 1 95.19 253 GLY B N 1
ATOM 4628 C CA . GLY B 1 253 ? -6.219 20.266 -1.099 1 95.19 253 GLY B CA 1
ATOM 4629 C C . GLY B 1 253 ? -5.035 20.641 -1.971 1 95.19 253 GLY B C 1
ATOM 4630 O O . GLY B 1 253 ? -4.883 21.797 -2.361 1 95.19 253 GLY B O 1
ATOM 4631 N N . TYR B 1 254 ? -4.129 19.672 -2.197 1 96.12 254 TYR B N 1
ATOM 4632 C CA . TYR B 1 254 ? -2.891 19.859 -2.947 1 96.12 254 TYR B CA 1
ATOM 4633 C C . TYR B 1 254 ? -3.18 20.188 -4.41 1 96.12 254 TYR B C 1
ATOM 4635 O O . TYR B 1 254 ? -4.043 19.562 -5.027 1 96.12 254 TYR B O 1
ATOM 4643 N N . GLY B 1 255 ? -2.451 21.141 -4.906 1 94.12 255 GLY B N 1
ATOM 4644 C CA . GLY B 1 255 ? -2.514 21.484 -6.32 1 94.12 255 GLY B CA 1
ATOM 4645 C C . GLY B 1 255 ? -3.793 22.203 -6.703 1 94.12 255 GLY B C 1
ATOM 4646 O O . GLY B 1 255 ? -3.979 22.562 -7.867 1 94.12 255 GLY B O 1
ATOM 4647 N N . ALA B 1 256 ? -4.672 22.344 -5.699 1 94.12 256 ALA B N 1
ATOM 4648 C CA . ALA B 1 256 ? -5.949 23 -5.969 1 94.12 256 ALA B CA 1
ATOM 4649 C C . ALA B 1 256 ? -6.691 22.312 -7.105 1 94.12 256 ALA B C 1
ATOM 4651 O O . ALA B 1 256 ? -7.242 22.969 -7.992 1 94.12 256 ALA B O 1
ATOM 4652 N N . MET B 1 257 ? -6.715 20.969 -7.039 1 93.25 257 MET B N 1
ATOM 4653 C CA . MET B 1 257 ? -7.207 20.188 -8.164 1 93.25 257 MET B CA 1
ATOM 4654 C C . MET B 1 257 ? -8.727 20.188 -8.203 1 93.25 257 MET B C 1
ATOM 4656 O O . MET B 1 257 ? -9.328 19.719 -9.18 1 93.25 257 MET B O 1
ATOM 4660 N N . TRP B 1 258 ? -9.383 20.578 -7.195 1 97.12 258 TRP B N 1
ATOM 4661 C CA . TRP B 1 258 ? -10.836 20.672 -7.113 1 97.12 258 TRP B CA 1
ATOM 4662 C C . TRP B 1 258 ? -11.266 22.047 -6.621 1 97.12 258 TRP B C 1
ATOM 4664 O O . TRP B 1 258 ? -10.773 22.531 -5.598 1 97.12 258 TRP B O 1
ATOM 4674 N N . THR B 1 259 ? -12.07 22.688 -7.301 1 97.88 259 THR B N 1
ATOM 4675 C CA . THR B 1 259 ? -12.648 23.969 -6.941 1 97.88 259 THR B CA 1
ATOM 4676 C C . THR B 1 259 ? -14.172 23.875 -6.859 1 97.88 259 THR B C 1
ATOM 4678 O O . THR B 1 259 ? -14.812 23.328 -7.762 1 97.88 259 THR B O 1
ATOM 4681 N N . SER B 1 260 ? -14.664 24.391 -5.789 1 97.75 260 SER B N 1
ATOM 4682 C CA . SER B 1 260 ? -16.109 24.25 -5.602 1 97.75 260 SER B CA 1
ATOM 4683 C C . SER B 1 260 ? -16.875 25.188 -6.531 1 97.75 260 SER B C 1
ATOM 4685 O O . SER B 1 260 ? -16.5 26.359 -6.688 1 97.75 260 SER B O 1
ATOM 4687 N N . GLU B 1 261 ? -17.938 24.672 -7.098 1 97.5 261 GLU B N 1
ATOM 4688 C CA . GLU B 1 261 ? -18.781 25.469 -7.977 1 97.5 261 GLU B CA 1
ATOM 4689 C C . GLU B 1 261 ? -19.906 26.125 -7.199 1 97.5 261 GLU B C 1
ATOM 4691 O O . GLU B 1 261 ? -20.609 27 -7.727 1 97.5 261 GLU B O 1
ATOM 4696 N N . ARG B 1 262 ? -20.109 25.766 -6.047 1 98.19 262 ARG B N 1
ATOM 4697 C CA . ARG B 1 262 ? -21.156 26.25 -5.152 1 98.19 262 ARG B CA 1
ATOM 4698 C C . ARG B 1 262 ? -20.672 26.281 -3.705 1 98.19 262 ARG B C 1
ATOM 4700 O O . ARG B 1 262 ? -19.656 25.656 -3.369 1 98.19 262 ARG B O 1
ATOM 4707 N N . ASP B 1 263 ? -21.406 27.109 -2.93 1 98.31 263 ASP B N 1
ATOM 4708 C CA . ASP B 1 263 ? -21.188 26.938 -1.495 1 98.31 263 ASP B CA 1
ATOM 4709 C C . ASP B 1 263 ? -21.531 25.516 -1.061 1 98.31 263 ASP B C 1
ATOM 4711 O O . ASP B 1 263 ? -22.562 24.953 -1.479 1 98.31 263 ASP B O 1
ATOM 4715 N N . THR B 1 264 ? -20.703 24.906 -0.274 1 98.44 264 THR B N 1
ATOM 4716 C CA . THR B 1 264 ? -20.938 23.516 0.134 1 98.44 264 THR B CA 1
ATOM 4717 C C . THR B 1 264 ? -20.203 23.219 1.439 1 98.44 264 THR B C 1
ATOM 4719 O O . THR B 1 264 ? -19.656 24.109 2.074 1 98.44 264 THR B O 1
ATOM 4722 N N . LYS B 1 265 ? -20.344 21.953 1.886 1 98.25 265 LYS B N 1
ATOM 4723 C CA . LYS B 1 265 ? -19.578 21.438 3.018 1 98.25 265 LYS B CA 1
ATOM 4724 C C . LYS B 1 265 ? -18.641 20.312 2.582 1 98.25 265 LYS B C 1
ATOM 4726 O O . LYS B 1 265 ? -19.031 19.422 1.832 1 98.25 265 LYS B O 1
ATOM 4731 N N . ILE B 1 266 ? -17.469 20.469 3.029 1 98.25 266 ILE B N 1
ATOM 4732 C CA . ILE B 1 266 ? -16.438 19.469 2.744 1 98.25 266 ILE B CA 1
ATOM 4733 C C . ILE B 1 266 ? -16.156 18.656 4 1 98.25 266 ILE B C 1
ATOM 4735 O O . ILE B 1 266 ? -16.047 19.203 5.098 1 98.25 266 ILE B O 1
ATOM 4739 N N . GLY B 1 267 ? -16.156 17.344 3.812 1 98.56 267 GLY B N 1
ATOM 4740 C CA . GLY B 1 267 ? -15.703 16.438 4.867 1 98.56 267 GLY B CA 1
ATOM 4741 C C . GLY B 1 267 ? -14.273 15.961 4.668 1 98.56 267 GLY B C 1
ATOM 4742 O O . GLY B 1 267 ? -13.867 15.664 3.541 1 98.56 267 GLY B O 1
ATOM 4743 N N . VAL B 1 268 ? -13.508 15.961 5.727 1 98.38 268 VAL B N 1
ATOM 4744 C CA . VAL B 1 268 ? -12.172 15.383 5.711 1 98.38 268 VAL B CA 1
ATOM 4745 C C . VAL B 1 268 ? -12.188 14.016 6.402 1 98.38 268 VAL B C 1
ATOM 4747 O O . VAL B 1 268 ? -12.641 13.898 7.543 1 98.38 268 VAL B O 1
ATOM 4750 N N . ILE B 1 269 ? -11.742 13.023 5.707 1 98.5 269 ILE B N 1
ATOM 4751 C CA . ILE B 1 269 ? -11.742 11.656 6.215 1 98.5 269 ILE B CA 1
ATOM 4752 C C . ILE B 1 269 ? -10.312 11.219 6.527 1 98.5 269 ILE B C 1
ATOM 4754 O O . ILE B 1 269 ? -9.398 11.492 5.754 1 98.5 269 ILE B O 1
ATOM 4758 N N . ALA B 1 270 ? -10.117 10.484 7.609 1 97.75 270 ALA B N 1
ATOM 4759 C CA . ALA B 1 270 ? -8.789 10.133 8.109 1 97.75 270 ALA B CA 1
ATOM 4760 C C . ALA B 1 270 ? -8.266 8.875 7.426 1 97.75 270 ALA B C 1
ATOM 4762 O O . ALA B 1 270 ? -7.965 7.879 8.086 1 97.75 270 ALA B O 1
ATOM 4763 N N . ILE B 1 271 ? -8.102 8.922 6.152 1 98.19 271 ILE B N 1
ATOM 4764 C CA . ILE B 1 271 ? -7.496 7.859 5.355 1 98.19 271 ILE B CA 1
ATOM 4765 C C . ILE B 1 271 ? -6.902 8.445 4.078 1 98.19 271 ILE B C 1
ATOM 4767 O O . ILE B 1 271 ? -7.492 9.336 3.461 1 98.19 271 ILE B O 1
ATOM 4771 N N . GLY B 1 272 ? -5.754 8.031 3.693 1 98.12 272 GLY B N 1
ATOM 4772 C CA . GLY B 1 272 ? -5.078 8.5 2.492 1 98.12 272 GLY B CA 1
ATOM 4773 C C . GLY B 1 272 ? -4.188 7.445 1.858 1 98.12 272 GLY B C 1
ATOM 4774 O O . GLY B 1 272 ? -4.332 6.254 2.139 1 98.12 272 GLY B O 1
ATOM 4775 N N . TYR B 1 273 ? -3.314 7.934 0.948 1 98 273 TYR B N 1
ATOM 4776 C CA . TYR B 1 273 ? -2.537 6.953 0.201 1 98 273 TYR B CA 1
ATOM 4777 C C . TYR B 1 273 ? -1.483 6.301 1.09 1 98 273 TYR B C 1
ATOM 4779 O O . TYR B 1 273 ? -1.005 5.203 0.795 1 98 273 TYR B O 1
ATOM 4787 N N . GLY B 1 274 ? -1.118 6.867 2.221 1 97.69 274 GLY B N 1
ATOM 4788 C CA . GLY B 1 274 ? -0.26 6.211 3.191 1 97.69 274 GLY B CA 1
ATOM 4789 C C . GLY B 1 274 ? -0.903 4.992 3.828 1 97.69 274 GLY B C 1
ATOM 4790 O O . GLY B 1 274 ? -0.214 4.156 4.414 1 97.69 274 GLY B O 1
ATOM 4791 N N . ASP B 1 275 ? -2.217 4.926 3.727 1 97.94 275 ASP B N 1
ATOM 4792 C CA . ASP B 1 275 ? -2.967 3.779 4.23 1 97.94 275 ASP B CA 1
ATOM 4793 C C . ASP B 1 275 ? -3.213 2.754 3.125 1 97.94 275 ASP B C 1
ATOM 4795 O O . ASP B 1 275 ? -3.736 1.668 3.383 1 97.94 275 ASP B O 1
ATOM 4799 N N . GLY B 1 276 ? -2.863 3.102 1.948 1 97.5 276 GLY B N 1
ATOM 4800 C CA . GLY B 1 276 ? -3.055 2.199 0.824 1 97.5 276 GLY B CA 1
ATOM 4801 C C . GLY B 1 276 ? -4.133 2.66 -0.136 1 97.5 276 GLY B C 1
ATOM 4802 O O . GLY B 1 276 ? -4.285 2.104 -1.226 1 97.5 276 GLY B O 1
ATOM 4803 N N . TYR B 1 277 ? -4.992 3.678 0.244 1 98.38 277 TYR B N 1
ATOM 4804 C CA . TYR B 1 277 ? -5.992 4.203 -0.677 1 98.38 277 TYR B CA 1
ATOM 4805 C C . TYR B 1 277 ? -5.336 4.91 -1.855 1 98.38 277 TYR B C 1
ATOM 4807 O O . TYR B 1 277 ? -4.414 5.707 -1.673 1 98.38 277 TYR B O 1
ATOM 4815 N N . PRO B 1 278 ? -5.77 4.707 -3.07 1 97.25 278 PRO B N 1
ATOM 4816 C CA . PRO B 1 278 ? -5.023 5.156 -4.246 1 97.25 278 PRO B CA 1
ATOM 4817 C C . PRO B 1 278 ? -5.008 6.676 -4.391 1 97.25 278 PRO B C 1
ATOM 4819 O O . PRO B 1 278 ? -6.066 7.309 -4.422 1 97.25 278 PRO B O 1
ATOM 4822 N N . ILE B 1 279 ? -3.844 7.203 -4.535 1 96.88 279 ILE B N 1
ATOM 4823 C CA . ILE B 1 279 ? -3.711 8.633 -4.781 1 96.88 279 ILE B CA 1
ATOM 4824 C C . ILE B 1 279 ? -4.363 8.992 -6.113 1 96.88 279 ILE B C 1
ATOM 4826 O O . ILE B 1 279 ? -4.77 10.141 -6.328 1 96.88 279 ILE B O 1
ATOM 4830 N N . ALA B 1 280 ? -4.5 8.031 -7.004 1 96.12 280 ALA B N 1
ATOM 4831 C CA . ALA B 1 280 ? -5.023 8.25 -8.352 1 96.12 280 ALA B CA 1
ATOM 4832 C C . ALA B 1 280 ? -6.543 8.375 -8.328 1 96.12 280 ALA B C 1
ATOM 4834 O O . ALA B 1 280 ? -7.16 8.656 -9.359 1 96.12 280 ALA B O 1
ATOM 4835 N N . ALA B 1 281 ? -7.203 8.086 -7.18 1 97.94 281 ALA B N 1
ATOM 4836 C CA . ALA B 1 281 ? -8.656 8.25 -7.117 1 97.94 281 ALA B CA 1
ATOM 4837 C C . ALA B 1 281 ? -9.07 9.648 -7.562 1 97.94 281 ALA B C 1
ATOM 4839 O O . ALA B 1 281 ? -8.711 10.641 -6.93 1 97.94 281 ALA B O 1
ATOM 4840 N N . PRO B 1 282 ? -9.758 9.781 -8.656 1 97.88 282 PRO B N 1
ATOM 4841 C CA . PRO B 1 282 ? -10.141 11.102 -9.156 1 97.88 282 PRO B CA 1
ATOM 4842 C C . PRO B 1 282 ? -11.297 11.719 -8.383 1 97.88 282 PRO B C 1
ATOM 4844 O O . PRO B 1 282 ? -11.969 11.023 -7.609 1 97.88 282 PRO B O 1
ATOM 4847 N N . ASN B 1 283 ? -11.438 13.016 -8.617 1 98.06 283 ASN B N 1
ATOM 4848 C CA . ASN B 1 283 ? -12.672 13.633 -8.141 1 98.06 283 ASN B CA 1
ATOM 4849 C C . ASN B 1 283 ? -13.898 12.828 -8.555 1 98.06 283 ASN B C 1
ATOM 4851 O O . ASN B 1 283 ? -13.953 12.289 -9.664 1 98.06 283 ASN B O 1
ATOM 4855 N N . GLY B 1 284 ? -14.828 12.688 -7.629 1 98.38 284 GLY B N 1
ATOM 4856 C CA . GLY B 1 284 ? -16.047 11.977 -7.961 1 98.38 284 GLY B CA 1
ATOM 4857 C C . GLY B 1 284 ? -16.062 10.547 -7.457 1 98.38 284 GLY B C 1
ATOM 4858 O O . GLY B 1 284 ? -17.109 9.898 -7.422 1 98.38 284 GLY B O 1
ATOM 4859 N N . THR B 1 285 ? -14.906 9.938 -7.102 1 98.81 285 THR B N 1
ATOM 4860 C CA . THR B 1 285 ? -14.875 8.594 -6.539 1 98.81 285 THR B CA 1
ATOM 4861 C C . THR B 1 285 ? -15.836 8.484 -5.355 1 98.81 285 THR B C 1
ATOM 4863 O O . THR B 1 285 ? -15.844 9.344 -4.473 1 98.81 285 THR B O 1
ATOM 4866 N N . PRO B 1 286 ? -16.594 7.477 -5.285 1 98.81 286 PRO B N 1
ATOM 4867 C CA . PRO B 1 286 ? -17.641 7.426 -4.262 1 98.81 286 PRO B CA 1
ATOM 4868 C C . PRO B 1 286 ? -17.125 6.977 -2.902 1 98.81 286 PRO B C 1
ATOM 4870 O O . PRO B 1 286 ? -16.25 6.105 -2.832 1 98.81 286 PRO B O 1
ATOM 4873 N N . VAL B 1 287 ? -17.672 7.539 -1.885 1 98.88 287 VAL B N 1
ATOM 4874 C CA . VAL B 1 287 ? -17.531 7.156 -0.484 1 98.88 287 VAL B CA 1
ATOM 4875 C C . VAL B 1 287 ? -18.891 7.168 0.195 1 98.88 287 VAL B C 1
ATOM 4877 O O . VAL B 1 287 ? -19.719 8.039 -0.082 1 98.88 287 VAL B O 1
ATOM 4880 N N . LEU B 1 288 ? -19.141 6.211 1.07 1 98.75 288 LEU B N 1
ATOM 4881 C CA . LEU B 1 288 ? -20.406 6.203 1.806 1 98.75 288 LEU B CA 1
ATOM 4882 C C . LEU B 1 288 ? -20.25 6.93 3.139 1 98.75 288 LEU B C 1
ATOM 4884 O O . LEU B 1 288 ? -19.391 6.586 3.947 1 98.75 288 LEU B O 1
ATOM 4888 N N . VAL B 1 289 ? -21.031 7.961 3.35 1 98.62 289 VAL B N 1
ATOM 4889 C CA . VAL B 1 289 ? -21.125 8.664 4.625 1 98.62 289 VAL B CA 1
ATOM 4890 C C . VAL B 1 289 ? -22.578 8.734 5.066 1 98.62 289 VAL B C 1
ATOM 4892 O O . VAL B 1 289 ? -23.438 9.289 4.359 1 98.62 289 VAL B O 1
ATOM 4895 N N . ASN B 1 290 ? -22.875 8.133 6.18 1 97.38 290 ASN B N 1
ATOM 4896 C CA . ASN B 1 290 ? -24.219 8.102 6.711 1 97.38 290 ASN B CA 1
ATOM 4897 C C . ASN B 1 290 ? -25.219 7.574 5.676 1 97.38 290 ASN B C 1
ATOM 4899 O O . ASN B 1 290 ? -26.281 8.156 5.48 1 97.38 290 ASN B O 1
ATOM 4903 N N . GLY B 1 291 ? -24.766 6.574 4.98 1 95.44 291 GLY B N 1
ATOM 4904 C CA . GLY B 1 291 ? -25.641 5.863 4.062 1 95.44 291 GLY B CA 1
ATOM 4905 C C . GLY B 1 291 ? -25.75 6.531 2.705 1 95.44 291 GLY B C 1
ATOM 4906 O O . GLY B 1 291 ? -26.406 6.008 1.803 1 95.44 291 GLY B O 1
ATOM 4907 N N . ARG B 1 292 ? -25.078 7.656 2.475 1 97.44 292 ARG B N 1
ATOM 4908 C CA . ARG B 1 292 ? -25.094 8.383 1.21 1 97.44 292 ARG B CA 1
ATOM 4909 C C . ARG B 1 292 ? -23.75 8.281 0.494 1 97.44 292 ARG B C 1
ATOM 4911 O O . ARG B 1 292 ? -22.703 8.359 1.126 1 97.44 292 ARG B O 1
ATOM 4918 N N . LYS B 1 293 ? -23.859 8.055 -0.8 1 98.19 293 LYS B N 1
ATOM 4919 C CA . LYS B 1 293 ? -22.641 8.156 -1.594 1 98.19 293 LYS B CA 1
ATOM 4920 C C . LYS B 1 293 ? -22.266 9.609 -1.831 1 98.19 293 LYS B C 1
ATOM 4922 O O . LYS B 1 293 ? -23.062 10.398 -2.34 1 98.19 293 LYS B O 1
ATOM 4927 N N . VAL B 1 294 ? -21.125 10 -1.449 1 98.75 294 VAL B N 1
ATOM 4928 C CA . VAL B 1 294 ? -20.594 11.344 -1.678 1 98.75 294 VAL B CA 1
ATOM 4929 C C . VAL B 1 294 ? -19.281 11.258 -2.449 1 98.75 294 VAL B C 1
ATOM 4931 O O . VAL B 1 294 ? -18.562 10.266 -2.355 1 98.75 294 VAL B O 1
ATOM 4934 N N . PRO B 1 295 ? -18.969 12.227 -3.219 1 98.69 295 PRO B N 1
ATOM 4935 C CA . PRO B 1 295 ? -17.812 12.164 -4.105 1 98.69 295 PRO B CA 1
ATOM 4936 C C . PRO B 1 295 ? -16.531 12.703 -3.451 1 98.69 295 PRO B C 1
ATOM 4938 O O . PRO B 1 295 ? -16.578 13.703 -2.732 1 98.69 295 PRO B O 1
ATOM 4941 N N . VAL B 1 296 ? -15.477 12.031 -3.645 1 98.75 296 VAL B N 1
ATOM 4942 C CA . VAL B 1 296 ? -14.172 12.586 -3.316 1 98.75 296 VAL B CA 1
ATOM 4943 C C . VAL B 1 296 ? -13.992 13.938 -4.012 1 98.75 296 VAL B C 1
ATOM 4945 O O . VAL B 1 296 ? -14.383 14.102 -5.172 1 98.75 296 VAL B O 1
ATOM 4948 N N . ALA B 1 297 ? -13.469 14.945 -3.307 1 98.38 297 ALA B N 1
ATOM 4949 C CA . ALA B 1 297 ? -13.258 16.312 -3.789 1 98.38 297 ALA B CA 1
ATOM 4950 C C . ALA B 1 297 ? -11.836 16.781 -3.498 1 98.38 297 ALA B C 1
ATOM 4952 O O . ALA B 1 297 ? -11.562 17.312 -2.422 1 98.38 297 ALA B O 1
ATOM 4953 N N . GLY B 1 298 ? -10.984 16.734 -4.523 1 97.12 298 GLY B N 1
ATOM 4954 C CA . GLY B 1 298 ? -9.578 17.094 -4.367 1 97.12 298 GLY B CA 1
ATOM 4955 C C . GLY B 1 298 ? -8.664 15.883 -4.379 1 97.12 298 GLY B C 1
ATOM 4956 O O . GLY B 1 298 ? -9.125 14.742 -4.324 1 97.12 298 GLY B O 1
ATOM 4957 N N . ARG B 1 299 ? -7.41 16.156 -4.305 1 96.5 299 ARG B N 1
ATOM 4958 C CA . ARG B 1 299 ? -6.395 15.109 -4.359 1 96.5 299 ARG B CA 1
ATOM 4959 C C . ARG B 1 299 ? -6.336 14.336 -3.049 1 96.5 299 ARG B C 1
ATOM 4961 O O . ARG B 1 299 ? -6.402 14.922 -1.969 1 96.5 299 ARG B O 1
ATOM 4968 N N . VAL B 1 300 ? -6.227 13.008 -3.17 1 98.25 300 VAL B N 1
ATOM 4969 C CA . VAL B 1 300 ? -5.984 12.18 -1.993 1 98.25 300 VAL B CA 1
ATOM 4970 C C . VAL B 1 300 ? -4.621 12.516 -1.395 1 98.25 300 VAL B C 1
ATOM 4972 O O . VAL B 1 300 ? -3.609 12.508 -2.1 1 98.25 300 VAL B O 1
ATOM 4975 N N . SER B 1 301 ? -4.598 12.852 -0.109 1 97.5 301 SER B N 1
ATOM 4976 C CA . SER B 1 301 ? -3.354 13.125 0.602 1 97.5 301 SER B CA 1
ATOM 4977 C C . SER B 1 301 ? -2.811 11.875 1.277 1 97.5 301 SER B C 1
ATOM 4979 O O . SER B 1 301 ? -3.369 10.781 1.116 1 97.5 301 SER B O 1
ATOM 4981 N N . MET B 1 302 ? -1.681 12.008 1.98 1 97.69 302 MET B N 1
ATOM 4982 C CA . MET B 1 302 ? -1.002 10.859 2.572 1 97.69 302 MET B CA 1
ATOM 4983 C C . MET B 1 302 ? -1.848 10.234 3.68 1 97.69 302 MET B C 1
ATOM 4985 O O . MET B 1 302 ? -1.987 9.016 3.748 1 97.69 302 MET B O 1
ATOM 4989 N N . ASP B 1 303 ? -2.541 11.156 4.445 1 97.06 303 ASP B N 1
ATOM 4990 C CA . ASP B 1 303 ? -3.191 10.648 5.648 1 97.06 303 ASP B CA 1
ATOM 4991 C C . ASP B 1 303 ? -4.691 10.93 5.625 1 97.06 303 ASP B C 1
ATOM 4993 O O . ASP B 1 303 ? -5.418 10.547 6.543 1 97.06 303 ASP B O 1
ATOM 4997 N N . MET B 1 304 ? -5.125 11.625 4.617 1 97.81 304 MET B N 1
ATOM 4998 C CA . MET B 1 304 ? -6.531 12.016 4.605 1 97.81 304 MET B CA 1
ATOM 4999 C C . MET B 1 304 ? -7.023 12.242 3.182 1 97.81 304 MET B C 1
ATOM 5001 O O . MET B 1 304 ? -6.219 12.391 2.26 1 97.81 304 MET B O 1
ATOM 5005 N N . LEU B 1 305 ? -8.297 12.234 3.016 1 98.38 305 LEU B N 1
ATOM 5006 C CA . LEU B 1 305 ? -8.938 12.656 1.775 1 98.38 305 LEU B CA 1
ATOM 5007 C C . LEU B 1 305 ? -10.18 13.492 2.064 1 98.38 305 LEU B C 1
ATOM 5009 O O . LEU B 1 305 ? -10.648 13.547 3.203 1 98.38 305 LEU B O 1
ATOM 5013 N N . THR B 1 306 ? -10.594 14.203 1.112 1 98.62 306 THR B N 1
ATOM 5014 C CA . THR B 1 306 ? -11.727 15.109 1.266 1 98.62 306 THR B CA 1
ATOM 5015 C C . THR B 1 306 ? -12.891 14.664 0.383 1 98.62 306 THR B C 1
ATOM 5017 O O . THR B 1 306 ? -12.688 14.125 -0.702 1 98.62 306 THR B O 1
ATOM 5020 N N . VAL B 1 307 ? -14.086 14.875 0.864 1 98.81 307 VAL B N 1
ATOM 5021 C CA . VAL B 1 307 ? -15.297 14.578 0.105 1 98.81 307 VAL B CA 1
ATOM 5022 C C . VAL B 1 307 ? -16.219 15.797 0.109 1 98.81 307 VAL B C 1
ATOM 5024 O O . VAL B 1 307 ? -16.219 16.578 1.059 1 98.81 307 VAL B O 1
ATOM 5027 N N . ASP B 1 308 ? -16.938 15.977 -0.929 1 98.81 308 ASP B N 1
ATOM 5028 C CA . ASP B 1 308 ? -18.016 16.969 -0.983 1 98.81 308 ASP B CA 1
ATOM 5029 C C . ASP B 1 308 ? -19.297 16.422 -0.368 1 98.81 308 ASP B C 1
ATOM 5031 O O . ASP B 1 308 ? -20.016 15.648 -1.005 1 98.81 308 ASP B O 1
ATOM 5035 N N . LEU B 1 309 ? -19.656 16.891 0.81 1 98.81 309 LEU B N 1
ATOM 5036 C CA . LEU B 1 309 ? -20.797 16.375 1.552 1 98.81 309 LEU B CA 1
ATOM 5037 C C . LEU B 1 309 ? -22.094 17 1.038 1 98.81 309 LEU B C 1
ATOM 5039 O O . LEU B 1 309 ? -23.188 16.484 1.292 1 98.81 309 LEU B O 1
ATOM 5043 N N . GLY B 1 310 ? -22.016 18.109 0.361 1 98.38 310 GLY B N 1
ATOM 5044 C CA . GLY B 1 310 ? -23.188 18.812 -0.139 1 98.38 310 GLY B CA 1
ATOM 5045 C C . GLY B 1 310 ? -23.578 20 0.719 1 98.38 310 GLY B C 1
ATOM 5046 O O . GLY B 1 310 ? -23.219 20.078 1.896 1 98.38 310 GLY B O 1
ATOM 5047 N N . PRO B 1 311 ? -24.266 21 0.183 1 97.81 311 PRO B N 1
ATOM 5048 C CA . PRO B 1 311 ? -24.609 22.25 0.869 1 97.81 311 PRO B CA 1
ATOM 5049 C C . PRO B 1 311 ? -25.531 22.031 2.068 1 97.81 311 PRO B C 1
ATOM 5051 O O . PRO B 1 311 ? -25.484 22.812 3.027 1 97.81 311 PRO B O 1
ATOM 5054 N N . ASP B 1 312 ? -26.359 20.984 2.045 1 96.88 312 ASP B N 1
ATOM 5055 C CA . ASP B 1 312 ? -27.344 20.766 3.096 1 96.88 312 ASP B CA 1
ATOM 5056 C C . ASP B 1 312 ? -26.922 19.641 4.035 1 96.88 312 ASP B C 1
ATOM 5058 O O . ASP B 1 312 ? -27.75 19.062 4.73 1 96.88 312 ASP B O 1
ATOM 5062 N N . ALA B 1 313 ? -25.641 19.328 3.902 1 97.69 313 ALA B N 1
ATOM 5063 C CA . ALA B 1 313 ? -25.125 18.203 4.68 1 97.69 313 ALA B CA 1
ATOM 5064 C C . ALA B 1 313 ? -25.328 18.422 6.176 1 97.69 313 ALA B C 1
ATOM 5066 O O . ALA B 1 313 ? -25.156 19.547 6.664 1 97.69 313 ALA B O 1
ATOM 5067 N N . GLU B 1 314 ? -25.609 17.375 6.906 1 97.62 314 GLU B N 1
ATOM 5068 C CA . GLU B 1 314 ? -25.766 17.406 8.359 1 97.62 314 GLU B CA 1
ATOM 5069 C C . GLU B 1 314 ? -24.781 16.469 9.039 1 97.62 314 GLU B C 1
ATOM 5071 O O . GLU B 1 314 ? -24.938 16.125 10.219 1 97.62 314 GLU B O 1
ATOM 5076 N N . ASP B 1 315 ? -23.844 16.016 8.32 1 98.44 315 ASP B N 1
ATOM 5077 C CA . ASP B 1 315 ? -22.828 15.109 8.836 1 98.44 315 ASP B CA 1
ATOM 5078 C C . ASP B 1 315 ? -21.984 15.789 9.914 1 98.44 315 ASP B C 1
ATOM 5080 O O . ASP B 1 315 ? -21.844 17.016 9.93 1 98.44 315 ASP B O 1
ATOM 5084 N N . ASN B 1 316 ? -21.422 14.984 10.781 1 97 316 ASN B N 1
ATOM 5085 C CA . ASN B 1 316 ? -20.641 15.492 11.906 1 97 316 ASN B CA 1
ATOM 5086 C C . ASN B 1 316 ? -19.281 14.797 11.992 1 97 316 ASN B C 1
ATOM 5088 O O . ASN B 1 316 ? -19.109 13.68 11.508 1 97 316 ASN B O 1
ATOM 5092 N N . VAL B 1 317 ? -18.375 15.531 12.625 1 96.81 317 VAL B N 1
ATOM 5093 C CA . VAL B 1 317 ? -17.109 14.906 12.984 1 96.81 317 VAL B CA 1
ATOM 5094 C C . VAL B 1 317 ? -17.375 13.641 13.797 1 96.81 317 VAL B C 1
ATOM 5096 O O . VAL B 1 317 ? -18.219 13.625 14.68 1 96.81 317 VAL B O 1
ATOM 5099 N N . GLY B 1 318 ? -16.672 12.578 13.438 1 95.81 318 GLY B N 1
ATOM 5100 C CA . GLY B 1 318 ? -16.859 11.305 14.117 1 95.81 318 GLY B CA 1
ATOM 5101 C C . GLY B 1 318 ? -17.719 10.336 13.328 1 95.81 318 GLY B C 1
ATOM 5102 O O . GLY B 1 318 ? -17.672 9.125 13.562 1 95.81 318 GLY B O 1
ATOM 5103 N N . ASP B 1 319 ? -18.484 10.852 12.383 1 97.69 319 ASP B N 1
ATOM 5104 C CA . ASP B 1 319 ? -19.312 9.969 11.562 1 97.69 319 ASP B CA 1
ATOM 5105 C C . ASP B 1 319 ? -18.453 8.992 10.758 1 97.69 319 ASP B C 1
ATOM 5107 O O . ASP B 1 319 ? -17.375 9.352 10.297 1 97.69 319 ASP B O 1
ATOM 5111 N N . GLU B 1 320 ? -19.016 7.816 10.562 1 97.25 320 GLU B N 1
ATOM 5112 C CA . GLU B 1 320 ? -18.297 6.77 9.844 1 97.25 320 GLU B CA 1
ATOM 5113 C C . GLU B 1 320 ? -18.328 7.008 8.336 1 97.25 320 GLU B C 1
ATOM 5115 O O . GLU B 1 320 ? -19.344 7.441 7.793 1 97.25 320 GLU B O 1
ATOM 5120 N N . ALA B 1 321 ? -17.281 6.789 7.73 1 98.5 321 ALA B N 1
ATOM 5121 C CA . ALA B 1 321 ? -17.141 6.75 6.277 1 98.5 321 ALA B CA 1
ATOM 5122 C C . ALA B 1 321 ? -16.719 5.367 5.801 1 98.5 321 ALA B C 1
ATOM 5124 O O . ALA B 1 321 ? -15.852 4.73 6.41 1 98.5 321 ALA B O 1
ATOM 5125 N N . ILE B 1 322 ? -17.328 4.852 4.77 1 98.81 322 ILE B N 1
ATOM 5126 C CA . ILE B 1 322 ? -16.984 3.555 4.191 1 98.81 322 ILE B CA 1
ATOM 5127 C C . ILE B 1 322 ? -16.391 3.752 2.805 1 98.81 322 ILE B C 1
ATOM 5129 O O . ILE B 1 322 ? -17.031 4.305 1.911 1 98.81 322 ILE B O 1
ATOM 5133 N N . LEU B 1 323 ? -15.203 3.316 2.613 1 98.88 323 LEU B N 1
ATOM 5134 C CA . LEU B 1 323 ? -14.484 3.48 1.352 1 98.88 323 LEU B CA 1
ATOM 5135 C C . LEU B 1 323 ? -14.859 2.375 0.37 1 98.88 323 LEU B C 1
ATOM 5137 O O . LEU B 1 323 ? -14.93 2.609 -0.839 1 98.88 323 LEU B O 1
ATOM 5141 N N . TRP B 1 324 ? -15.047 1.142 0.851 1 98.81 324 TRP B N 1
ATOM 5142 C CA . TRP B 1 324 ? -15.695 0.046 0.132 1 98.81 324 TRP B CA 1
ATOM 5143 C C . TRP B 1 324 ? -16.219 -1.011 1.102 1 98.81 324 TRP B C 1
ATOM 5145 O O . TRP B 1 324 ? -15.828 -1.032 2.271 1 98.81 324 TRP B O 1
ATOM 5155 N N . GLY B 1 325 ? -17.078 -1.827 0.685 1 98 325 GLY B N 1
ATOM 5156 C CA . GLY B 1 325 ? -17.734 -2.865 1.457 1 98 325 GLY B CA 1
ATOM 5157 C C . GLY B 1 325 ? -19.016 -3.361 0.815 1 98 325 GLY B C 1
ATOM 5158 O O . GLY B 1 325 ? -19.156 -3.35 -0.411 1 98 325 GLY B O 1
ATOM 5159 N N . ARG B 1 326 ? -19.922 -3.867 1.629 1 95.56 326 ARG B N 1
ATOM 5160 C CA . ARG B 1 326 ? -21.141 -4.508 1.141 1 95.56 326 ARG B CA 1
ATOM 5161 C C . ARG B 1 326 ? -22 -3.52 0.36 1 95.56 326 ARG B C 1
ATOM 5163 O O . ARG B 1 326 ? -22.516 -3.848 -0.714 1 95.56 326 ARG B O 1
ATOM 5170 N N . ASP B 1 327 ? -22.125 -2.314 0.883 1 97 327 ASP B N 1
ATOM 5171 C CA . ASP B 1 327 ? -23.031 -1.345 0.28 1 97 327 ASP B CA 1
ATOM 5172 C C . ASP B 1 327 ? -22.312 -0.449 -0.716 1 97 327 ASP B C 1
ATOM 5174 O O . ASP B 1 327 ? -22.922 0.403 -1.362 1 97 327 ASP B O 1
ATOM 5178 N N . LEU B 1 328 ? -21.109 -0.591 -0.896 1 98.44 328 LEU B N 1
ATOM 5179 C CA . LEU B 1 328 ? -20.234 0.041 -1.88 1 98.44 328 LEU B CA 1
ATOM 5180 C C . LEU B 1 328 ? -19.125 -0.914 -2.318 1 98.44 328 LEU B C 1
ATOM 5182 O O . LEU B 1 328 ? -18.016 -0.86 -1.796 1 98.44 328 LEU B O 1
ATOM 5186 N N . PRO B 1 329 ? -19.453 -1.766 -3.275 1 98.25 329 PRO B N 1
ATOM 5187 C CA . PRO B 1 329 ? -18.516 -2.814 -3.67 1 98.25 329 PRO B CA 1
ATOM 5188 C C . PRO B 1 329 ? -17.156 -2.256 -4.113 1 98.25 329 PRO B C 1
ATOM 5190 O O . PRO B 1 329 ? -17.109 -1.226 -4.789 1 98.25 329 PRO B O 1
ATOM 5193 N N . ALA B 1 330 ? -16.109 -2.943 -3.711 1 98.62 330 ALA B N 1
ATOM 5194 C CA . ALA B 1 330 ? -14.766 -2.541 -4.102 1 98.62 330 ALA B CA 1
ATOM 5195 C C . ALA B 1 330 ? -14.633 -2.461 -5.617 1 98.62 330 ALA B C 1
ATOM 5197 O O . ALA B 1 330 ? -13.891 -1.62 -6.141 1 98.62 330 ALA B O 1
ATOM 5198 N N . GLU B 1 331 ? -15.352 -3.322 -6.355 1 98.56 331 GLU B N 1
ATOM 5199 C CA . GLU B 1 331 ? -15.328 -3.33 -7.816 1 98.56 331 GLU B CA 1
ATOM 5200 C C . GLU B 1 331 ? -15.812 -1.998 -8.383 1 98.56 331 GLU B C 1
ATOM 5202 O O . GLU B 1 331 ? -15.242 -1.483 -9.344 1 98.56 331 GLU B O 1
ATOM 5207 N N . GLU B 1 332 ? -16.844 -1.448 -7.777 1 98.12 332 GLU B N 1
ATOM 5208 C CA . GLU B 1 332 ? -17.359 -0.153 -8.203 1 98.12 332 GLU B CA 1
ATOM 5209 C C . GLU B 1 332 ? -16.328 0.953 -7.996 1 98.12 332 GLU B C 1
ATOM 5211 O O . GLU B 1 332 ? -16.094 1.766 -8.891 1 98.12 332 GLU B O 1
ATOM 5216 N N . VAL B 1 333 ? -15.734 0.971 -6.859 1 98.62 333 VAL B N 1
ATOM 5217 C CA . VAL B 1 333 ? -14.719 1.971 -6.535 1 98.62 333 VAL B CA 1
ATOM 5218 C C . VAL B 1 333 ? -13.539 1.834 -7.484 1 98.62 333 VAL B C 1
ATOM 5220 O O . VAL B 1 333 ? -13.047 2.828 -8.031 1 98.62 333 VAL B O 1
ATOM 5223 N N . ALA B 1 334 ? -13.102 0.608 -7.707 1 98.38 334 ALA B N 1
ATOM 5224 C CA . ALA B 1 334 ? -11.977 0.339 -8.594 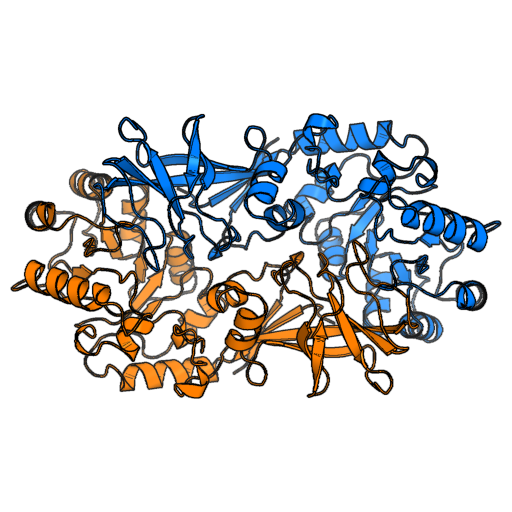1 98.38 334 ALA B CA 1
ATOM 5225 C C . ALA B 1 334 ? -12.266 0.817 -10.016 1 98.38 334 ALA B C 1
ATOM 5227 O O . ALA B 1 334 ? -11.391 1.385 -10.672 1 98.38 334 ALA B O 1
ATOM 5228 N N . GLU B 1 335 ? -13.453 0.548 -10.453 1 97.5 335 GLU B N 1
ATOM 5229 C CA . GLU B 1 335 ? -13.852 0.981 -11.789 1 97.5 335 GLU B CA 1
ATOM 5230 C C . GLU B 1 335 ? -13.758 2.498 -11.93 1 97.5 335 GLU B C 1
ATOM 5232 O O . GLU B 1 335 ? -13.25 3.004 -12.93 1 97.5 335 GLU B O 1
ATOM 5237 N N . HIS B 1 336 ? -14.211 3.238 -10.961 1 97.44 336 HIS B N 1
ATOM 5238 C CA . HIS B 1 336 ? -14.141 4.695 -10.977 1 97.44 336 HIS B CA 1
ATOM 5239 C C . HIS B 1 336 ? -12.688 5.176 -11.031 1 97.44 336 HIS B C 1
ATOM 5241 O O . HIS B 1 336 ? -12.391 6.176 -11.688 1 97.44 336 HIS B O 1
ATOM 5247 N N . ILE B 1 337 ? -11.836 4.496 -10.359 1 97.19 337 ILE B N 1
ATOM 5248 C CA . ILE B 1 337 ? -10.438 4.895 -10.227 1 97.19 337 ILE B CA 1
ATOM 5249 C C . ILE B 1 337 ? -9.656 4.48 -11.469 1 97.19 337 ILE B C 1
ATOM 5251 O O . ILE B 1 337 ? -8.648 5.102 -11.82 1 97.19 337 ILE B O 1
ATOM 5255 N N . GLY B 1 338 ? -10.141 3.475 -12.195 1 96.12 338 GLY B N 1
ATOM 5256 C CA . GLY B 1 338 ? -9.422 2.914 -13.328 1 96.12 338 GLY B CA 1
ATOM 5257 C C . GLY B 1 338 ? -8.398 1.87 -12.922 1 96.12 338 GLY B C 1
ATOM 5258 O O . GLY B 1 338 ? -7.312 1.801 -13.508 1 96.12 338 GLY B O 1
ATOM 5259 N N . THR B 1 339 ? -8.609 1.122 -11.898 1 96.5 339 THR B N 1
ATOM 5260 C CA . THR B 1 339 ? -7.801 0.003 -11.43 1 96.5 339 THR B CA 1
ATOM 5261 C C . THR B 1 339 ? -8.664 -1.237 -11.219 1 96.5 339 THR B C 1
ATOM 5263 O O . THR B 1 339 ? -9.75 -1.349 -11.797 1 96.5 339 THR B O 1
ATOM 5266 N N . ILE B 1 340 ? -8.125 -2.252 -10.508 1 96.56 340 ILE B N 1
ATOM 5267 C CA . ILE B 1 340 ? -8.883 -3.467 -10.227 1 96.56 340 ILE B CA 1
ATOM 5268 C C . ILE B 1 340 ? -9.086 -3.611 -8.727 1 96.56 340 ILE B C 1
ATOM 5270 O O . ILE B 1 340 ? -8.297 -3.098 -7.93 1 96.56 340 ILE B O 1
ATOM 5274 N N . ALA B 1 341 ? -10.148 -4.262 -8.375 1 97.88 341 ALA B N 1
ATOM 5275 C CA . ALA B 1 341 ? -10.484 -4.402 -6.961 1 97.88 341 ALA B CA 1
ATOM 5276 C C . ALA B 1 341 ? -9.414 -5.188 -6.215 1 97.88 341 ALA B C 1
ATOM 5278 O O . ALA B 1 341 ? -9.195 -4.977 -5.016 1 97.88 341 ALA B O 1
ATOM 5279 N N . TYR B 1 342 ? -8.625 -6.109 -6.926 1 97.62 342 TYR B N 1
ATOM 5280 C CA . TYR B 1 342 ? -7.504 -6.824 -6.336 1 97.62 342 TYR B CA 1
ATOM 5281 C C . TYR B 1 342 ? -6.551 -5.863 -5.637 1 97.62 342 TYR B C 1
ATOM 5283 O O . TYR B 1 342 ? -6.137 -6.105 -4.5 1 97.62 342 TYR B O 1
ATOM 5291 N N . GLU B 1 343 ? -6.254 -4.797 -6.359 1 97.44 343 GLU B N 1
ATOM 5292 C CA . GLU B 1 343 ? -5.277 -3.832 -5.859 1 97.44 343 GLU B CA 1
ATOM 5293 C C . GLU B 1 343 ? -5.785 -3.143 -4.594 1 97.44 343 GLU B C 1
ATOM 5295 O O . GLU B 1 343 ? -5.02 -2.93 -3.65 1 97.44 343 GLU B O 1
ATOM 5300 N N . LEU B 1 344 ? -7.07 -2.771 -4.605 1 98.25 344 LEU B N 1
ATOM 5301 C CA . LEU B 1 344 ? -7.645 -2.055 -3.473 1 98.25 344 LEU B CA 1
ATOM 5302 C C . LEU B 1 344 ? -7.535 -2.877 -2.193 1 98.25 344 LEU B C 1
ATOM 5304 O O . LEU B 1 344 ? -7.09 -2.371 -1.16 1 98.25 344 LEU B O 1
ATOM 5308 N N . VAL B 1 345 ? -7.812 -4.148 -2.26 1 98.44 345 VAL B N 1
ATOM 5309 C CA . VAL B 1 345 ? -7.93 -4.93 -1.035 1 98.44 345 VAL B CA 1
ATOM 5310 C C . VAL B 1 345 ? -6.551 -5.445 -0.619 1 98.44 345 VAL B C 1
ATOM 5312 O O . VAL B 1 345 ? -6.301 -5.684 0.566 1 98.44 345 VAL B O 1
ATOM 5315 N N . THR B 1 346 ? -5.617 -5.523 -1.556 1 97.94 346 THR B N 1
ATOM 5316 C CA . THR B 1 346 ? -4.344 -6.16 -1.234 1 97.94 346 THR B CA 1
ATOM 5317 C C . THR B 1 346 ? -3.289 -5.117 -0.881 1 97.94 346 THR B C 1
ATOM 5319 O O . THR B 1 346 ? -2.236 -5.449 -0.331 1 97.94 346 THR B O 1
ATOM 5322 N N . LYS B 1 347 ? -3.52 -3.846 -1.126 1 97.31 347 LYS B N 1
ATOM 5323 C CA . LYS B 1 347 ? -2.465 -2.842 -1.003 1 97.31 347 LYS B CA 1
ATOM 5324 C C . LYS B 1 347 ? -2.645 -2.006 0.26 1 97.31 347 LYS B C 1
ATOM 5326 O O . LYS B 1 347 ? -2.033 -0.945 0.402 1 97.31 347 LYS B O 1
ATOM 5331 N N . LEU B 1 348 ? -3.475 -2.416 1.139 1 97.69 348 LEU B N 1
ATOM 5332 C CA . LEU B 1 348 ? -3.568 -1.704 2.408 1 97.69 348 LEU B CA 1
ATOM 5333 C C . LEU B 1 348 ? -2.277 -1.843 3.207 1 97.69 348 LEU B C 1
ATOM 5335 O O . LEU B 1 348 ? -1.671 -2.916 3.232 1 97.69 348 LEU B O 1
ATOM 5339 N N . THR B 1 349 ? -1.837 -0.738 3.771 1 96.69 349 THR B N 1
ATOM 5340 C CA . THR B 1 349 ? -0.584 -0.746 4.52 1 96.69 349 THR B CA 1
ATOM 5341 C C . THR B 1 349 ? -0.817 -1.186 5.961 1 96.69 349 THR B C 1
ATOM 5343 O O . THR B 1 349 ? -1.954 -1.447 6.359 1 96.69 349 THR B O 1
ATOM 5346 N N . SER B 1 350 ? 0.263 -1.252 6.715 1 93.25 350 SER B N 1
ATOM 5347 C CA . SER B 1 350 ? 0.221 -1.709 8.102 1 93.25 350 SER B CA 1
ATOM 5348 C C . SER B 1 350 ? -0.468 -0.688 9 1 93.25 350 SER B C 1
ATOM 5350 O O . SER B 1 350 ? -0.799 -0.988 10.148 1 93.25 350 SER B O 1
ATOM 5352 N N . ARG B 1 351 ? -0.765 0.497 8.492 1 95.19 351 ARG B N 1
ATOM 5353 C CA . ARG B 1 351 ? -1.42 1.553 9.258 1 95.19 351 ARG B CA 1
ATOM 5354 C C . ARG B 1 351 ? -2.898 1.24 9.469 1 95.19 351 ARG B C 1
ATOM 5356 O O . ARG B 1 351 ? -3.539 1.816 10.344 1 95.19 351 ARG B O 1
ATOM 5363 N N . VAL B 1 352 ? -3.459 0.399 8.617 1 96.94 352 VAL B N 1
ATOM 5364 C CA . VAL B 1 352 ? -4.875 0.057 8.688 1 96.94 352 VAL B CA 1
ATOM 5365 C C . VAL B 1 352 ? -5.086 -1.075 9.695 1 96.94 352 VAL B C 1
ATOM 5367 O O . VAL B 1 352 ? -4.469 -2.137 9.578 1 96.94 352 VAL B O 1
ATOM 5370 N N . GLN B 1 353 ? -5.926 -0.849 10.656 1 96.5 353 GLN B N 1
ATOM 5371 C CA . GLN B 1 353 ? -6.195 -1.859 11.672 1 96.5 353 GLN B CA 1
ATOM 5372 C C . GLN B 1 353 ? -7.148 -2.93 11.141 1 96.5 353 GLN B C 1
ATOM 5374 O O . GLN B 1 353 ? -8.211 -2.613 10.602 1 96.5 353 GLN B O 1
ATOM 5379 N N . MET B 1 354 ? -6.766 -4.152 11.312 1 97.12 354 MET B N 1
ATOM 5380 C CA . MET B 1 354 ? -7.633 -5.262 10.93 1 97.12 354 MET B CA 1
ATOM 5381 C C . MET B 1 354 ? -8.555 -5.652 12.086 1 97.12 354 MET B C 1
ATOM 5383 O O . MET B 1 354 ? -8.109 -5.762 13.227 1 97.12 354 MET B O 1
ATOM 5387 N N . GLN B 1 355 ? -9.773 -5.738 11.82 1 97.94 355 GLN B N 1
ATOM 5388 C CA . GLN B 1 355 ? -10.766 -6.188 12.789 1 97.94 355 GLN B CA 1
ATOM 5389 C C . GLN B 1 355 ? -11.562 -7.371 12.25 1 97.94 355 GLN B C 1
ATOM 5391 O O . GLN B 1 355 ? -12.156 -7.289 11.164 1 97.94 355 GLN B O 1
ATOM 5396 N N . TYR B 1 356 ? -11.586 -8.453 12.977 1 98.19 356 TYR B N 1
ATOM 5397 C CA . TYR B 1 356 ? -12.305 -9.648 12.539 1 98.19 356 TYR B CA 1
ATOM 5398 C C . TYR B 1 356 ? -13.641 -9.773 13.25 1 98.19 356 TYR B C 1
ATOM 5400 O O . TYR B 1 356 ? -13.703 -9.719 14.484 1 98.19 356 TYR B O 1
ATOM 5408 N N . ILE B 1 357 ? -14.602 -9.828 12.484 1 97 357 ILE B N 1
ATOM 5409 C CA . ILE B 1 357 ? -15.938 -10 13.055 1 97 357 ILE B CA 1
ATOM 5410 C C . ILE B 1 357 ? -16.484 -11.375 12.68 1 97 357 ILE B C 1
ATOM 5412 O O . ILE B 1 357 ? -16.172 -11.906 11.609 1 97 357 ILE B O 1
ATOM 5416 N N . PRO B 1 358 ? -17.312 -11.961 13.539 1 93.19 358 PRO B N 1
ATOM 5417 C CA . PRO B 1 358 ? -17.828 -13.297 13.273 1 93.19 358 PRO B CA 1
ATOM 5418 C C . PRO B 1 358 ? -18.875 -13.312 12.148 1 93.19 358 PRO B C 1
ATOM 5420 O O . PRO B 1 358 ? -19.547 -12.312 11.922 1 93.19 358 PRO B O 1
#

Organism: Aliivibrio salmonicida (strain LFI1238) (NCBI:txid316275)